Protein AF-0000000085157692 (afdb_homodimer)

Solvent-accessible surface area (backbone atoms only — not comparable to full-atom values): 21322 Å² total; per-residue (Å²): 131,82,48,82,72,56,58,72,88,79,38,49,72,65,48,39,36,39,51,32,38,39,48,47,32,26,72,65,35,61,90,76,54,52,69,59,56,28,14,58,70,38,72,50,50,52,65,57,49,37,70,76,34,65,45,7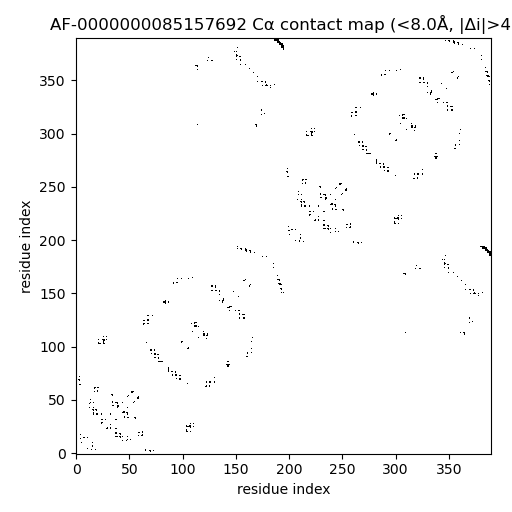1,64,41,45,48,52,49,34,41,48,48,53,48,44,44,52,50,52,30,45,67,70,46,67,94,60,79,51,39,67,53,34,51,51,48,32,45,49,33,43,50,51,51,41,71,74,30,58,47,57,44,41,36,48,45,50,36,63,66,40,79,59,77,76,42,50,58,50,56,51,53,49,49,51,52,43,46,54,51,50,52,52,30,36,74,72,67,44,38,74,79,82,54,57,65,42,57,52,43,51,40,52,50,42,41,57,46,46,49,62,65,44,42,64,50,51,52,55,48,42,72,72,46,57,50,92,84,56,85,70,83,59,42,79,43,57,45,64,42,119,130,82,52,81,70,56,62,74,90,79,39,51,72,66,50,36,37,39,52,32,37,38,48,46,31,27,74,65,35,60,90,76,55,50,68,60,56,29,15,58,69,37,71,50,51,51,65,56,48,37,69,75,35,66,43,71,65,41,44,48,51,50,32,42,48,49,50,49,46,46,52,51,52,30,45,69,69,44,67,96,59,80,50,38,67,54,34,51,52,47,33,44,48,33,43,49,49,51,40,72,74,30,58,46,56,45,40,36,50,46,50,36,64,66,42,77,60,77,74,42,51,57,53,56,49,53,48,48,52,51,45,46,54,52,50,50,52,30,37,75,72,64,44,38,73,79,82,52,57,65,42,58,51,44,49,38,51,49,42,42,56,46,46,48,61,66,44,42,62,49,51,52,55,50,42,72,72,46,59,49,93,84,55,86,68,83,59,42,81,44,56,46,65,43,121

InterPro domains:
  IPR001647 DNA-binding HTH domain, TetR-type [PF00440] (17-63)
  IPR001647 DNA-binding HTH domain, TetR-type [PS50977] (11-71)
  IPR009057 Homedomain-like superfamily [SSF46689] (8-81)
  IPR050109 HTH-type, TetR-like transcriptional regulator [PTHR30055] (6-153)

Structure (mmCIF, N/CA/C/O backbone):
data_AF-0000000085157692-model_v1
#
loop_
_entity.id
_entity.type
_entity.pdbx_description
1 polymer 'HTH tetR-type domain-containing protein'
#
loop_
_atom_site.group_PDB
_atom_site.id
_atom_site.type_symbol
_atom_site.label_atom_id
_atom_site.label_alt_id
_atom_site.label_comp_id
_atom_site.label_asym_id
_atom_site.label_entity_id
_atom_site.label_seq_id
_atom_site.pdbx_PDB_ins_code
_atom_site.Cartn_x
_atom_site.Cartn_y
_atom_site.Cartn_z
_atom_site.occupancy
_atom_site.B_iso_or_equiv
_atom_site.auth_seq_id
_atom_site.auth_comp_id
_atom_site.auth_asym_id
_atom_site.auth_atom_id
_atom_site.pdbx_PDB_model_num
ATOM 1 N N . MET A 1 1 ? -6.102 29.547 -0.129 1 35.88 1 MET A N 1
ATOM 2 C CA . MET A 1 1 ? -5.902 28.625 0.982 1 35.88 1 MET A CA 1
ATOM 3 C C . MET A 1 1 ? -4.438 28.219 1.093 1 35.88 1 MET A C 1
ATOM 5 O O . MET A 1 1 ? -3.822 27.828 0.1 1 35.88 1 MET A O 1
ATOM 9 N N . THR A 1 2 ? -3.729 28.547 2.09 1 41.72 2 THR A N 1
ATOM 10 C CA . THR A 1 2 ? -2.275 28.656 2.139 1 41.72 2 THR A CA 1
ATOM 11 C C . THR A 1 2 ? -1.626 27.266 2.07 1 41.72 2 THR A C 1
ATOM 13 O O . THR A 1 2 ? -1.983 26.375 2.836 1 41.72 2 THR A O 1
ATOM 16 N N . ASN A 1 3 ? -1.211 26.922 0.898 1 50.75 3 ASN A N 1
ATOM 17 C CA . ASN A 1 3 ? -0.37 25.766 0.657 1 50.75 3 ASN A CA 1
ATOM 18 C C . ASN A 1 3 ? 0.61 25.531 1.804 1 50.75 3 ASN A C 1
ATOM 20 O O . ASN A 1 3 ? 1.398 26.406 2.141 1 50.75 3 ASN A O 1
ATOM 24 N N . PRO A 1 4 ? 0.14 24.562 2.73 1 49.97 4 PRO A N 1
ATOM 25 C CA . PRO A 1 4 ? 1.096 24.375 3.824 1 49.97 4 PRO A CA 1
ATOM 26 C C . PRO A 1 4 ? 2.543 24.578 3.385 1 49.97 4 PRO A C 1
ATOM 28 O O . PRO A 1 4 ? 3.432 24.734 4.227 1 49.97 4 PRO A O 1
ATOM 31 N N . ARG A 1 5 ? 2.656 24.281 1.93 1 55 5 ARG A N 1
ATOM 32 C CA . ARG A 1 5 ? 4.008 24.562 1.447 1 55 5 ARG A CA 1
ATOM 33 C C . ARG A 1 5 ? 4.27 26.047 1.353 1 55 5 ARG A C 1
ATOM 35 O O . ARG A 1 5 ? 5.344 26.469 0.914 1 55 5 ARG A O 1
ATOM 42 N N . ALA A 1 6 ? 3.549 26.891 1.77 1 51.34 6 ALA A N 1
ATOM 43 C CA . ALA A 1 6 ? 3.689 28.344 1.612 1 51.34 6 ALA A CA 1
ATOM 44 C C . ALA A 1 6 ? 5.031 28.688 0.982 1 51.34 6 ALA A C 1
ATOM 46 O O . ALA A 1 6 ? 6.004 27.953 1.114 1 51.34 6 ALA A O 1
ATOM 47 N N . THR A 1 7 ? 5.059 29.812 0.025 1 43.22 7 THR A N 1
ATOM 48 C CA . THR A 1 7 ? 5.703 30.547 -1.059 1 43.22 7 THR A CA 1
ATOM 49 C C . THR A 1 7 ? 7.156 30.859 -0.707 1 43.22 7 THR A C 1
ATOM 51 O O . THR A 1 7 ? 7.461 31.203 0.437 1 43.22 7 THR A O 1
ATOM 54 N N . ASN A 1 8 ? 7.934 30.469 -1.636 1 43.72 8 ASN A N 1
ATOM 55 C CA . ASN A 1 8 ? 9.367 30.734 -1.762 1 43.72 8 ASN A CA 1
ATOM 56 C C . ASN A 1 8 ? 9.742 32.062 -1.128 1 43.72 8 ASN A C 1
ATOM 58 O O . ASN A 1 8 ? 10.797 32.188 -0.503 1 43.72 8 ASN A O 1
ATOM 62 N N . GLU A 1 9 ? 9.125 33.094 -1.732 1 46.19 9 GLU A N 1
ATOM 63 C CA . GLU A 1 9 ? 9.664 34.406 -1.399 1 46.19 9 GLU A CA 1
ATOM 64 C C . GLU A 1 9 ? 9.742 34.594 0.112 1 46.19 9 GLU A C 1
ATOM 66 O O . GLU A 1 9 ? 10.688 35.188 0.617 1 46.19 9 GLU A O 1
ATOM 71 N N . ASP A 1 10 ? 8.664 34.281 0.874 1 48.53 10 ASP A N 1
ATOM 72 C CA . ASP A 1 10 ? 8.648 34.531 2.311 1 48.53 10 ASP A CA 1
ATOM 73 C C . ASP A 1 10 ? 8.945 33.281 3.104 1 48.53 10 ASP A C 1
ATOM 75 O O . ASP A 1 10 ? 8.789 33.25 4.324 1 48.53 10 ASP A O 1
ATOM 79 N N . LEU A 1 11 ? 9.422 32.156 2.398 1 62.5 11 LEU A N 1
ATOM 80 C CA . LEU A 1 11 ? 9.727 31 3.221 1 62.5 11 LEU A CA 1
ATOM 81 C C . LEU A 1 11 ? 11.062 31.188 3.941 1 62.5 11 LEU A C 1
ATOM 83 O O . LEU A 1 11 ? 12.055 31.578 3.326 1 62.5 11 LEU A O 1
ATOM 87 N N . THR A 1 12 ? 11.023 31.281 5.191 1 80.94 12 THR A N 1
ATOM 88 C CA . THR A 1 12 ? 12.203 31.203 6.043 1 80.94 12 THR A CA 1
ATOM 89 C C . THR A 1 12 ? 13.086 30.031 5.641 1 80.94 12 THR A C 1
ATOM 91 O O . THR A 1 12 ? 12.664 29.172 4.871 1 80.94 12 THR A O 1
ATOM 94 N N . ALA A 1 13 ? 14.359 30.172 5.738 1 87.56 13 ALA A N 1
ATOM 95 C CA . ALA A 1 13 ? 15.32 29.094 5.516 1 87.56 13 ALA A CA 1
ATOM 96 C C . ALA A 1 13 ? 14.789 27.766 6.066 1 87.56 13 ALA A C 1
ATOM 98 O O . ALA A 1 13 ? 14.938 26.719 5.434 1 87.56 13 ALA A O 1
ATOM 99 N N . LYS A 1 14 ? 14.07 27.875 7.086 1 92.19 14 LYS A N 1
ATOM 100 C CA . LYS A 1 14 ? 13.531 26.688 7.734 1 92.19 14 LYS A CA 1
ATOM 101 C C . LYS A 1 14 ? 12.484 26 6.855 1 92.19 14 LYS A C 1
ATOM 103 O O . LYS A 1 14 ? 12.5 24.781 6.703 1 92.19 14 LYS A O 1
ATOM 108 N N . ALA A 1 15 ? 11.695 26.75 6.25 1 93.25 15 ALA A N 1
ATOM 109 C CA . ALA A 1 15 ? 10.641 26.234 5.387 1 93.25 15 ALA A CA 1
ATOM 110 C C . ALA A 1 15 ? 11.219 25.656 4.102 1 93.25 15 ALA A C 1
ATOM 112 O O . ALA A 1 15 ? 10.773 24.594 3.635 1 93.25 15 ALA A O 1
ATOM 113 N N . ARG A 1 16 ? 12.188 26.281 3.57 1 93.62 16 ARG A N 1
ATOM 114 C CA . ARG A 1 16 ? 12.82 25.797 2.354 1 93.62 16 ARG A CA 1
ATOM 115 C C . ARG A 1 16 ? 13.477 24.438 2.586 1 93.62 16 ARG A C 1
ATOM 117 O O . ARG A 1 16 ? 13.383 23.547 1.739 1 93.62 16 ARG A O 1
ATOM 124 N N . ILE A 1 17 ? 14.086 24.328 3.717 1 95.38 17 ILE A N 1
ATOM 125 C CA . ILE A 1 17 ? 14.766 23.078 4.066 1 95.38 17 ILE A CA 1
ATOM 126 C C . ILE A 1 17 ? 13.742 21.953 4.211 1 95.38 17 ILE A C 1
ATOM 128 O O . ILE A 1 17 ? 13.914 20.875 3.639 1 95.38 17 ILE A O 1
ATOM 132 N N . ARG A 1 18 ? 12.719 22.234 4.922 1 95.75 18 ARG A N 1
ATOM 133 C CA . ARG A 1 18 ? 11.664 21.25 5.164 1 95.75 18 ARG A CA 1
ATOM 134 C C . ARG A 1 18 ? 11.008 20.812 3.855 1 95.75 18 ARG A C 1
ATOM 136 O O . ARG A 1 18 ? 10.781 19.625 3.633 1 95.75 18 ARG A O 1
ATOM 143 N N . ASN A 1 19 ? 10.766 21.781 3.008 1 95.38 19 ASN A N 1
ATOM 144 C CA . ASN A 1 19 ? 10.125 21.484 1.728 1 95.38 19 ASN A CA 1
ATOM 145 C C . ASN A 1 19 ? 11.039 20.656 0.829 1 95.38 19 ASN A C 1
ATOM 147 O O . ASN A 1 19 ? 10.586 19.703 0.198 1 95.38 19 ASN A O 1
ATOM 151 N N . ALA A 1 20 ? 12.258 21.031 0.818 1 96.25 20 ALA A N 1
ATOM 152 C CA . ALA A 1 20 ? 13.234 20.266 0.043 1 96.25 20 ALA A CA 1
ATOM 153 C C . ALA A 1 20 ? 13.352 18.844 0.562 1 96.25 20 ALA A C 1
ATOM 155 O O . ALA A 1 20 ? 13.445 17.891 -0.224 1 96.25 20 ALA A O 1
ATOM 156 N N . ALA A 1 21 ? 13.352 18.75 1.855 1 96.75 21 ALA A N 1
ATOM 157 C CA . ALA A 1 21 ? 13.438 17.422 2.473 1 96.75 21 ALA A CA 1
ATOM 158 C C . ALA A 1 21 ? 12.242 16.562 2.084 1 96.75 21 ALA A C 1
ATOM 160 O O . ALA A 1 21 ? 12.406 15.391 1.729 1 96.75 21 ALA A O 1
ATOM 161 N N . LEU A 1 22 ? 11.062 17.141 2.123 1 95.69 22 LEU A N 1
ATOM 162 C CA . LEU A 1 22 ? 9.867 16.391 1.74 1 95.69 22 LEU A CA 1
ATOM 163 C C . LEU A 1 22 ? 9.984 15.883 0.31 1 95.69 22 LEU A C 1
ATOM 165 O O . LEU A 1 22 ? 9.711 14.711 0.044 1 95.69 22 LEU A O 1
ATOM 169 N N . ASP A 1 23 ? 10.406 16.703 -0.56 1 95.44 23 ASP A N 1
ATOM 170 C CA . ASP A 1 23 ? 10.523 16.328 -1.967 1 95.44 23 ASP A CA 1
ATOM 171 C C . ASP A 1 23 ? 11.547 15.219 -2.156 1 95.44 23 ASP A C 1
ATOM 173 O O . ASP A 1 23 ? 11.289 14.25 -2.879 1 95.44 23 ASP A O 1
ATOM 177 N N . LEU A 1 24 ? 12.641 15.32 -1.504 1 95.44 24 LEU A N 1
ATOM 178 C CA . LEU A 1 24 ? 13.711 14.328 -1.634 1 95.44 24 LEU A CA 1
ATOM 179 C C . LEU A 1 24 ? 13.297 13 -1.009 1 95.44 24 LEU A C 1
ATOM 181 O O . LEU A 1 24 ? 13.492 11.938 -1.61 1 95.44 24 LEU A O 1
ATOM 185 N N . TYR A 1 25 ? 12.734 13.133 0.208 1 91.88 25 TYR A N 1
ATOM 186 C CA . TYR A 1 25 ? 12.297 11.922 0.892 1 91.88 25 TYR A CA 1
ATOM 187 C C . TYR A 1 25 ? 11.203 11.211 0.1 1 91.88 25 TYR A C 1
ATOM 189 O O . TYR A 1 25 ? 11.188 9.977 0.021 1 91.88 25 TYR A O 1
ATOM 197 N N . ALA A 1 26 ? 10.312 11.961 -0.46 1 89.75 26 ALA A N 1
ATOM 198 C CA . ALA A 1 26 ? 9.219 11.414 -1.262 1 89.75 26 ALA A CA 1
ATOM 199 C C . ALA A 1 26 ? 9.75 10.711 -2.506 1 89.75 26 ALA A C 1
ATOM 201 O O . ALA A 1 26 ? 9.234 9.672 -2.91 1 89.75 26 ALA A O 1
ATOM 202 N N . GLN A 1 27 ? 10.766 11.227 -3.051 1 87.31 27 GLN A N 1
ATOM 203 C CA . GLN A 1 27 ? 11.281 10.719 -4.32 1 87.31 27 GLN A CA 1
ATOM 204 C C . GLN A 1 27 ? 12.258 9.562 -4.098 1 87.31 27 GLN A C 1
ATOM 206 O O . GLN A 1 27 ? 12.203 8.555 -4.805 1 87.31 27 GLN A O 1
ATOM 211 N N . TYR A 1 28 ? 13.078 9.609 -3.018 1 85.44 28 TYR A N 1
ATOM 212 C CA . TYR A 1 28 ? 14.203 8.688 -2.957 1 85.44 28 TYR A CA 1
ATOM 213 C C . TYR A 1 28 ? 14.164 7.855 -1.679 1 85.44 28 TYR A C 1
ATOM 215 O O . TYR A 1 28 ? 14.852 6.84 -1.564 1 85.44 28 TYR A O 1
ATOM 223 N N . GLY A 1 29 ? 13.266 8.234 -0.799 1 85.62 29 GLY A N 1
ATOM 224 C CA . GLY A 1 29 ? 13.328 7.609 0.514 1 85.62 29 GLY A CA 1
ATOM 225 C C . GLY A 1 29 ? 14.289 8.305 1.459 1 85.62 29 GLY A C 1
ATOM 226 O O . GLY A 1 29 ? 15.344 8.781 1.038 1 85.62 29 GLY A O 1
ATOM 227 N N . GLU A 1 30 ? 13.977 8.305 2.723 1 87.56 30 GLU A N 1
ATOM 228 C CA . GLU A 1 30 ? 14.734 9.031 3.74 1 87.56 30 GLU A CA 1
ATOM 229 C C . GLU A 1 30 ? 16.156 8.492 3.855 1 87.56 30 GLU A C 1
ATOM 231 O O . GLU A 1 30 ? 17.109 9.266 3.99 1 87.56 30 GLU A O 1
ATOM 236 N N . ASP A 1 31 ? 16.297 7.227 3.816 1 83.06 31 ASP A N 1
ATOM 237 C CA . ASP A 1 31 ? 17.578 6.562 4.098 1 83.06 31 ASP A CA 1
ATOM 238 C C . ASP A 1 31 ? 18.641 6.969 3.084 1 83.06 31 ASP A C 1
ATOM 240 O O . ASP A 1 31 ? 19.828 6.969 3.398 1 83.06 31 ASP A O 1
ATOM 244 N N . ARG A 1 32 ? 18.234 7.371 1.945 1 87.75 32 ARG A N 1
ATOM 245 C CA . ARG A 1 32 ? 19.172 7.648 0.864 1 87.75 32 ARG A CA 1
ATOM 246 C C . ARG A 1 32 ? 19.531 9.133 0.809 1 87.75 32 ARG A C 1
ATOM 248 O O . ARG A 1 32 ? 20.281 9.57 -0.064 1 87.75 32 ARG A O 1
ATOM 255 N N . ILE A 1 33 ? 18.984 9.891 1.661 1 94.25 33 ILE A N 1
ATOM 256 C CA . ILE A 1 33 ? 19.141 11.336 1.589 1 94.25 33 ILE A CA 1
ATOM 257 C C . ILE A 1 33 ? 19.938 11.828 2.797 1 94.25 33 ILE A C 1
ATOM 259 O O . ILE A 1 33 ? 19.609 11.508 3.939 1 94.25 33 ILE A O 1
ATOM 263 N N . SER A 1 34 ? 20.969 12.523 2.562 1 96.69 34 SER A N 1
ATOM 264 C CA . SER A 1 34 ? 21.797 13.094 3.627 1 96.69 34 SER A CA 1
ATOM 265 C C . SER A 1 34 ? 21.391 14.539 3.922 1 96.69 34 SER A C 1
ATOM 267 O O . SER A 1 34 ? 20.656 15.148 3.148 1 96.69 34 SER A O 1
ATOM 269 N N . LEU A 1 35 ? 21.938 15.07 5.094 1 97.56 35 LEU A N 1
ATOM 270 C CA . LEU A 1 35 ? 21.719 16.484 5.402 1 97.56 35 LEU A CA 1
ATOM 271 C C . LEU A 1 35 ? 22.359 17.375 4.352 1 97.56 35 LEU A C 1
ATOM 273 O O . LEU A 1 35 ? 21.828 18.453 4.039 1 97.56 35 LEU A O 1
ATOM 277 N N . ARG A 1 36 ? 23.438 16.906 3.746 1 97.62 36 ARG A N 1
ATOM 278 C CA . ARG A 1 36 ? 24.094 17.656 2.684 1 97.62 36 ARG A CA 1
ATOM 279 C C . ARG A 1 36 ? 23.219 17.719 1.432 1 97.62 36 ARG A C 1
ATOM 281 O O . ARG A 1 36 ? 23.141 18.75 0.769 1 97.62 36 ARG A O 1
ATOM 288 N N . ASP A 1 37 ? 22.578 16.641 1.094 1 97.81 37 ASP A N 1
ATOM 289 C CA . ASP A 1 37 ? 21.656 16.609 -0.035 1 97.81 37 ASP A CA 1
ATOM 290 C C . ASP A 1 37 ? 20.516 17.609 0.152 1 97.81 37 ASP A C 1
ATOM 292 O O . ASP A 1 37 ? 20.156 18.328 -0.784 1 97.81 37 ASP A O 1
ATOM 296 N N . ILE A 1 38 ? 20 17.641 1.333 1 97.88 38 ILE A N 1
ATOM 297 C CA . ILE A 1 38 ? 18.891 18.531 1.65 1 97.88 38 ILE A CA 1
ATOM 298 C C . ILE A 1 38 ? 19.344 19.984 1.555 1 97.88 38 ILE A C 1
ATOM 300 O O . ILE A 1 38 ? 18.656 20.828 0.984 1 97.88 38 ILE A O 1
ATOM 304 N N . ALA A 1 39 ? 20.516 20.234 2.129 1 97.38 39 ALA A N 1
ATOM 305 C CA . ALA A 1 39 ? 21.062 21.578 2.08 1 97.38 39 ALA A CA 1
ATOM 306 C C . ALA A 1 39 ? 21.234 22.062 0.638 1 97.38 39 ALA A C 1
ATOM 308 O O . ALA A 1 39 ? 20.812 23.172 0.294 1 97.38 39 ALA A O 1
ATOM 309 N N . SER A 1 40 ? 21.797 21.203 -0.169 1 97.81 40 SER A N 1
ATOM 310 C CA . SER A 1 40 ? 22.016 21.516 -1.579 1 97.81 40 SER A CA 1
ATOM 311 C C . SER A 1 40 ? 20.688 21.797 -2.291 1 97.81 40 SER A C 1
ATOM 313 O O . SER A 1 40 ? 20.562 22.797 -2.996 1 97.81 40 SER A O 1
ATOM 315 N N . ALA A 1 41 ? 19.719 21.047 -2.09 1 96.75 41 ALA A N 1
ATOM 316 C CA . ALA A 1 41 ? 18.406 21.188 -2.742 1 96.75 41 ALA A CA 1
ATOM 317 C C . ALA A 1 41 ? 17.688 22.453 -2.275 1 96.75 41 ALA A C 1
ATOM 319 O O . ALA A 1 41 ? 16.969 23.078 -3.049 1 96.75 41 ALA A O 1
ATOM 320 N N . ALA A 1 42 ? 17.891 22.766 -1.031 1 96.06 42 ALA A N 1
ATOM 321 C CA . ALA A 1 42 ? 17.219 23.922 -0.437 1 96.06 42 ALA A CA 1
ATOM 322 C C . ALA A 1 42 ? 17.969 25.203 -0.755 1 96.06 42 ALA A C 1
ATOM 324 O O . ALA A 1 42 ? 17.469 26.297 -0.49 1 96.06 42 ALA A O 1
ATOM 325 N N . GLY A 1 43 ? 19.141 25.047 -1.285 1 96.19 43 GLY A N 1
ATOM 326 C CA . GLY A 1 43 ? 19.953 26.219 -1.602 1 96.19 43 GLY A CA 1
ATOM 327 C C . GLY A 1 43 ? 20.5 26.906 -0.371 1 96.19 43 GLY A C 1
ATOM 328 O O . GLY A 1 43 ? 20.516 28.141 -0.302 1 96.19 43 GLY A O 1
ATOM 329 N N . VAL A 1 44 ? 20.828 26.188 0.658 1 96.5 44 VAL A N 1
ATOM 330 C CA . VAL A 1 44 ? 21.391 26.719 1.896 1 96.5 44 VAL A CA 1
ATOM 331 C C . VAL A 1 44 ? 22.641 25.953 2.273 1 96.5 44 VAL A C 1
ATOM 333 O O . VAL A 1 44 ? 23 24.969 1.625 1 96.5 44 VAL A O 1
ATOM 336 N N . THR A 1 45 ? 23.281 26.422 3.291 1 96.25 45 THR A N 1
ATOM 337 C CA . THR A 1 45 ? 24.469 25.734 3.766 1 96.25 45 THR A CA 1
ATOM 338 C C . THR A 1 45 ? 24.109 24.578 4.691 1 96.25 45 THR A C 1
ATOM 340 O O . THR A 1 45 ? 23.047 24.594 5.332 1 96.25 45 THR A O 1
ATOM 343 N N . LEU A 1 46 ? 25 23.578 4.746 1 96.69 46 LEU A N 1
ATOM 344 C CA . LEU A 1 46 ? 24.828 22.469 5.68 1 96.69 46 LEU A CA 1
ATOM 345 C C . LEU A 1 46 ? 24.688 22.984 7.113 1 96.69 46 LEU A C 1
ATOM 347 O O . LEU A 1 46 ? 23.891 22.469 7.891 1 96.69 46 LEU A O 1
ATOM 351 N N . GLY A 1 47 ? 25.453 23.922 7.387 1 95.94 47 GLY A N 1
ATOM 352 C CA . GLY A 1 47 ? 25.422 24.516 8.711 1 95.94 47 GLY A CA 1
ATOM 353 C C . GLY A 1 47 ? 24.062 25.094 9.078 1 95.94 47 GLY A C 1
ATOM 354 O O . GLY A 1 47 ? 23.609 24.953 10.227 1 95.94 47 GLY A O 1
ATOM 355 N N . LEU A 1 48 ? 23.453 25.688 8.203 1 95.94 48 LEU A N 1
ATOM 356 C CA . LEU A 1 48 ? 22.125 26.266 8.445 1 95.94 48 LEU A CA 1
ATOM 357 C C . LEU A 1 48 ? 21.094 25.172 8.688 1 95.94 48 LEU A C 1
ATOM 359 O O . LEU A 1 48 ? 20.203 25.328 9.523 1 95.94 48 LEU A O 1
ATOM 363 N N . VAL A 1 49 ? 21.203 24.078 7.93 1 96.88 49 VAL A N 1
ATOM 364 C CA . VAL A 1 49 ? 20.312 22.938 8.156 1 96.88 49 VAL A CA 1
ATOM 365 C C . VAL A 1 49 ? 20.5 22.422 9.578 1 96.88 49 VAL A C 1
ATOM 367 O O . VAL A 1 49 ? 19.516 22.188 10.297 1 96.88 49 VAL A O 1
ATOM 370 N N . GLN A 1 50 ? 21.734 22.281 9.945 1 97 50 GLN A N 1
ATOM 371 C CA . GLN A 1 50 ? 22.047 21.766 11.273 1 97 50 GLN A CA 1
ATOM 372 C C . GLN A 1 50 ? 21.609 22.734 12.367 1 97 50 GLN A C 1
ATOM 374 O O . GLN A 1 50 ? 21.203 22.297 13.445 1 97 50 GLN A O 1
ATOM 379 N N . HIS A 1 51 ? 21.734 23.984 12.062 1 96.06 51 HIS A N 1
ATOM 380 C CA . HIS A 1 51 ? 21.281 25 13.008 1 96.06 51 HIS A CA 1
ATOM 381 C C . HIS A 1 51 ? 19.781 24.859 13.273 1 96.06 51 HIS A C 1
ATOM 383 O O . HIS A 1 51 ? 19.359 24.891 14.43 1 96.06 51 HIS A O 1
ATOM 389 N N . HIS A 1 52 ? 19.031 24.641 12.258 1 95.19 52 HIS A N 1
ATOM 390 C CA . HIS A 1 52 ? 17.578 24.625 12.391 1 95.19 52 HIS A CA 1
ATOM 391 C C . HIS A 1 52 ? 17.078 23.266 12.891 1 95.19 52 HIS A C 1
ATOM 393 O O . HIS A 1 52 ? 16.125 23.203 13.664 1 95.19 52 HIS A O 1
ATOM 399 N N . PHE A 1 53 ? 17.734 22.094 12.43 1 96.5 53 PHE A N 1
ATOM 400 C CA . PHE A 1 53 ? 17.109 20.797 12.648 1 96.5 53 PHE A CA 1
ATOM 401 C C . PHE A 1 53 ? 18.062 19.859 13.398 1 96.5 53 PHE A C 1
ATOM 403 O O . PHE A 1 53 ? 17.641 18.828 13.93 1 96.5 53 PHE A O 1
ATOM 410 N N . LYS A 1 54 ? 19.266 20.172 13.461 1 95.25 54 LYS A N 1
ATOM 411 C CA . LYS A 1 54 ? 20.328 19.531 14.227 1 95.25 54 LYS A CA 1
ATOM 412 C C . LYS A 1 54 ? 20.672 18.172 13.633 1 95.25 54 LYS A C 1
ATOM 414 O O . LYS A 1 54 ? 21.844 17.906 13.336 1 95.25 54 LYS A O 1
ATOM 419 N N . THR A 1 55 ? 19.594 17.375 13.414 1 94.94 55 THR A N 1
ATOM 420 C CA . THR A 1 55 ? 19.828 16 12.984 1 94.94 55 THR A CA 1
ATOM 421 C C . THR A 1 55 ? 18.844 15.609 11.883 1 94.94 55 THR A C 1
ATOM 423 O O . THR A 1 55 ? 17.906 16.344 11.594 1 94.94 55 THR A O 1
ATOM 426 N N . LYS A 1 56 ? 19.094 14.438 11.328 1 94.31 56 LYS A N 1
ATOM 427 C CA . LYS A 1 56 ? 18.172 13.859 10.352 1 94.31 56 LYS A CA 1
ATOM 428 C C . LYS A 1 56 ? 16.797 13.609 10.969 1 94.31 56 LYS A C 1
ATOM 430 O O . LYS A 1 56 ? 15.773 13.797 10.312 1 94.31 56 LYS A O 1
ATOM 435 N N . ALA A 1 57 ? 16.875 13.242 12.219 1 92.75 57 ALA A N 1
ATOM 436 C CA . ALA A 1 57 ? 15.617 13.008 12.922 1 92.75 57 ALA A CA 1
ATOM 437 C C . ALA A 1 57 ? 14.82 14.297 13.07 1 92.75 57 ALA A C 1
ATOM 439 O O . ALA A 1 57 ? 13.594 14.289 12.945 1 92.75 57 ALA A O 1
ATOM 440 N N . GLY A 1 58 ? 15.539 15.312 13.328 1 94.5 58 GLY A N 1
ATOM 441 C CA . GLY A 1 58 ? 14.883 16.609 13.414 1 94.5 58 GLY A CA 1
ATOM 442 C C . GLY A 1 58 ? 14.227 17.031 12.109 1 94.5 58 GLY A C 1
ATOM 443 O O . GLY A 1 58 ? 13.125 17.594 12.109 1 94.5 58 GLY A O 1
ATOM 444 N N . VAL A 1 59 ? 14.891 16.797 11.008 1 95.44 59 VAL A N 1
ATOM 445 C CA . VAL A 1 59 ? 14.328 17.094 9.695 1 95.44 59 VAL A CA 1
ATOM 446 C C . VAL A 1 59 ? 13.094 16.219 9.445 1 95.44 59 VAL A C 1
ATOM 448 O O . VAL A 1 59 ? 12.055 16.719 9 1 95.44 59 VAL A O 1
ATOM 451 N N . ARG A 1 60 ? 13.188 15.016 9.766 1 93.31 60 ARG A N 1
ATOM 452 C CA . ARG A 1 60 ? 12.078 14.086 9.594 1 93.31 60 ARG A CA 1
ATOM 453 C C . ARG A 1 60 ? 10.852 14.539 10.375 1 93.31 60 ARG A C 1
ATOM 455 O O . ARG A 1 60 ? 9.734 14.508 9.859 1 93.31 60 ARG A O 1
ATOM 462 N N . ASP A 1 61 ? 11.086 14.953 11.57 1 92.5 61 ASP A N 1
ATOM 463 C CA . ASP A 1 61 ? 9.984 15.43 12.406 1 92.5 61 ASP A CA 1
ATOM 464 C C . ASP A 1 61 ? 9.281 16.609 11.758 1 92.5 61 ASP A C 1
ATOM 466 O O . ASP A 1 61 ? 8.055 16.703 11.789 1 92.5 61 ASP A O 1
ATOM 470 N N . ALA A 1 62 ? 10.055 17.438 11.219 1 94.19 62 ALA A N 1
ATOM 471 C CA . ALA A 1 62 ? 9.5 18.609 10.555 1 94.19 62 ALA A CA 1
ATOM 472 C C . ALA A 1 62 ? 8.703 18.219 9.312 1 94.19 62 ALA A C 1
ATOM 474 O O . ALA A 1 62 ? 7.648 18.797 9.039 1 94.19 62 ALA A O 1
ATOM 475 N N . VAL A 1 63 ? 9.18 17.312 8.578 1 94.69 63 VAL A N 1
ATOM 476 C CA . VAL A 1 63 ? 8.5 16.844 7.383 1 94.69 63 VAL A CA 1
ATOM 477 C C . VAL A 1 63 ? 7.199 16.141 7.77 1 94.69 63 VAL A C 1
ATOM 479 O O . VAL A 1 63 ? 6.152 16.375 7.156 1 94.69 63 VAL A O 1
ATOM 482 N N . ASP A 1 64 ? 7.277 15.32 8.805 1 92.5 64 ASP A N 1
ATOM 483 C CA . ASP A 1 64 ? 6.074 14.664 9.305 1 92.5 64 ASP A CA 1
ATOM 484 C C . ASP A 1 64 ? 5.008 15.68 9.688 1 92.5 64 ASP A C 1
ATOM 486 O O . ASP A 1 64 ? 3.84 15.531 9.32 1 92.5 64 ASP A O 1
ATOM 490 N N . GLN A 1 65 ? 5.461 16.672 10.375 1 93.75 65 GLN A N 1
ATOM 491 C CA . GLN A 1 65 ? 4.52 17.703 10.812 1 93.75 65 GLN A C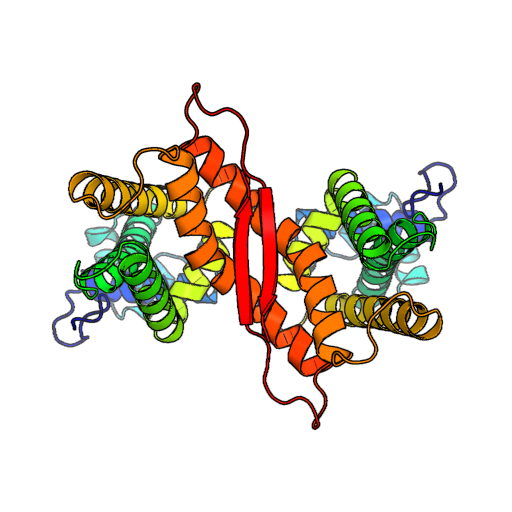A 1
ATOM 492 C C . GLN A 1 65 ? 3.928 18.438 9.617 1 93.75 65 GLN A C 1
ATOM 494 O O . GLN A 1 65 ? 2.742 18.781 9.617 1 93.75 65 GLN A O 1
ATOM 499 N N . LEU A 1 66 ? 4.734 18.703 8.688 1 94.94 66 LEU A N 1
ATOM 500 C CA . LEU A 1 66 ? 4.242 19.359 7.477 1 94.94 66 LEU A CA 1
ATOM 501 C C . LEU A 1 66 ? 3.137 18.531 6.828 1 94.94 66 LEU A C 1
ATOM 503 O O . LEU A 1 66 ? 2.107 19.062 6.418 1 94.94 66 LEU A O 1
ATOM 507 N N . VAL A 1 67 ? 3.33 17.25 6.75 1 94.44 67 VAL A N 1
ATOM 508 C CA . VAL A 1 67 ? 2.344 16.359 6.16 1 94.44 67 VAL A CA 1
ATOM 509 C C . VAL A 1 67 ? 1.058 16.391 6.984 1 94.44 67 VAL A C 1
ATOM 511 O O . VAL A 1 67 ? -0.04 16.484 6.43 1 94.44 67 VAL A O 1
ATOM 514 N N . VAL A 1 68 ? 1.219 16.344 8.266 1 93.94 68 VAL A N 1
ATOM 515 C CA . VAL A 1 68 ? 0.06 16.422 9.148 1 93.94 68 VAL A CA 1
ATOM 516 C C . VAL A 1 68 ? -0.682 17.734 8.914 1 93.94 68 VAL A C 1
ATOM 518 O O . VAL A 1 68 ? -1.914 17.766 8.875 1 93.94 68 VAL A O 1
ATOM 521 N N . ASP A 1 69 ? 0.094 18.766 8.734 1 94.56 69 ASP A N 1
ATOM 522 C CA . ASP A 1 69 ? -0.498 20.078 8.516 1 94.56 69 ASP A CA 1
ATOM 523 C C . ASP A 1 69 ? -1.298 20.109 7.211 1 94.56 69 ASP A C 1
ATOM 525 O O . ASP A 1 69 ? -2.334 20.766 7.129 1 94.56 69 ASP A O 1
ATOM 529 N N . TYR A 1 70 ? -0.824 19.453 6.227 1 94.88 70 TYR A N 1
ATOM 530 C CA . TYR A 1 70 ? -1.581 19.328 4.984 1 94.88 70 TYR A CA 1
ATOM 531 C C . TYR A 1 70 ? -2.943 18.703 5.234 1 94.88 70 TYR A C 1
ATOM 533 O O . TYR A 1 70 ? -3.965 19.203 4.75 1 94.88 70 TYR A O 1
ATOM 541 N N . PHE A 1 71 ? -2.955 17.641 5.988 1 94.19 71 PHE A N 1
ATOM 542 C CA . PHE A 1 71 ? -4.211 16.969 6.305 1 94.19 71 PHE A CA 1
ATOM 543 C C . PHE A 1 71 ? -5.121 17.875 7.121 1 94.19 71 PHE A C 1
ATOM 545 O O . PHE A 1 71 ? -6.305 18.031 6.801 1 94.19 71 PHE A O 1
ATOM 552 N N . ALA A 1 72 ? -4.527 18.484 8.109 1 93.81 72 ALA A N 1
ATOM 553 C CA . ALA A 1 72 ? -5.301 19.375 8.977 1 93.81 72 ALA A CA 1
ATOM 554 C C . ALA A 1 72 ? -5.922 20.516 8.188 1 93.81 72 ALA A C 1
ATOM 556 O O . ALA A 1 72 ? -7.086 20.875 8.406 1 93.81 72 ALA A O 1
ATOM 557 N N . HIS A 1 73 ? -5.148 21.047 7.34 1 94.56 73 HIS A N 1
ATOM 558 C CA . HIS A 1 73 ? -5.625 22.156 6.523 1 94.56 73 HIS A CA 1
ATOM 559 C C . HIS A 1 73 ? -6.777 21.719 5.621 1 94.56 73 HIS A C 1
ATOM 561 O O . HIS A 1 73 ? -7.766 22.453 5.484 1 94.56 73 HIS A O 1
ATOM 567 N N . ALA A 1 74 ? -6.625 20.641 5.031 1 94.19 74 ALA A N 1
ATOM 568 C CA . ALA A 1 74 ? -7.68 20.109 4.168 1 94.19 74 ALA A CA 1
ATOM 569 C C . ALA A 1 74 ? -8.977 19.922 4.949 1 94.19 74 ALA A C 1
ATOM 571 O O . ALA A 1 74 ? -10.055 20.281 4.473 1 94.19 74 ALA A O 1
ATOM 572 N N . LEU A 1 75 ? -8.859 19.359 6.121 1 92.94 75 LEU A N 1
ATOM 573 C CA . LEU A 1 75 ? -10.023 19.094 6.957 1 92.94 75 LEU A CA 1
ATOM 574 C C . LEU A 1 75 ? -10.688 20.391 7.406 1 92.94 75 LEU A C 1
ATOM 576 O O . LEU A 1 75 ? -11.914 20.469 7.492 1 92.94 75 LEU A O 1
ATOM 580 N N . ALA A 1 76 ? -9.867 21.359 7.629 1 92.19 76 ALA A N 1
ATOM 581 C CA . ALA A 1 76 ? -10.352 22.641 8.148 1 92.19 76 ALA A CA 1
ATOM 582 C C . ALA A 1 76 ? -11.18 23.375 7.105 1 92.19 76 ALA A C 1
ATOM 584 O O . ALA A 1 76 ? -11.938 24.281 7.438 1 92.19 76 ALA A O 1
ATOM 585 N N . GLN A 1 77 ? -11.023 22.984 5.863 1 93.06 77 GLN A N 1
ATOM 586 C CA . GLN A 1 77 ? -11.734 23.656 4.777 1 93.06 77 GLN A CA 1
ATOM 587 C C . GLN A 1 77 ? -13.188 23.172 4.695 1 93.06 77 GLN A C 1
ATOM 589 O O . GLN A 1 77 ? -14 23.766 3.979 1 93.06 77 GLN A O 1
ATOM 594 N N . VAL A 1 78 ? -13.477 22.125 5.363 1 92.94 78 VAL A N 1
ATOM 595 C CA . VAL A 1 78 ? -14.812 21.547 5.289 1 92.94 78 VAL A CA 1
ATOM 596 C C . VAL A 1 78 ? -15.672 22.078 6.438 1 92.94 78 VAL A C 1
ATOM 598 O O . VAL A 1 78 ? -15.375 21.844 7.605 1 92.94 78 VAL A O 1
ATOM 601 N N . PRO A 1 79 ? -16.719 22.859 6.051 1 87.62 79 PRO A N 1
ATOM 602 C CA . PRO A 1 79 ? -17.609 23.328 7.102 1 87.62 79 PRO A CA 1
ATOM 603 C C . PRO A 1 79 ? -18.297 22.188 7.848 1 87.62 79 PRO A C 1
ATOM 605 O O . PRO A 1 79 ? -18.609 21.156 7.25 1 87.62 79 PRO A O 1
ATOM 608 N N . ALA A 1 80 ? -18.438 22.391 9.109 1 80.56 80 ALA A N 1
ATOM 609 C CA . ALA A 1 80 ? -19.172 21.422 9.922 1 80.56 80 ALA A CA 1
ATOM 610 C C . ALA A 1 80 ? -20.672 21.641 9.812 1 80.56 80 ALA A C 1
ATOM 612 O O . ALA A 1 80 ? -21.344 21.938 10.805 1 80.56 80 ALA A O 1
ATOM 613 N N . GLU A 1 81 ? -21.188 21.594 8.633 1 83.56 81 GLU A N 1
ATOM 614 C CA . GLU A 1 81 ? -22.609 21.812 8.359 1 83.56 81 GLU A CA 1
ATOM 615 C C . GLU A 1 81 ? -23.203 20.625 7.613 1 83.56 81 GLU A C 1
ATOM 617 O O . GLU A 1 81 ? -22.562 20.047 6.738 1 83.56 81 GLU A O 1
ATOM 622 N N . GLY A 1 82 ? -24.406 20.234 8.086 1 84.06 82 GLY A N 1
ATOM 623 C CA . GLY A 1 82 ? -25.078 19.125 7.445 1 84.06 82 GLY A CA 1
ATOM 624 C C . GLY A 1 82 ? -25.078 17.859 8.289 1 84.06 82 GLY A C 1
ATOM 625 O O . GLY A 1 82 ? -24.875 17.922 9.5 1 84.06 82 GLY A O 1
ATOM 626 N N . SER A 1 83 ? -25.438 16.781 7.602 1 86.5 83 SER A N 1
ATOM 627 C CA . SER A 1 83 ? -25.469 15.492 8.297 1 86.5 83 SER A CA 1
ATOM 628 C C . SER A 1 83 ? -24.047 14.961 8.523 1 86.5 83 SER A C 1
ATOM 630 O O . SER A 1 83 ? -23.109 15.367 7.84 1 86.5 83 SER A O 1
ATOM 632 N N . ALA A 1 84 ? -23.922 14.141 9.469 1 84 84 ALA A N 1
ATOM 633 C CA . ALA A 1 84 ? -22.656 13.492 9.773 1 84 84 ALA A CA 1
ATOM 634 C C . ALA A 1 84 ? -22.078 12.812 8.531 1 84 84 ALA A C 1
ATOM 636 O O . ALA A 1 84 ? -20.875 12.898 8.273 1 84 84 ALA A O 1
ATOM 637 N N . ARG A 1 85 ? -22.922 12.219 7.832 1 84.38 85 ARG A N 1
ATOM 638 C CA . ARG A 1 85 ? -22.5 11.516 6.625 1 84.38 85 ARG A CA 1
ATOM 639 C C . ARG A 1 85 ? -21.969 12.492 5.578 1 84.38 85 ARG A C 1
ATOM 641 O O . ARG A 1 85 ? -20.969 12.219 4.922 1 84.38 85 ARG A O 1
ATOM 648 N N . HIS A 1 86 ? -22.672 13.594 5.469 1 87.94 86 HIS A N 1
ATOM 649 C CA . HIS A 1 86 ? -22.266 14.609 4.512 1 87.94 86 HIS A CA 1
ATOM 650 C C . HIS A 1 86 ? -20.906 15.195 4.883 1 87.94 86 HIS A C 1
ATOM 652 O O . HIS A 1 86 ? -20.031 15.344 4.027 1 87.94 86 HIS A O 1
ATOM 658 N N . VAL A 1 87 ? -20.766 15.508 6.129 1 87.94 87 VAL A N 1
ATOM 659 C CA . VAL A 1 87 ? -19.516 16.094 6.598 1 87.94 87 VAL A CA 1
ATOM 660 C C . VAL A 1 87 ? -18.375 15.102 6.406 1 87.94 87 VAL A C 1
ATOM 662 O O . VAL A 1 87 ? -17.297 15.477 5.938 1 87.94 87 VAL A O 1
ATOM 665 N N . ALA A 1 88 ? -18.578 13.852 6.695 1 85.19 88 ALA A N 1
ATOM 666 C CA . ALA A 1 88 ? -17.562 12.812 6.527 1 85.19 88 ALA A CA 1
ATOM 667 C C . ALA A 1 88 ? -17.141 12.688 5.066 1 85.19 88 ALA A C 1
ATOM 669 O O . ALA A 1 88 ? -15.953 12.648 4.758 1 85.19 88 ALA A O 1
ATOM 670 N N . ALA A 1 89 ? -18.109 12.656 4.227 1 86.38 89 ALA A N 1
ATOM 671 C CA . ALA A 1 89 ? -17.844 12.539 2.797 1 86.38 89 ALA A CA 1
ATOM 672 C C . ALA A 1 89 ? -17.078 13.758 2.279 1 86.38 89 ALA A C 1
ATOM 674 O O . ALA A 1 89 ? -16.172 13.617 1.46 1 86.38 89 ALA A O 1
ATOM 675 N N . ALA A 1 90 ? -17.5 14.906 2.762 1 90.75 90 ALA A N 1
ATOM 676 C CA . ALA A 1 90 ? -16.844 16.141 2.346 1 90.75 90 ALA A CA 1
ATOM 677 C C . ALA A 1 90 ? -15.391 16.188 2.818 1 90.75 90 ALA A C 1
ATOM 679 O O . ALA A 1 90 ? -14.508 16.625 2.088 1 90.75 90 ALA A O 1
ATOM 680 N N . ARG A 1 91 ? -15.195 15.734 3.979 1 90.81 91 ARG A N 1
ATOM 681 C CA . ARG A 1 91 ? -13.844 15.703 4.523 1 90.81 91 ARG A CA 1
ATOM 682 C C . ARG A 1 91 ? -12.977 14.688 3.775 1 90.81 91 ARG A C 1
ATOM 684 O O . ARG A 1 91 ? -11.82 14.969 3.473 1 90.81 91 ARG A O 1
ATOM 691 N N . ASP A 1 92 ? -13.531 13.531 3.486 1 88.5 92 ASP A N 1
ATOM 692 C CA . ASP A 1 92 ? -12.812 12.555 2.676 1 88.5 92 ASP A CA 1
ATOM 693 C C . ASP A 1 92 ? -12.43 13.141 1.318 1 88.5 92 ASP A C 1
ATOM 695 O O . ASP A 1 92 ? -11.305 12.961 0.854 1 88.5 92 ASP A O 1
ATOM 699 N N . GLU A 1 93 ? -13.336 13.812 0.735 1 88.88 93 GLU A N 1
ATOM 700 C CA . GLU A 1 93 ? -13.086 14.422 -0.569 1 88.88 93 GLU A CA 1
ATOM 701 C C . GLU A 1 93 ? -12.031 15.516 -0.478 1 88.88 93 GLU A C 1
ATOM 703 O O . GLU A 1 93 ? -11.203 15.664 -1.376 1 88.88 93 GLU A O 1
ATOM 708 N N . ALA A 1 94 ? -12.133 16.312 0.579 1 93.31 94 ALA A N 1
ATOM 709 C CA . ALA A 1 94 ? -11.133 17.359 0.779 1 93.31 94 ALA A CA 1
ATOM 710 C C . ALA A 1 94 ? -9.727 16.766 0.887 1 93.31 94 ALA A C 1
ATOM 712 O O . ALA A 1 94 ? -8.781 17.297 0.293 1 93.31 94 ALA A O 1
ATOM 713 N N . VAL A 1 95 ? -9.625 15.711 1.604 1 92.81 95 VAL A N 1
ATOM 714 C CA . VAL A 1 95 ? -8.336 15.039 1.759 1 92.81 95 VAL A CA 1
ATOM 715 C C . VAL A 1 95 ? -7.898 14.453 0.419 1 92.81 95 VAL A C 1
ATOM 717 O O . VAL A 1 95 ? -6.734 14.586 0.03 1 92.81 95 VAL A O 1
ATOM 720 N N . ALA A 1 96 ? -8.781 13.867 -0.297 1 88.12 96 ALA A N 1
ATOM 721 C CA . ALA A 1 96 ? -8.469 13.289 -1.604 1 88.12 96 ALA A CA 1
ATOM 722 C C . ALA A 1 96 ? -7.945 14.359 -2.561 1 88.12 96 ALA A C 1
ATOM 724 O O . ALA A 1 96 ? -6.961 14.141 -3.271 1 88.12 96 ALA A O 1
ATOM 725 N N . ARG A 1 97 ? -8.586 15.453 -2.592 1 90.75 97 ARG A N 1
ATOM 726 C CA . ARG A 1 97 ? -8.172 16.562 -3.445 1 90.75 97 ARG A CA 1
ATOM 727 C C . ARG A 1 97 ? -6.785 17.062 -3.059 1 90.75 97 ARG A C 1
ATOM 729 O O . ARG A 1 97 ? -5.938 17.281 -3.926 1 90.75 97 ARG A O 1
ATOM 736 N N . MET A 1 98 ? -6.668 17.25 -1.746 1 92.62 98 MET A N 1
ATOM 737 C CA . MET A 1 98 ? -5.367 17.672 -1.243 1 92.62 98 MET A CA 1
ATOM 738 C C . MET A 1 98 ? -4.27 16.719 -1.684 1 92.62 98 MET A C 1
ATOM 740 O O . MET A 1 98 ? -3.203 17.156 -2.127 1 92.62 98 MET A O 1
ATOM 744 N N . LEU A 1 99 ? -4.484 15.445 -1.604 1 90.31 99 LEU A N 1
ATOM 745 C CA . LEU A 1 99 ? -3.5 14.438 -1.979 1 90.31 99 LEU A CA 1
ATOM 746 C C . LEU A 1 99 ? -3.25 14.453 -3.482 1 90.31 99 LEU A C 1
ATOM 748 O O . LEU A 1 99 ? -2.102 14.383 -3.926 1 90.31 99 LEU A O 1
ATOM 752 N N . ARG A 1 100 ? -4.285 14.609 -4.293 1 86.31 100 ARG A N 1
ATOM 753 C CA . ARG A 1 100 ? -4.148 14.695 -5.742 1 86.31 100 ARG A CA 1
ATOM 754 C C . ARG A 1 100 ? -3.283 15.883 -6.141 1 86.31 100 ARG A C 1
ATOM 756 O O . ARG A 1 100 ? -2.494 15.797 -7.086 1 86.31 100 ARG A O 1
ATOM 763 N N . ASP A 1 101 ? -3.395 16.875 -5.383 1 92 101 ASP A N 1
ATOM 764 C CA . ASP A 1 101 ? -2.719 18.125 -5.715 1 92 101 ASP A CA 1
ATOM 765 C C . ASP A 1 101 ? -1.291 18.141 -5.172 1 92 101 ASP A C 1
ATOM 767 O O . ASP A 1 101 ? -0.509 19.031 -5.492 1 92 101 ASP A O 1
ATOM 771 N N . ASN A 1 102 ? -0.96 17.172 -4.363 1 93 102 ASN A N 1
ATOM 772 C CA . ASN A 1 102 ? 0.344 17.188 -3.709 1 93 102 ASN A CA 1
ATOM 773 C C . ASN A 1 102 ? 1.02 15.82 -3.789 1 93 102 ASN A C 1
ATOM 775 O O . ASN A 1 102 ? 1.17 15.133 -2.775 1 93 102 ASN A O 1
ATOM 779 N N . PRO A 1 103 ? 1.614 15.516 -4.906 1 89.69 103 PRO A N 1
ATOM 780 C CA . PRO A 1 103 ? 2.209 14.195 -5.129 1 89.69 103 PRO 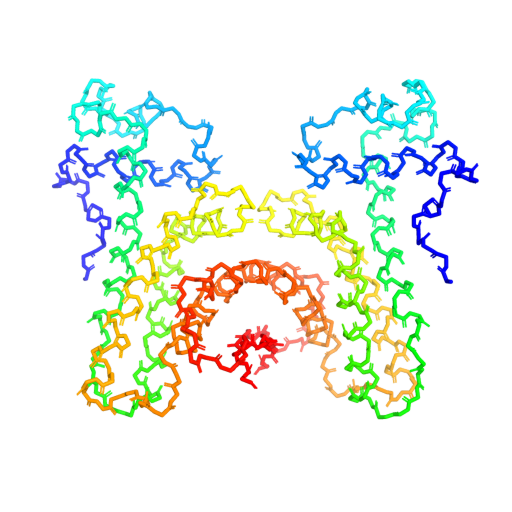A CA 1
ATOM 781 C C . PRO A 1 103 ? 3.332 13.883 -4.145 1 89.69 103 PRO A C 1
ATOM 783 O O . PRO A 1 103 ? 3.439 12.75 -3.668 1 89.69 103 PRO A O 1
ATOM 786 N N . PRO A 1 104 ? 4.113 14.875 -3.729 1 91.56 104 PRO A N 1
ATOM 787 C CA . PRO A 1 104 ? 5.145 14.539 -2.744 1 91.56 104 PRO A CA 1
ATOM 788 C C . PRO A 1 104 ? 4.562 14.047 -1.425 1 91.56 104 PRO A C 1
ATOM 790 O O . PRO A 1 104 ? 5.148 13.172 -0.775 1 91.56 104 PRO A O 1
ATOM 793 N N . VAL A 1 105 ? 3.4 14.617 -1.043 1 92.06 105 VAL A N 1
ATOM 794 C CA . VAL A 1 105 ? 2.748 14.172 0.184 1 92.06 105 VAL A CA 1
ATOM 795 C C . VAL A 1 105 ? 2.289 12.719 0.03 1 92.06 105 VAL A C 1
ATOM 797 O O . VAL A 1 105 ? 2.508 11.898 0.92 1 92.06 105 VAL A O 1
ATOM 800 N N . VAL A 1 106 ? 1.727 12.398 -1.104 1 87.31 106 VAL A N 1
ATOM 801 C CA . VAL A 1 106 ? 1.249 11.055 -1.392 1 87.31 106 VAL A CA 1
ATOM 802 C C . VAL A 1 106 ? 2.41 10.062 -1.303 1 87.31 106 VAL A C 1
ATOM 804 O O . VAL A 1 106 ? 2.324 9.062 -0.594 1 87.31 106 VAL A O 1
ATOM 807 N N . ASN A 1 107 ? 3.461 10.375 -2.027 1 83.94 107 ASN A N 1
ATOM 808 C CA . ASN A 1 107 ? 4.613 9.477 -2.096 1 83.94 107 ASN A CA 1
ATOM 809 C C . ASN A 1 107 ? 5.258 9.289 -0.728 1 83.94 107 ASN A C 1
ATOM 811 O O . ASN A 1 107 ? 5.684 8.188 -0.383 1 83.94 107 ASN A O 1
ATOM 815 N N . TYR A 1 108 ? 5.324 10.383 0.035 1 88.25 108 TYR A N 1
ATOM 816 C CA . TYR A 1 108 ? 5.91 10.312 1.369 1 88.25 108 TYR A CA 1
ATOM 817 C C . TYR A 1 108 ? 5.074 9.422 2.285 1 88.25 108 TYR A C 1
ATOM 819 O O . TYR A 1 108 ? 5.613 8.578 2.998 1 88.25 108 TYR A O 1
ATOM 827 N N . VAL A 1 109 ? 3.742 9.57 2.242 1 87.12 109 VAL A N 1
ATOM 828 C CA . VAL A 1 109 ? 2.828 8.797 3.074 1 87.12 109 VAL A CA 1
ATOM 829 C C . VAL A 1 109 ? 2.904 7.32 2.688 1 87.12 109 VAL A C 1
ATOM 831 O O . VAL A 1 109 ? 2.967 6.449 3.557 1 87.12 109 VAL A O 1
ATOM 834 N N . ARG A 1 110 ? 2.895 7.051 1.387 1 80.75 110 ARG A N 1
ATOM 835 C CA . ARG A 1 110 ? 2.969 5.676 0.905 1 80.75 110 ARG A CA 1
ATOM 836 C C . ARG A 1 110 ? 4.23 4.984 1.411 1 80.75 110 ARG A C 1
ATOM 838 O O . ARG A 1 110 ? 4.172 3.846 1.881 1 80.75 110 ARG A O 1
ATOM 845 N N . ARG A 1 111 ? 5.336 5.625 1.367 1 78 111 ARG A N 1
ATOM 846 C CA . ARG A 1 111 ? 6.598 5.051 1.827 1 78 111 ARG A CA 1
ATOM 847 C C . ARG A 1 111 ? 6.57 4.809 3.334 1 78 111 ARG A C 1
ATOM 849 O O . ARG A 1 111 ? 7.059 3.783 3.811 1 78 111 ARG A O 1
ATOM 856 N N . ALA A 1 112 ? 6.008 5.777 3.99 1 77.31 112 ALA A N 1
ATOM 857 C CA . ALA A 1 112 ? 5.988 5.703 5.449 1 77.31 112 ALA A CA 1
ATOM 858 C C . ALA A 1 112 ? 5.074 4.578 5.93 1 77.31 112 ALA A C 1
ATOM 860 O O . ALA A 1 112 ? 5.363 3.924 6.938 1 77.31 112 ALA A O 1
ATOM 861 N N . VAL A 1 113 ? 3.967 4.395 5.281 1 72.88 113 VAL A N 1
ATOM 862 C CA . VAL A 1 113 ? 2.9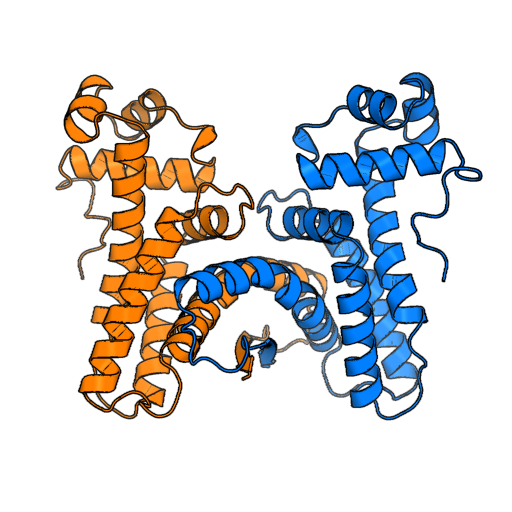53 3.447 5.73 1 72.88 113 VAL A CA 1
ATOM 863 C C . VAL A 1 113 ? 3.275 2.053 5.195 1 72.88 113 VAL A C 1
ATOM 865 O O . VAL A 1 113 ? 3.074 1.054 5.891 1 72.88 113 VAL A O 1
ATOM 868 N N . LEU A 1 114 ? 3.73 1.909 3.963 1 67.31 114 LEU A N 1
ATOM 869 C CA . LEU A 1 114 ? 3.889 0.609 3.322 1 67.31 114 LEU A CA 1
ATOM 870 C C . LEU A 1 114 ? 5.266 0.021 3.621 1 67.31 114 LEU A C 1
ATOM 872 O O . LEU A 1 114 ? 5.469 -1.188 3.486 1 67.31 114 LEU A O 1
ATOM 876 N N . ASP A 1 115 ? 6.215 0.913 3.959 1 63.53 115 ASP A N 1
ATOM 877 C CA . ASP A 1 115 ? 7.539 0.392 4.285 1 63.53 115 ASP A CA 1
ATOM 878 C C . ASP A 1 115 ? 7.516 -0.391 5.594 1 63.53 115 ASP A C 1
ATOM 880 O O . ASP A 1 115 ? 7.168 0.155 6.645 1 63.53 115 ASP A O 1
ATOM 884 N N . PRO A 1 116 ? 7.598 -1.749 5.492 1 53.06 116 PRO A N 1
ATOM 885 C CA . PRO A 1 116 ? 7.59 -2.617 6.672 1 53.06 116 PRO A CA 1
ATOM 886 C C . PRO A 1 116 ? 8.602 -2.188 7.727 1 53.06 116 PRO A C 1
ATOM 888 O O . PRO A 1 116 ? 8.578 -2.689 8.852 1 53.06 116 PRO A O 1
ATOM 891 N N . SER A 1 117 ? 9.523 -1.368 7.254 1 51.94 117 SER A N 1
ATOM 892 C CA . SER A 1 117 ? 10.562 -1.093 8.234 1 51.94 117 SER A CA 1
ATOM 893 C C . SER A 1 117 ? 10 -0.351 9.445 1 51.94 117 SER A C 1
ATOM 895 O O . SER A 1 117 ? 9.039 0.413 9.32 1 51.94 117 SER A O 1
ATOM 897 N N . GLU A 1 118 ? 9.906 -1.012 10.57 1 52.19 118 GLU A N 1
ATOM 898 C CA . GLU A 1 118 ? 9.461 -0.631 11.906 1 52.19 118 GLU A CA 1
ATOM 899 C C . GLU A 1 118 ? 9.531 0.88 12.102 1 52.19 118 GLU A C 1
ATOM 901 O O . GLU A 1 118 ? 8.719 1.458 12.828 1 52.19 118 GLU A O 1
ATOM 906 N N . ASP A 1 119 ? 10.461 1.563 11.398 1 51.16 119 ASP A N 1
ATOM 907 C CA . ASP A 1 119 ? 10.82 2.877 11.93 1 51.16 119 ASP A CA 1
ATOM 908 C C . ASP A 1 119 ? 9.812 3.939 11.492 1 51.16 119 ASP A C 1
ATOM 910 O O . ASP A 1 119 ? 9.797 5.047 12.031 1 51.16 119 ASP A O 1
ATOM 914 N N . ARG A 1 120 ? 9.047 3.645 10.531 1 55.88 120 ARG A N 1
ATOM 915 C CA . ARG A 1 120 ? 8.391 4.859 10.055 1 55.88 120 ARG A CA 1
ATOM 916 C C . ARG A 1 120 ? 6.992 4.992 10.656 1 55.88 120 ARG A C 1
ATOM 918 O O . ARG A 1 120 ? 6.07 5.48 10 1 55.88 120 ARG A O 1
ATOM 925 N N . LEU A 1 121 ? 6.949 4.699 11.93 1 69.56 121 LEU A N 1
ATOM 926 C CA . LEU A 1 121 ? 5.754 4.664 12.766 1 69.56 121 LEU A CA 1
ATOM 927 C C . LEU A 1 121 ? 5.434 6.051 13.312 1 69.56 121 LEU A C 1
ATOM 929 O O . LEU A 1 121 ? 4.305 6.309 13.742 1 69.56 121 LEU A O 1
ATOM 933 N N . HIS A 1 122 ? 6.289 6.992 12.992 1 81.31 122 HIS A N 1
ATOM 934 C CA . HIS A 1 122 ? 6.055 8.305 13.586 1 81.31 122 HIS A CA 1
ATOM 935 C C . HIS A 1 122 ? 4.957 9.055 12.844 1 81.31 122 HIS A C 1
ATOM 937 O O . HIS A 1 122 ? 4.055 9.625 13.461 1 81.31 122 HIS A O 1
ATOM 943 N N . LEU A 1 123 ? 5.031 9.031 11.539 1 88.75 123 LEU A N 1
ATOM 944 C CA . LEU A 1 123 ? 4.008 9.727 10.773 1 88.75 123 LEU A CA 1
ATOM 945 C C . LEU A 1 123 ? 2.633 9.117 11.023 1 88.75 123 LEU A C 1
ATOM 947 O O . LEU A 1 123 ? 1.65 9.836 11.195 1 88.75 123 LEU A O 1
ATOM 951 N N . LEU A 1 124 ? 2.578 7.836 11.117 1 87.5 124 LEU A N 1
ATOM 952 C CA . LEU A 1 124 ? 1.312 7.16 11.375 1 87.5 124 LEU A CA 1
ATOM 953 C C . LEU A 1 124 ? 0.737 7.578 12.727 1 87.5 124 LEU A C 1
ATOM 955 O O . LEU A 1 124 ? -0.461 7.84 12.836 1 87.5 124 LEU A O 1
ATOM 959 N N . ASP A 1 125 ? 1.621 7.715 13.648 1 90 125 ASP A N 1
ATOM 960 C CA . ASP A 1 125 ? 1.199 8.141 14.984 1 90 125 ASP A CA 1
ATOM 961 C C . ASP A 1 125 ? 0.606 9.547 14.945 1 90 125 ASP A C 1
ATOM 963 O O . ASP A 1 125 ? -0.425 9.812 15.562 1 90 125 ASP A O 1
ATOM 967 N N . ALA A 1 126 ? 1.254 10.375 14.227 1 91.44 126 ALA A N 1
ATOM 968 C CA . ALA A 1 126 ? 0.799 11.758 14.141 1 91.44 126 ALA A CA 1
ATOM 969 C C . ALA A 1 126 ? -0.539 11.859 13.414 1 91.44 126 ALA A C 1
ATOM 971 O O . ALA A 1 126 ? -1.405 12.648 13.797 1 91.44 126 ALA A O 1
ATOM 972 N N . LEU A 1 127 ? -0.709 11.07 12.453 1 92.75 127 LEU A N 1
ATOM 973 C CA . LEU A 1 127 ? -1.962 11.07 11.703 1 92.75 127 LEU A CA 1
ATOM 974 C C . LEU A 1 127 ? -3.09 10.469 12.531 1 92.75 127 LEU A C 1
ATOM 976 O O . LEU A 1 127 ? -4.23 10.938 12.469 1 92.75 127 LEU A O 1
ATOM 980 N N . ILE A 1 128 ? -2.75 9.5 13.289 1 93.81 128 ILE A N 1
ATOM 981 C CA . ILE A 1 128 ? -3.723 8.898 14.188 1 93.81 128 ILE A CA 1
ATOM 982 C C . ILE A 1 128 ? -4.195 9.93 15.211 1 93.81 128 ILE A C 1
ATOM 984 O O . ILE A 1 128 ? -5.395 10.062 15.461 1 93.81 128 ILE A O 1
ATOM 988 N N . GLU A 1 129 ? -3.293 10.695 15.719 1 94.69 129 GLU A N 1
ATOM 989 C CA . GLU A 1 129 ? -3.643 11.703 16.703 1 94.69 129 GLU A CA 1
ATOM 990 C C . GLU A 1 129 ? -4.516 12.797 16.094 1 94.69 129 GLU A C 1
ATOM 992 O O . GLU A 1 129 ? -5.461 13.273 16.734 1 94.69 129 GLU A O 1
ATOM 997 N N . LEU A 1 130 ? -4.18 13.188 14.945 1 94.75 130 LEU A N 1
ATOM 998 C CA . LEU A 1 130 ? -5.016 14.164 14.258 1 94.75 130 LEU A CA 1
ATOM 999 C C . LEU A 1 130 ? -6.43 13.625 14.062 1 94.75 130 LEU A C 1
ATOM 1001 O O . LEU A 1 130 ? -7.41 14.32 14.344 1 94.75 130 LEU A O 1
ATOM 1005 N N . THR A 1 131 ? -6.543 12.414 13.594 1 95.31 131 THR A N 1
ATOM 1006 C CA . THR A 1 131 ? -7.836 11.781 13.359 1 95.31 131 THR A CA 1
ATOM 1007 C C . THR A 1 131 ? -8.625 11.672 14.656 1 95.31 131 THR A C 1
ATOM 1009 O O . THR A 1 131 ? -9.828 11.945 14.688 1 95.31 131 THR A O 1
ATOM 1012 N N . ARG A 1 132 ? -7.934 11.328 15.672 1 95.38 132 ARG A N 1
ATOM 1013 C CA . ARG A 1 132 ? -8.562 11.219 16.984 1 95.38 132 ARG A CA 1
ATOM 1014 C C . ARG A 1 132 ? -9.156 12.555 17.422 1 95.38 132 ARG A C 1
ATOM 1016 O O . ARG A 1 132 ? -10.297 12.609 17.875 1 95.38 132 ARG A O 1
ATOM 1023 N N . ARG A 1 133 ? -8.383 13.578 17.281 1 94.38 133 ARG A N 1
ATOM 1024 C CA . ARG A 1 133 ? -8.852 14.914 17.641 1 94.38 133 ARG A CA 1
ATOM 1025 C C . ARG A 1 133 ? -10.086 15.305 16.828 1 94.38 133 ARG A C 1
ATOM 1027 O O . ARG A 1 133 ? -11.047 15.844 17.375 1 94.38 133 ARG A O 1
ATOM 1034 N N . GLU A 1 134 ? -10.047 14.984 15.57 1 92.38 134 GLU A N 1
ATOM 1035 C CA . GLU A 1 134 ? -11.156 15.32 14.695 1 92.38 134 GLU A CA 1
ATOM 1036 C C . GLU A 1 134 ? -12.406 14.523 15.055 1 92.38 134 GLU A C 1
ATOM 1038 O O . GLU A 1 134 ? -13.516 15.07 15.086 1 92.38 134 GLU A O 1
ATOM 1043 N N . ILE A 1 135 ? -12.234 13.266 15.344 1 92.38 135 ILE A N 1
ATOM 1044 C CA . ILE A 1 135 ? -13.359 12.398 15.68 1 92.38 135 ILE A CA 1
ATOM 1045 C C . ILE A 1 135 ? -13.969 12.836 17.016 1 92.38 135 ILE A C 1
ATOM 1047 O O . ILE A 1 135 ? -15.188 12.891 17.156 1 92.38 135 ILE A O 1
ATOM 1051 N N . THR A 1 136 ? -13.125 13.164 17.969 1 92.25 136 THR A N 1
ATOM 1052 C CA . THR A 1 136 ? -13.594 13.633 19.266 1 92.25 136 THR A CA 1
ATOM 1053 C C . THR A 1 136 ? -14.414 14.906 19.125 1 92.25 136 THR A C 1
ATOM 1055 O O . THR A 1 136 ? -15.477 15.039 19.734 1 92.25 136 THR A O 1
ATOM 1058 N N . ALA A 1 137 ? -13.898 15.797 18.312 1 89.31 137 ALA A N 1
ATOM 1059 C CA . ALA A 1 137 ? -14.617 17.047 18.062 1 89.31 137 ALA A CA 1
ATOM 1060 C C . ALA A 1 137 ? -15.969 16.766 17.406 1 89.31 137 ALA A C 1
ATOM 1062 O O . ALA A 1 137 ? -16.984 17.359 17.797 1 89.31 137 ALA A O 1
ATOM 1063 N N . LEU A 1 138 ? -16.047 15.836 16.469 1 89 138 LEU A N 1
ATOM 1064 C CA . LEU A 1 138 ? -17.281 15.508 15.766 1 89 138 LEU A CA 1
ATOM 1065 C C . LEU A 1 138 ? -18.266 14.828 16.703 1 89 138 LEU A C 1
ATOM 1067 O O . LEU A 1 138 ? -19.484 15.078 16.625 1 89 138 LEU A O 1
ATOM 1071 N N . ARG A 1 139 ? -17.766 13.984 17.5 1 91 139 ARG A N 1
ATOM 1072 C CA . ARG A 1 139 ? -18.625 13.336 18.484 1 91 139 ARG A CA 1
ATOM 1073 C C . ARG A 1 139 ? -19.203 14.352 19.469 1 91 139 ARG A C 1
ATOM 1075 O O . ARG A 1 139 ? -20.391 14.289 19.797 1 91 139 ARG A O 1
ATOM 1082 N N . GLY A 1 140 ? -18.344 15.242 19.906 1 90.06 140 GLY A N 1
ATOM 1083 C CA . GLY A 1 140 ? -18.781 16.281 20.828 1 90.06 140 GLY A CA 1
ATOM 1084 C C . GLY A 1 140 ? -19.844 17.188 20.219 1 90.06 140 GLY A C 1
ATOM 1085 O O . GLY A 1 140 ? -20.719 17.688 20.938 1 90.06 140 GLY A O 1
ATOM 1086 N N . SER A 1 141 ? -19.859 17.375 18.938 1 88.12 141 SER A N 1
ATOM 1087 C CA . SER A 1 141 ? -20.812 18.234 18.25 1 88.12 141 SER A CA 1
ATOM 1088 C C . SER A 1 141 ? -22.016 17.438 17.734 1 88.12 141 SER A C 1
ATOM 1090 O O . SER A 1 141 ? -22.891 17.984 17.078 1 88.12 141 SER A O 1
ATOM 1092 N N . GLY A 1 142 ? -22 16.094 17.906 1 86.44 142 GLY A N 1
ATOM 1093 C CA . GLY A 1 142 ? -23.094 15.25 17.484 1 86.44 142 GLY A CA 1
ATOM 1094 C C . GLY A 1 142 ? -23.031 14.859 16.016 1 86.44 142 GLY A C 1
ATOM 1095 O O . GLY A 1 142 ? -23.969 14.289 15.477 1 86.44 142 GLY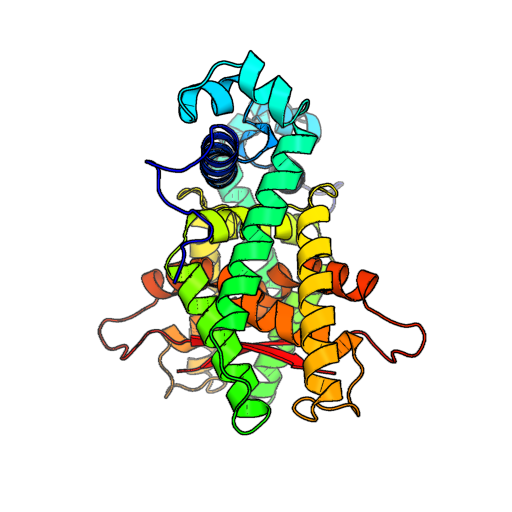 A O 1
ATOM 1096 N N . MET A 1 143 ? -21.953 15.141 1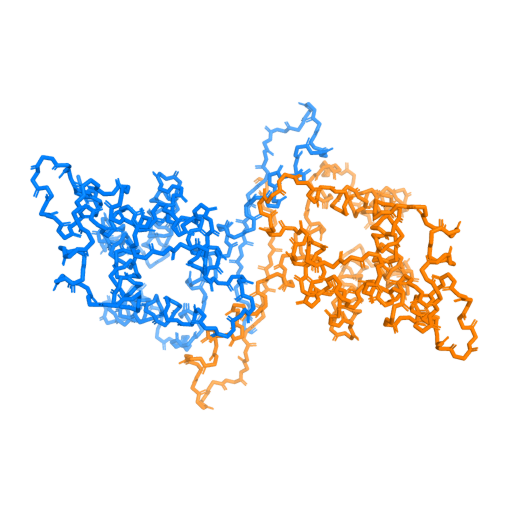5.398 1 85.19 143 MET A N 1
ATOM 1097 C CA . MET A 1 143 ? -21.797 14.883 13.977 1 85.19 143 MET A CA 1
ATOM 1098 C C . MET A 1 143 ? -21.172 13.508 13.734 1 85.19 143 MET A C 1
ATOM 1100 O O . MET A 1 143 ? -20.938 13.117 12.594 1 85.19 143 MET A O 1
ATOM 1104 N N . ALA A 1 144 ? -20.875 12.773 14.742 1 86.06 144 ALA A N 1
ATOM 1105 C CA . ALA A 1 144 ? -20.422 11.391 14.656 1 86.06 144 ALA A CA 1
ATOM 1106 C C . ALA A 1 144 ? -21.031 10.539 15.766 1 86.06 144 ALA A C 1
ATOM 1108 O O . ALA A 1 144 ? -21.344 11.047 16.844 1 86.06 144 ALA A O 1
ATOM 1109 N N . SER A 1 145 ? -21.156 9.289 15.445 1 86.06 145 SER A N 1
ATOM 1110 C CA . SER A 1 145 ? -21.797 8.367 16.375 1 86.06 145 SER A CA 1
ATOM 1111 C C . SER A 1 145 ? -20.953 8.156 17.625 1 86.06 145 SER A C 1
ATOM 1113 O O . SER A 1 145 ? -19.734 8.055 17.531 1 86.06 145 SER A O 1
ATOM 1115 N N . THR A 1 146 ? -21.609 8.164 18.766 1 89.25 146 THR A N 1
ATOM 1116 C CA . THR A 1 146 ? -20.938 7.801 20 1 89.25 146 THR A CA 1
ATOM 1117 C C . THR A 1 146 ? -21.219 6.344 20.359 1 89.25 146 THR A C 1
ATOM 1119 O O . THR A 1 146 ? -20.672 5.828 21.344 1 89.25 146 THR A O 1
ATOM 1122 N N . LYS A 1 147 ? -22.031 5.727 19.5 1 86.44 147 LYS A N 1
ATOM 1123 C CA . LYS A 1 147 ? -22.359 4.324 19.734 1 86.44 147 LYS A CA 1
ATOM 1124 C C . LYS A 1 147 ? -21.25 3.408 19.219 1 86.44 147 LYS A C 1
ATOM 1126 O O . LYS A 1 147 ? -20.969 2.361 19.812 1 86.44 147 LYS A O 1
ATOM 1131 N N . ARG A 1 148 ? -20.641 3.834 18.188 1 86.81 148 ARG A N 1
ATOM 1132 C CA . ARG A 1 148 ? -19.5 3.086 17.672 1 86.81 148 ARG A CA 1
ATOM 1133 C C . ARG A 1 148 ? -18.234 3.396 18.469 1 86.81 148 ARG A C 1
ATOM 1135 O O . ARG A 1 148 ? -18.016 4.543 18.875 1 86.81 148 ARG A O 1
ATOM 1142 N N . PRO A 1 149 ? -17.469 2.318 18.672 1 91.5 149 PRO A N 1
ATOM 1143 C CA . PRO A 1 149 ? -16.203 2.594 19.375 1 91.5 149 PRO A CA 1
ATOM 1144 C C . PRO A 1 149 ? -15.336 3.611 18.641 1 91.5 149 PRO A C 1
ATOM 1146 O O . PRO A 1 149 ? -15.266 3.6 17.406 1 91.5 149 PRO A O 1
ATOM 1149 N N . GLU A 1 150 ? -14.773 4.473 19.438 1 92.56 150 GLU A N 1
ATOM 1150 C CA . GLU A 1 150 ? -13.891 5.492 18.891 1 92.56 150 GLU A CA 1
ATOM 1151 C C . GLU A 1 150 ? -12.773 4.863 18.062 1 92.56 150 GLU A C 1
ATOM 1153 O O . GLU A 1 150 ? -12.406 5.383 17 1 92.56 150 GLU A O 1
ATOM 1158 N N . SER A 1 151 ? -12.25 3.744 18.547 1 93.69 151 SER A N 1
ATOM 1159 C CA . SER A 1 151 ? -11.164 3.043 17.875 1 93.69 151 SER A CA 1
ATOM 1160 C C . SER A 1 151 ? -11.578 2.627 16.453 1 93.69 151 SER A C 1
ATOM 1162 O O . SER A 1 151 ? -10.812 2.799 15.508 1 93.69 151 SER A O 1
ATOM 1164 N N . THR A 1 152 ? -12.805 2.195 16.344 1 91.25 152 THR A N 1
ATOM 1165 C CA . THR A 1 152 ? -13.312 1.755 15.047 1 91.25 152 THR A CA 1
ATOM 1166 C C . THR A 1 152 ? -13.516 2.943 14.109 1 91.25 152 THR A C 1
ATOM 1168 O O . THR A 1 152 ? -13.266 2.838 12.906 1 91.25 152 THR A O 1
ATOM 1171 N N . GLN A 1 153 ? -13.906 4.047 14.648 1 91.31 153 GLN A N 1
ATOM 1172 C CA . GLN A 1 153 ? -14.102 5.238 13.828 1 91.31 153 GLN A CA 1
ATOM 1173 C C . GLN A 1 153 ? -12.773 5.777 13.32 1 91.31 153 GLN A C 1
ATOM 1175 O O . GLN A 1 153 ? -12.664 6.184 12.164 1 91.31 153 GLN A O 1
ATOM 1180 N N . ILE A 1 154 ? -11.766 5.766 14.188 1 93.56 154 ILE A N 1
ATOM 1181 C CA . ILE A 1 154 ? -10.445 6.23 13.805 1 93.56 154 ILE A CA 1
ATOM 1182 C C . ILE A 1 154 ? -9.891 5.352 12.688 1 93.56 154 ILE A C 1
ATOM 1184 O O . ILE A 1 154 ? -9.438 5.855 11.656 1 93.56 154 ILE A O 1
ATOM 1188 N N . LEU A 1 155 ? -9.992 4.117 12.844 1 92.12 155 LEU A N 1
ATOM 1189 C CA . LEU A 1 155 ? -9.531 3.168 11.844 1 92.12 155 LEU A CA 1
ATOM 1190 C C . LEU A 1 155 ? -10.273 3.369 10.523 1 92.12 155 LEU A C 1
ATOM 1192 O O . LEU A 1 155 ? -9.656 3.41 9.453 1 92.12 155 LEU A O 1
ATOM 1196 N N . GLY A 1 156 ? -11.609 3.498 10.633 1 89.75 156 GLY A N 1
ATOM 1197 C CA . GLY A 1 156 ? -12.422 3.686 9.438 1 89.75 156 GLY A CA 1
ATOM 1198 C C . GLY A 1 156 ? -12.023 4.91 8.633 1 89.75 156 GLY A C 1
ATOM 1199 O O . GLY A 1 156 ? -11.922 4.844 7.406 1 89.75 156 GLY A O 1
ATOM 1200 N N . VAL A 1 157 ? -11.758 6.012 9.32 1 90.5 157 VAL A N 1
ATOM 1201 C CA . VAL A 1 157 ? -11.391 7.258 8.656 1 90.5 157 VAL A CA 1
ATOM 1202 C C . VAL A 1 157 ? -10.039 7.098 7.965 1 90.5 157 VAL A C 1
ATOM 1204 O O . VAL A 1 157 ? -9.891 7.453 6.793 1 90.5 157 VAL A O 1
ATOM 1207 N N . LEU A 1 158 ? -9.062 6.551 8.664 1 90.75 158 LEU A N 1
ATOM 1208 C CA . LEU A 1 158 ? -7.719 6.422 8.117 1 90.75 158 LEU A CA 1
ATOM 1209 C C . LEU A 1 158 ? -7.703 5.473 6.922 1 90.75 158 LEU A C 1
ATOM 1211 O O . LEU A 1 158 ? -7.051 5.746 5.914 1 90.75 158 LEU A O 1
ATOM 1215 N N . ILE A 1 159 ? -8.398 4.43 6.977 1 86.94 159 ILE A N 1
ATOM 1216 C CA . ILE A 1 159 ? -8.445 3.453 5.898 1 86.94 159 ILE A CA 1
ATOM 1217 C C . ILE A 1 159 ? -9.117 4.07 4.672 1 86.94 159 ILE A C 1
ATOM 1219 O O . ILE A 1 159 ? -8.656 3.893 3.545 1 86.94 159 ILE A O 1
ATOM 1223 N N . ARG A 1 160 ? -10.195 4.723 4.883 1 85.38 160 ARG A N 1
ATOM 1224 C CA . ARG A 1 160 ? -10.898 5.344 3.766 1 85.38 160 ARG A CA 1
ATOM 1225 C C . ARG A 1 160 ? -10.016 6.375 3.07 1 85.38 160 ARG A C 1
AT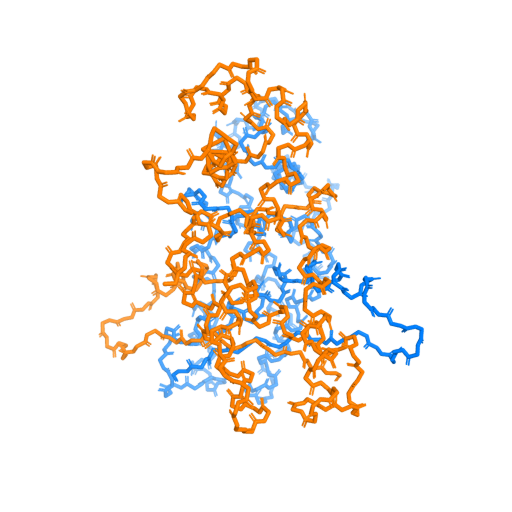OM 1227 O O . ARG A 1 160 ? -9.914 6.387 1.842 1 85.38 160 ARG A O 1
ATOM 1234 N N . GLN A 1 161 ? -9.438 7.191 3.855 1 84.69 161 GLN A N 1
ATOM 1235 C CA . GLN A 1 161 ? -8.672 8.305 3.297 1 84.69 161 GLN A CA 1
ATOM 1236 C C . GLN A 1 161 ? -7.34 7.828 2.732 1 84.69 161 GLN A C 1
ATOM 1238 O O . GLN A 1 161 ? -6.941 8.227 1.639 1 84.69 161 GLN A O 1
ATOM 1243 N N . MET A 1 162 ? -6.676 6.949 3.438 1 83.62 162 MET A N 1
ATOM 1244 C CA . MET A 1 162 ? -5.32 6.566 3.051 1 83.62 162 MET A CA 1
ATOM 1245 C C . MET A 1 162 ? -5.336 5.297 2.203 1 83.62 162 MET A C 1
ATOM 1247 O O . MET A 1 162 ? -4.512 5.141 1.3 1 83.62 162 MET A O 1
ATOM 1251 N N . GLY A 1 163 ? -6.215 4.402 2.553 1 79.5 163 GLY A N 1
ATOM 1252 C CA . GLY A 1 163 ? -6.289 3.152 1.812 1 79.5 163 GLY A CA 1
ATOM 1253 C C . GLY A 1 163 ? -6.527 3.354 0.327 1 79.5 163 GLY A C 1
ATOM 1254 O O . GLY A 1 163 ? -5.891 2.703 -0.503 1 79.5 163 GLY A O 1
ATOM 1255 N N . GLU A 1 164 ? -7.406 4.266 0.027 1 75 164 GLU A N 1
ATOM 1256 C CA . GLU A 1 164 ? -7.676 4.559 -1.378 1 75 164 GLU A CA 1
ATOM 1257 C C . GLU A 1 164 ? -6.438 5.117 -2.072 1 75 164 GLU A C 1
ATOM 1259 O O . GLU A 1 164 ? -6.109 4.711 -3.188 1 75 164 GLU A O 1
ATOM 1264 N N . LEU A 1 165 ? -5.812 5.953 -1.39 1 74.38 165 LEU A N 1
ATOM 1265 C CA . LEU A 1 165 ? -4.609 6.562 -1.945 1 74.38 165 LEU A CA 1
ATOM 1266 C C . LEU A 1 165 ? -3.531 5.516 -2.195 1 74.38 165 LEU A C 1
ATOM 1268 O O . LEU A 1 165 ? -2.881 5.523 -3.242 1 74.38 165 LEU A O 1
ATOM 1272 N N . LEU A 1 166 ? -3.432 4.645 -1.288 1 76.62 166 LEU A N 1
ATOM 1273 C CA . LEU A 1 166 ? -2.355 3.658 -1.324 1 76.62 166 LEU A CA 1
ATOM 1274 C C . LEU A 1 166 ? -2.6 2.629 -2.424 1 76.62 166 LEU A C 1
ATOM 1276 O O . LEU A 1 166 ? -1.651 2.137 -3.039 1 76.62 166 LEU A O 1
ATOM 1280 N N . LEU A 1 167 ? -3.865 2.389 -2.764 1 80.75 167 LEU A N 1
ATOM 1281 C CA . LEU A 1 167 ? -4.199 1.33 -3.711 1 80.75 167 LEU A CA 1
ATOM 1282 C C . LEU A 1 167 ? -4.41 1.898 -5.109 1 80.75 167 LEU A C 1
ATOM 1284 O O . LEU A 1 167 ? -4.438 1.151 -6.09 1 80.75 167 LEU A O 1
ATOM 1288 N N . GLN A 1 168 ? -4.465 3.219 -5.215 1 79.31 168 GLN A N 1
ATOM 1289 C CA . GLN A 1 168 ? -4.816 3.854 -6.484 1 79.31 168 GLN A CA 1
ATOM 1290 C C . GLN A 1 168 ? -3.799 3.51 -7.57 1 79.31 168 GLN A C 1
ATOM 1292 O O . GLN A 1 168 ? -4.172 3.232 -8.711 1 79.31 168 GLN A O 1
ATOM 1297 N N . PRO A 1 169 ? -2.518 3.48 -7.289 1 75.94 169 PRO A N 1
ATOM 1298 C CA . PRO A 1 169 ? -1.573 3.111 -8.344 1 75.94 169 PRO A CA 1
ATOM 1299 C C . PRO A 1 169 ? -1.81 1.7 -8.883 1 75.94 169 PRO A C 1
ATOM 1301 O O . PRO A 1 169 ? -1.669 1.461 -10.078 1 75.94 169 PRO A O 1
ATOM 1304 N N . MET A 1 170 ? -2.121 0.844 -7.961 1 80.5 170 MET A N 1
ATOM 1305 C CA . MET A 1 170 ? -2.438 -0.512 -8.398 1 80.5 170 MET A CA 1
ATOM 1306 C C . MET A 1 170 ? -3.701 -0.528 -9.25 1 80.5 170 MET A C 1
ATOM 1308 O O . MET A 1 170 ? -3.752 -1.208 -10.281 1 80.5 170 MET A O 1
ATOM 1312 N N . VAL A 1 171 ? -4.691 0.22 -8.875 1 85 171 VAL A N 1
ATOM 1313 C CA . VAL A 1 171 ? -5.938 0.317 -9.625 1 85 171 VAL A CA 1
ATOM 1314 C C . VAL A 1 171 ? -5.656 0.84 -11.031 1 85 171 VAL A C 1
ATOM 1316 O O . VAL A 1 171 ? -6.145 0.282 -12.016 1 85 171 VAL A O 1
ATOM 1319 N N . ASP A 1 172 ? -4.852 1.838 -11.07 1 83.69 172 ASP A N 1
ATOM 1320 C CA . ASP A 1 172 ? -4.523 2.438 -12.359 1 83.69 172 ASP A CA 1
ATOM 1321 C C . ASP A 1 172 ? -3.76 1.456 -13.242 1 83.69 172 ASP A C 1
ATOM 1323 O O . ASP A 1 172 ? -4.059 1.32 -14.43 1 83.69 172 ASP A O 1
ATOM 1327 N N . ALA A 1 173 ? -2.846 0.805 -12.656 1 84.19 173 ALA A N 1
ATOM 1328 C CA . ALA A 1 173 ? -2.016 -0.134 -13.406 1 84.19 173 ALA A CA 1
ATOM 1329 C C . ALA A 1 173 ? -2.848 -1.293 -13.945 1 84.19 173 ALA A C 1
ATOM 1331 O O . ALA A 1 173 ? -2.682 -1.701 -15.102 1 84.19 173 ALA A O 1
ATOM 1332 N N . VAL A 1 174 ? -3.686 -1.822 -13.117 1 88.75 174 VAL A N 1
ATOM 1333 C CA . VAL A 1 174 ? -4.531 -2.932 -13.539 1 88.75 174 VAL A CA 1
ATOM 1334 C C . VAL A 1 174 ? -5.496 -2.463 -14.625 1 88.75 174 VAL A C 1
ATOM 1336 O O . VAL A 1 174 ? -5.629 -3.109 -15.664 1 88.75 174 VAL A O 1
ATOM 1339 N N . TRP A 1 175 ? -6.102 -1.353 -14.406 1 90.06 175 TRP A N 1
ATOM 1340 C CA . TRP A 1 175 ? -7.094 -0.846 -15.352 1 90.06 175 TRP A CA 1
ATOM 1341 C C . TRP A 1 175 ? -6.465 -0.594 -16.719 1 90.06 175 TRP A C 1
ATOM 1343 O O . TRP A 1 175 ? -7.055 -0.922 -17.75 1 90.06 175 TRP A O 1
ATOM 1353 N N . ASP A 1 176 ? -5.332 -0.077 -16.797 1 89.12 176 ASP A N 1
ATOM 1354 C CA . ASP A 1 176 ? -4.625 0.206 -18.047 1 89.12 176 ASP A CA 1
ATOM 1355 C C . ASP A 1 176 ? -4.395 -1.072 -18.844 1 89.12 176 ASP A C 1
ATOM 1357 O O . ASP A 1 176 ? -4.324 -1.034 -20.078 1 89.12 176 ASP A O 1
ATOM 1361 N N . ARG A 1 177 ? -4.324 -2.143 -18.109 1 90.5 177 ARG A N 1
ATOM 1362 C CA . ARG A 1 177 ? -3.99 -3.408 -18.75 1 90.5 177 ARG A CA 1
ATOM 1363 C C . ARG A 1 177 ? -5.25 -4.152 -19.188 1 90.5 177 ARG A C 1
ATOM 1365 O O . ARG A 1 177 ? -5.215 -4.941 -20.125 1 90.5 177 ARG A O 1
ATOM 1372 N N . VAL A 1 178 ? -6.309 -3.789 -18.484 1 93.75 178 VAL A N 1
ATOM 1373 C CA . VAL A 1 178 ? -7.445 -4.672 -18.719 1 93.75 178 VAL A CA 1
ATOM 1374 C C . VAL A 1 178 ? -8.578 -3.887 -19.375 1 93.75 178 VAL A C 1
ATOM 1376 O O . VAL A 1 178 ? -9.523 -4.477 -19.906 1 93.75 178 VAL A O 1
ATOM 1379 N N . ALA A 1 179 ? -8.547 -2.582 -19.219 1 92.31 179 ALA A N 1
ATOM 1380 C CA . ALA A 1 179 ? -9.633 -1.758 -19.75 1 92.31 179 ALA A CA 1
ATOM 1381 C C . ALA A 1 179 ? -9.797 -1.945 -21.25 1 92.31 179 ALA A C 1
ATOM 1383 O O . ALA A 1 179 ? -8.805 -2.072 -21.969 1 92.31 179 ALA A O 1
ATOM 1384 N N . LYS A 1 180 ? -11 -1.994 -21.688 1 90.94 180 LYS A N 1
ATOM 1385 C CA . LYS A 1 180 ? -11.352 -2.037 -23.109 1 90.94 180 LYS A CA 1
ATOM 1386 C C . LYS A 1 180 ? -11.922 -0.699 -23.562 1 90.94 180 LYS A C 1
ATOM 1388 O O . LYS A 1 180 ? -12.469 0.06 -22.766 1 90.94 180 LYS A O 1
ATOM 1393 N N . PRO A 1 181 ? -11.719 -0.405 -24.844 1 87.56 181 PRO A N 1
ATOM 1394 C CA . PRO A 1 181 ? -12.266 0.85 -25.359 1 87.56 181 PRO A CA 1
ATOM 1395 C C . PRO A 1 181 ? -13.758 1.007 -25.094 1 87.56 181 PRO A C 1
ATOM 1397 O O . PRO A 1 181 ? -14.25 2.131 -24.969 1 87.56 181 PRO A O 1
ATOM 1400 N N . THR A 1 182 ? -14.453 -0.099 -24.922 1 87 182 THR A N 1
ATOM 1401 C CA . THR A 1 182 ? -15.898 -0.072 -24.719 1 87 182 THR A CA 1
ATOM 1402 C C . THR A 1 182 ? -16.25 0.2 -23.266 1 87 182 THR A C 1
ATOM 1404 O O . THR A 1 182 ? -17.406 0.426 -22.938 1 87 182 THR A O 1
ATOM 1407 N N . ASP A 1 183 ? -15.195 0.19 -22.438 1 88.19 183 ASP A N 1
ATOM 1408 C CA . ASP A 1 183 ? -15.469 0.417 -21.016 1 88.19 183 ASP A CA 1
ATOM 1409 C C . ASP A 1 183 ? -15.82 1.88 -20.766 1 88.19 183 ASP A C 1
ATOM 1411 O O . ASP A 1 183 ? -15.219 2.783 -21.344 1 88.19 183 ASP A O 1
ATOM 1415 N N . ALA A 1 184 ? -16.891 2.18 -20 1 78.56 184 ALA A N 1
ATOM 1416 C CA . ALA A 1 184 ? -17.406 3.525 -19.781 1 78.56 184 ALA A CA 1
ATOM 1417 C C . ALA A 1 184 ? -16.438 4.352 -18.938 1 78.56 184 ALA A C 1
ATOM 1419 O O . ALA A 1 184 ? -16.078 5.469 -19.312 1 78.56 184 ALA A O 1
ATOM 1420 N N . ARG A 1 185 ? -16.203 3.955 -17.766 1 84.75 185 ARG A N 1
ATOM 1421 C CA . ARG A 1 185 ? -15.336 4.695 -16.859 1 84.75 185 ARG A CA 1
ATOM 1422 C C . ARG A 1 185 ? -14.57 3.746 -15.938 1 84.75 185 ARG A C 1
ATOM 1424 O O . ARG A 1 185 ? -15.016 2.621 -15.695 1 84.75 185 ARG A O 1
ATOM 1431 N N . LYS A 1 186 ? -13.445 4.188 -15.547 1 86.56 186 LYS A N 1
ATOM 1432 C CA . LYS A 1 186 ? -12.695 3.436 -14.539 1 86.56 186 LYS A CA 1
ATOM 1433 C C . LYS A 1 186 ? -13.453 3.389 -13.219 1 86.56 186 LYS A C 1
ATOM 1435 O O . LYS A 1 186 ? -13.875 4.426 -12.703 1 86.56 186 LYS A O 1
ATOM 1440 N N . PRO A 1 187 ? -13.578 2.238 -12.656 1 84.38 187 PRO A N 1
ATOM 1441 C CA . PRO A 1 187 ? -14.273 2.131 -11.375 1 84.38 187 PRO A CA 1
ATOM 1442 C C . PRO A 1 187 ? -13.516 2.805 -10.234 1 84.38 187 PRO A C 1
ATOM 1444 O O . PRO A 1 187 ? -12.305 3.02 -10.336 1 84.38 187 PRO A O 1
ATOM 1447 N N . ARG A 1 188 ? -14.297 3.199 -9.227 1 80.88 188 ARG A N 1
ATOM 1448 C CA . ARG A 1 188 ? -13.727 3.816 -8.031 1 80.88 188 ARG A CA 1
ATOM 1449 C C . ARG A 1 188 ? -13.625 2.812 -6.891 1 80.88 188 ARG A C 1
ATOM 1451 O O . ARG A 1 188 ? -14.422 1.875 -6.805 1 80.88 188 ARG A O 1
ATOM 1458 N N . LEU A 1 189 ? -12.617 3.045 -6.148 1 83.56 189 LEU A N 1
ATOM 1459 C CA . LEU A 1 189 ? -12.391 2.176 -5 1 83.56 189 LEU A CA 1
ATOM 1460 C C . LEU A 1 189 ? -13.195 2.645 -3.793 1 83.56 189 LEU A C 1
ATOM 1462 O O . LEU A 1 189 ? -13.289 3.848 -3.535 1 83.56 189 LEU A O 1
ATOM 1466 N N . ARG A 1 190 ? -13.883 1.751 -3.186 1 80.12 190 ARG A N 1
ATOM 1467 C CA . ARG A 1 190 ? -14.508 1.978 -1.887 1 80.12 190 ARG A CA 1
ATOM 1468 C C . ARG A 1 190 ? -13.961 1.014 -0.84 1 80.12 190 ARG A C 1
ATOM 1470 O O . ARG A 1 190 ? -13.992 -0.203 -1.033 1 80.12 190 ARG A O 1
ATOM 1477 N N . ILE A 1 191 ? -13.453 1.576 0.198 1 84.25 191 ILE A N 1
ATOM 1478 C CA . ILE A 1 191 ? -12.906 0.766 1.281 1 84.25 191 ILE A CA 1
ATOM 1479 C C . ILE A 1 191 ? -13.711 1.008 2.561 1 84.25 191 ILE A C 1
ATOM 1481 O O . ILE A 1 191 ? -13.898 2.154 2.973 1 84.25 191 ILE A O 1
ATOM 1485 N N . THR A 1 192 ? -14.195 -0.043 3.1 1 80.19 192 THR A N 1
ATOM 1486 C CA . THR A 1 192 ? -14.961 0.055 4.336 1 80.19 192 THR A CA 1
ATOM 1487 C C . THR A 1 192 ? -14.406 -0.897 5.391 1 80.19 192 THR A C 1
ATOM 1489 O O . THR A 1 192 ? -13.688 -1.847 5.066 1 80.19 192 THR A O 1
ATOM 1492 N N . VAL A 1 193 ? -14.578 -0.533 6.637 1 81 193 VAL A N 1
ATOM 1493 C CA . VAL A 1 193 ? -14.234 -1.394 7.762 1 81 193 VAL A CA 1
ATOM 1494 C C . VAL A 1 193 ? -15.5 -2.041 8.328 1 81 193 VAL A C 1
ATOM 1496 O O . VAL A 1 193 ? -16.5 -1.364 8.547 1 81 193 VAL A O 1
ATOM 1499 N N . GLU A 1 194 ? -15.469 -3.344 8.211 1 77.12 194 GLU A N 1
ATOM 1500 C CA . GLU A 1 194 ? -16.625 -4.074 8.727 1 77.12 194 GLU A CA 1
ATOM 1501 C C . GLU A 1 194 ? -16.359 -4.602 10.141 1 77.12 194 GLU A C 1
ATOM 1503 O O . GLU A 1 194 ? -15.281 -5.133 10.414 1 77.12 194 GLU A O 1
ATOM 1508 N N . ASN A 1 195 ? -17.141 -4.215 11.094 1 67.62 195 ASN A N 1
ATOM 1509 C CA . ASN A 1 195 ? -17.078 -4.668 12.477 1 67.62 195 ASN A CA 1
ATOM 1510 C C . ASN A 1 195 ? -17.406 -6.148 12.594 1 67.62 195 ASN A C 1
ATOM 1512 O O . ASN A 1 195 ? -18.266 -6.66 11.859 1 67.62 195 ASN A O 1
ATOM 1516 N N . MET B 1 1 ? -1.559 -31.312 -0.235 1 37.41 1 MET B N 1
ATOM 1517 C CA . MET B 1 1 ? -1.634 -30.375 -1.345 1 37.41 1 MET B CA 1
ATOM 1518 C C . MET B 1 1 ? -0.297 -29.672 -1.551 1 37.41 1 MET B C 1
ATOM 1520 O O . MET B 1 1 ? 0.316 -29.203 -0.591 1 37.41 1 MET B O 1
ATOM 1524 N N . THR B 1 2 ? 0.347 -29.812 -2.615 1 45.31 2 THR B N 1
ATOM 1525 C CA . THR B 1 2 ? 1.788 -29.656 -2.775 1 45.31 2 THR B CA 1
ATOM 1526 C C . THR B 1 2 ? 2.186 -28.188 -2.68 1 45.31 2 THR B C 1
ATOM 1528 O O . THR B 1 2 ? 1.611 -27.344 -3.365 1 45.31 2 THR B O 1
ATOM 1531 N N . ASN B 1 3 ? 2.65 -27.797 -1.541 1 53.94 3 ASN B N 1
ATOM 1532 C CA . ASN B 1 3 ? 3.301 -26.516 -1.311 1 53.94 3 ASN B CA 1
ATOM 1533 C C . ASN B 1 3 ? 4.145 -26.094 -2.51 1 53.94 3 ASN B C 1
ATOM 1535 O O . ASN B 1 3 ? 5.043 -26.828 -2.932 1 53.94 3 ASN B O 1
ATOM 1539 N N . PRO B 1 4 ? 3.471 -25.156 -3.33 1 53.91 4 PRO B N 1
ATOM 1540 C CA . PRO B 1 4 ? 4.289 -24.766 -4.484 1 53.91 4 PRO B CA 1
ATOM 1541 C C . PRO B 1 4 ? 5.781 -24.734 -4.156 1 53.91 4 PRO B C 1
ATOM 1543 O O . PRO B 1 4 ? 6.617 -24.719 -5.066 1 53.91 4 PRO B O 1
ATOM 1546 N N . ARG B 1 5 ? 6.012 -24.484 -2.738 1 57.88 5 ARG B N 1
ATOM 1547 C CA . ARG B 1 5 ? 7.422 -24.516 -2.367 1 57.88 5 ARG B CA 1
ATOM 1548 C C . ARG B 1 5 ? 7.93 -25.953 -2.24 1 57.88 5 ARG B C 1
ATOM 1550 O O . ARG B 1 5 ? 9.109 -26.172 -1.955 1 57.88 5 ARG B O 1
ATOM 1557 N N . ALA B 1 6 ? 7.605 -26.906 -2.783 1 55.41 6 ALA B N 1
ATOM 1558 C CA . ALA B 1 6 ? 8.07 -28.281 -2.627 1 55.41 6 ALA B CA 1
ATOM 1559 C C . ALA B 1 6 ? 9.289 -28.344 -1.706 1 55.41 6 ALA B C 1
ATOM 1561 O O . ALA B 1 6 ? 10.117 -27.438 -1.698 1 55.41 6 ALA B O 1
ATOM 1562 N N . THR B 1 7 ? 9.266 -29.078 -0.578 1 47.5 7 THR B N 1
ATOM 1563 C CA . THR B 1 7 ? 10.133 -29.469 0.529 1 47.5 7 THR B CA 1
ATOM 1564 C C . THR B 1 7 ? 11.562 -29.719 0.041 1 47.5 7 THR B C 1
ATOM 1566 O O . THR B 1 7 ? 11.766 -30.141 -1.098 1 47.5 7 THR B O 1
ATOM 1569 N N . ASN B 1 8 ? 12.547 -29.156 0.854 1 46.31 8 ASN B N 1
ATOM 1570 C CA . ASN B 1 8 ? 14 -29.281 0.757 1 46.31 8 ASN B CA 1
ATOM 1571 C C . ASN B 1 8 ? 14.406 -30.625 0.166 1 46.31 8 ASN B C 1
ATOM 1573 O O . ASN B 1 8 ? 15.32 -30.703 -0.658 1 46.31 8 ASN B O 1
ATOM 1577 N N . GLU B 1 9 ? 14.094 -31.625 0.932 1 47.94 9 GLU B N 1
ATOM 1578 C CA . GLU B 1 9 ? 14.773 -32.875 0.652 1 47.94 9 GLU B CA 1
ATOM 1579 C C . GLU B 1 9 ? 14.609 -33.281 -0.809 1 47.94 9 GLU B C 1
ATOM 1581 O O . GLU B 1 9 ? 15.508 -33.875 -1.404 1 47.94 9 GLU B O 1
ATOM 1586 N N . ASP B 1 10 ? 13.438 -33.031 -1.464 1 50.91 10 ASP B N 1
ATOM 1587 C CA . ASP B 1 10 ? 13.203 -33.531 -2.809 1 50.91 10 ASP B CA 1
ATOM 1588 C C . ASP B 1 10 ? 13.172 -32.406 -3.832 1 50.91 10 ASP B C 1
ATOM 1590 O O . ASP B 1 10 ? 12.859 -32.625 -5.004 1 50.91 10 ASP B O 1
ATOM 1594 N N . LEU B 1 11 ? 13.719 -31.156 -3.355 1 64.19 11 LEU B N 1
ATOM 1595 C CA . LEU B 1 11 ? 13.688 -30.078 -4.34 1 64.19 11 LEU B CA 1
ATOM 1596 C C . LEU B 1 11 ? 14.906 -30.125 -5.246 1 64.19 11 LEU B C 1
ATOM 1598 O O . LEU B 1 11 ? 16.031 -30.344 -4.773 1 64.19 11 LEU B O 1
ATOM 1602 N N . THR B 1 12 ? 14.719 -30.25 -6.512 1 82.62 12 THR B N 1
ATOM 1603 C CA . THR B 1 12 ? 15.766 -30.047 -7.508 1 82.62 12 THR B CA 1
ATOM 1604 C C . THR B 1 12 ? 16.531 -28.75 -7.238 1 82.62 12 THR B C 1
ATOM 1606 O O . THR B 1 12 ? 16.094 -27.922 -6.449 1 82.62 12 THR B O 1
ATOM 1609 N N . ALA B 1 13 ? 17.797 -28.75 -7.594 1 88.5 13 ALA B N 1
ATOM 1610 C CA . ALA B 1 13 ? 18.625 -27.547 -7.492 1 88.5 13 ALA B CA 1
ATOM 1611 C C . ALA B 1 13 ? 17.859 -26.312 -7.988 1 88.5 13 ALA B C 1
ATOM 1613 O O . ALA B 1 13 ? 17.938 -25.25 -7.383 1 88.5 13 ALA B O 1
ATOM 1614 N N . LYS B 1 14 ? 17.109 -26.531 -8.984 1 92.44 14 LYS B N 1
ATOM 1615 C CA . LYS B 1 14 ? 16.344 -25.438 -9.57 1 92.44 14 LYS B CA 1
ATOM 1616 C C . LYS B 1 14 ? 15.305 -24.891 -8.594 1 92.44 14 LYS B C 1
ATOM 1618 O O . LYS B 1 14 ? 15.164 -23.672 -8.445 1 92.44 14 LYS B O 1
ATOM 1623 N N . ALA B 1 15 ? 14.688 -25.734 -7.914 1 93.38 15 ALA B N 1
ATOM 1624 C CA . ALA B 1 15 ? 13.664 -25.344 -6.941 1 93.38 15 ALA B CA 1
ATOM 1625 C C . ALA B 1 15 ? 14.289 -24.672 -5.727 1 93.38 15 ALA B C 1
ATOM 1627 O O . ALA B 1 15 ? 13.758 -23.688 -5.215 1 93.38 15 ALA B O 1
ATOM 1628 N N . ARG B 1 16 ? 15.391 -25.156 -5.305 1 93.69 16 ARG B N 1
ATOM 1629 C CA . ARG B 1 16 ? 16.078 -24.562 -4.164 1 93.69 16 ARG B CA 1
ATOM 1630 C C . ARG B 1 16 ? 16.516 -23.141 -4.469 1 93.69 16 ARG B C 1
ATOM 1632 O O . ARG B 1 16 ? 16.391 -22.25 -3.617 1 93.69 16 ARG B O 1
ATOM 1639 N N . ILE B 1 17 ? 16.969 -22.953 -5.656 1 95.38 17 ILE B N 1
ATOM 1640 C CA . ILE B 1 17 ? 17.438 -21.641 -6.074 1 95.38 17 ILE B CA 1
ATOM 1641 C C . ILE B 1 17 ? 16.266 -20.672 -6.109 1 95.38 17 ILE B C 1
ATOM 1643 O O . ILE B 1 17 ? 16.344 -19.562 -5.555 1 95.38 17 ILE B O 1
ATOM 1647 N N . ARG B 1 18 ? 15.219 -21.078 -6.723 1 95.62 18 ARG B N 1
ATOM 1648 C CA . ARG B 1 18 ? 14.023 -20.25 -6.848 1 95.62 18 ARG B CA 1
ATOM 1649 C C . ARG B 1 18 ? 13.461 -19.891 -5.477 1 95.62 18 ARG B C 1
ATOM 1651 O O . ARG B 1 18 ? 13.094 -18.75 -5.227 1 95.62 18 ARG B O 1
ATOM 1658 N N . ASN B 1 19 ? 13.438 -20.891 -4.602 1 95.25 19 ASN B N 1
ATOM 1659 C CA . ASN B 1 19 ? 12.906 -20.672 -3.26 1 95.25 19 ASN B CA 1
ATOM 1660 C C . ASN B 1 19 ? 13.781 -19.703 -2.459 1 95.25 19 ASN B C 1
ATOM 1662 O O . ASN B 1 19 ? 13.266 -18.812 -1.782 1 95.25 19 ASN B O 1
ATOM 1666 N N . ALA B 1 20 ? 15.031 -19.906 -2.576 1 96.19 20 ALA B N 1
ATOM 1667 C CA . ALA B 1 20 ? 15.969 -19.016 -1.905 1 96.19 20 ALA B CA 1
ATOM 1668 C C . ALA B 1 20 ? 15.836 -17.594 -2.432 1 96.19 20 ALA B C 1
ATOM 1670 O O . ALA B 1 20 ? 15.883 -16.625 -1.658 1 96.19 20 ALA B O 1
ATOM 1671 N N . ALA B 1 21 ? 15.688 -17.5 -3.723 1 96.62 21 ALA B N 1
ATOM 1672 C CA . ALA B 1 21 ? 15.531 -16.188 -4.34 1 96.62 21 ALA B CA 1
ATOM 1673 C C . ALA B 1 21 ? 14.273 -15.492 -3.828 1 96.62 21 ALA B C 1
ATOM 1675 O O . ALA B 1 21 ? 14.312 -14.305 -3.494 1 96.62 21 ALA B O 1
ATOM 1676 N N . LEU B 1 22 ? 13.188 -16.234 -3.742 1 95.5 22 LEU B N 1
ATOM 1677 C CA . LEU B 1 22 ? 11.953 -15.656 -3.234 1 95.5 22 LEU B CA 1
ATOM 1678 C C . LEU B 1 22 ? 12.141 -15.109 -1.822 1 95.5 22 LEU B C 1
ATOM 1680 O O . LEU B 1 22 ? 11.742 -13.984 -1.525 1 95.5 22 LEU B O 1
ATOM 1684 N N . ASP B 1 23 ? 12.766 -15.859 -1.001 1 95.25 23 ASP B N 1
ATOM 1685 C CA . ASP B 1 23 ? 12.977 -15.461 0.386 1 95.25 23 ASP B CA 1
ATOM 1686 C C . ASP B 1 23 ? 13.852 -14.211 0.469 1 95.25 23 ASP B C 1
ATOM 1688 O O . ASP B 1 23 ? 13.539 -13.281 1.219 1 95.25 23 ASP B O 1
ATOM 1692 N N . LEU B 1 24 ? 14.867 -14.164 -0.299 1 95.31 24 LEU B N 1
ATOM 1693 C CA . LEU B 1 24 ? 15.797 -13.039 -0.28 1 95.31 24 LEU B CA 1
ATOM 1694 C C . LEU B 1 24 ? 15.141 -11.781 -0.854 1 95.31 24 LEU B C 1
ATOM 1696 O O . LEU B 1 24 ? 15.25 -10.703 -0.275 1 95.31 24 LEU B O 1
ATOM 1700 N N . TYR B 1 25 ? 14.477 -12.016 -2.016 1 91.75 25 TYR B N 1
ATOM 1701 C CA . TYR B 1 25 ? 13.812 -10.883 -2.648 1 91.75 25 TYR B CA 1
ATOM 1702 C C . TYR B 1 25 ? 12.719 -10.312 -1.745 1 91.75 25 TYR B C 1
ATOM 1704 O O . TYR B 1 25 ? 12.547 -9.102 -1.661 1 91.75 25 TYR B O 1
ATOM 1712 N N . ALA B 1 26 ? 12.008 -11.18 -1.093 1 89.56 26 ALA B N 1
ATOM 1713 C CA . ALA B 1 26 ? 10.938 -10.781 -0.18 1 89.56 26 ALA B CA 1
ATOM 1714 C C . ALA B 1 26 ? 11.5 -9.992 1.002 1 89.56 26 ALA B C 1
ATOM 1716 O O . ALA B 1 26 ? 10.883 -9.023 1.46 1 89.56 26 ALA B O 1
ATOM 1717 N N . GLN B 1 27 ? 12.617 -10.344 1.441 1 87.25 27 GLN B N 1
ATOM 1718 C CA . GLN B 1 27 ? 13.195 -9.766 2.646 1 87.25 27 GLN B CA 1
ATOM 1719 C C . GLN B 1 27 ? 13.977 -8.492 2.324 1 87.25 27 GLN B C 1
ATOM 1721 O O . GLN B 1 27 ? 13.859 -7.488 3.033 1 87.25 27 GLN B O 1
ATOM 1726 N N . TYR B 1 28 ? 14.68 -8.438 1.165 1 85.44 28 TYR B N 1
ATOM 1727 C CA . TYR B 1 28 ? 15.656 -7.367 0.983 1 85.44 28 TYR B CA 1
ATOM 1728 C C . TYR B 1 28 ? 15.367 -6.566 -0.282 1 85.44 28 TYR B C 1
ATOM 1730 O O . TYR B 1 28 ? 15.898 -5.473 -0.471 1 85.44 28 TYR B O 1
ATOM 1738 N N . GLY B 1 29 ? 14.438 -7.066 -1.055 1 85.5 29 GLY B N 1
ATOM 1739 C CA . GLY B 1 29 ? 14.273 -6.461 -2.367 1 85.5 29 GLY B CA 1
ATOM 1740 C C . GLY B 1 29 ? 15.211 -7.035 -3.41 1 85.5 29 GLY B C 1
ATOM 1741 O O . GLY B 1 29 ? 16.359 -7.363 -3.104 1 85.5 29 GLY B O 1
ATOM 1742 N N . GLU B 1 30 ? 14.773 -7.09 -4.637 1 87.44 30 GLU B N 1
ATOM 1743 C CA . GLU B 1 30 ? 15.508 -7.719 -5.73 1 87.44 30 GLU B CA 1
ATOM 1744 C C . GLU B 1 30 ? 16.828 -6.992 -5.996 1 87.44 30 GLU B C 1
ATOM 1746 O O . GLU B 1 30 ? 17.859 -7.633 -6.234 1 87.44 30 GLU B O 1
ATOM 1751 N N . ASP B 1 31 ? 16.797 -5.715 -5.973 1 83.25 31 ASP B N 1
ATOM 1752 C CA . ASP B 1 31 ? 17.922 -4.887 -6.391 1 83.25 31 ASP B CA 1
ATOM 1753 C C . ASP B 1 31 ? 19.141 -5.125 -5.504 1 83.25 31 ASP B C 1
ATOM 1755 O O . ASP B 1 31 ? 20.281 -4.969 -5.945 1 83.25 31 ASP B O 1
ATOM 1759 N N . ARG B 1 32 ? 18.922 -5.562 -4.328 1 87.75 32 ARG B N 1
ATOM 1760 C CA . ARG B 1 32 ? 20 -5.691 -3.354 1 87.75 32 ARG B CA 1
ATOM 1761 C C . ARG B 1 32 ? 20.562 -7.113 -3.338 1 87.75 32 ARG B C 1
ATOM 1763 O O . ARG B 1 32 ? 21.453 -7.422 -2.559 1 87.75 32 ARG B O 1
ATOM 1770 N N . ILE B 1 33 ? 20.031 -7.953 -4.125 1 94.25 33 ILE B N 1
ATOM 1771 C CA . ILE B 1 33 ? 20.406 -9.367 -4.07 1 94.25 33 ILE B CA 1
ATOM 1772 C C . ILE B 1 33 ? 21.125 -9.766 -5.355 1 94.25 33 ILE B C 1
ATOM 1774 O O . ILE B 1 33 ? 20.625 -9.508 -6.457 1 94.25 33 ILE B O 1
ATOM 1778 N N . SER B 1 34 ? 22.266 -10.305 -5.238 1 96.62 34 SER B N 1
ATOM 1779 C CA . SER B 1 34 ? 23.047 -10.773 -6.383 1 96.62 34 SER B CA 1
ATOM 1780 C C . SER B 1 34 ? 22.812 -12.258 -6.633 1 96.62 34 SER B C 1
ATOM 1782 O O . SER B 1 34 ? 22.234 -12.961 -5.785 1 96.62 34 SER B O 1
ATOM 1784 N N . LEU B 1 35 ? 23.297 -12.727 -7.852 1 97.62 35 LEU B N 1
ATOM 1785 C CA . LEU B 1 35 ? 23.234 -14.156 -8.141 1 97.62 35 LEU B CA 1
ATOM 1786 C C . LEU B 1 35 ? 24.094 -14.945 -7.16 1 97.62 35 LEU B C 1
ATOM 1788 O O . LEU B 1 35 ? 23.766 -16.078 -6.797 1 97.62 35 LEU B O 1
ATOM 1792 N N . ARG B 1 36 ? 25.156 -14.328 -6.695 1 97.62 36 ARG B N 1
ATOM 1793 C CA . ARG B 1 36 ? 26.031 -14.977 -5.711 1 97.62 36 ARG B CA 1
ATOM 1794 C C . ARG B 1 36 ? 25.312 -15.125 -4.375 1 97.62 36 ARG B C 1
ATOM 1796 O O . ARG B 1 36 ? 25.453 -16.156 -3.707 1 97.62 36 ARG B O 1
ATOM 1803 N N . ASP B 1 37 ? 24.578 -14.141 -3.955 1 97.81 37 ASP B N 1
ATOM 1804 C CA . ASP B 1 37 ? 23.781 -14.211 -2.732 1 97.81 37 ASP B CA 1
ATOM 1805 C C . ASP B 1 37 ? 22.781 -15.359 -2.795 1 97.81 37 ASP B C 1
ATOM 1807 O O . ASP B 1 37 ? 22.609 -16.109 -1.824 1 97.81 37 ASP B O 1
ATOM 1811 N N . ILE B 1 38 ? 22.141 -15.484 -3.906 1 97.88 38 ILE B N 1
ATOM 1812 C CA . ILE B 1 38 ? 21.141 -16.516 -4.102 1 97.88 38 ILE B CA 1
ATOM 1813 C C . ILE B 1 38 ? 21.797 -17.891 -4.055 1 97.88 38 ILE B C 1
ATOM 1815 O O . ILE B 1 38 ? 21.281 -18.812 -3.414 1 97.88 38 ILE B O 1
ATOM 1819 N N . ALA B 1 39 ? 22.906 -18 -4.762 1 97.38 39 ALA B N 1
ATOM 1820 C CA . ALA B 1 39 ? 23.656 -19.266 -4.777 1 97.38 39 ALA B CA 1
ATOM 1821 C C . ALA B 1 39 ? 24.031 -19.688 -3.361 1 97.38 39 ALA B C 1
ATOM 1823 O O . ALA B 1 39 ? 23.797 -20.844 -2.977 1 97.38 39 ALA B O 1
ATOM 1824 N N . SER B 1 40 ? 24.562 -18.766 -2.625 1 97.81 40 SER B N 1
ATOM 1825 C CA . SER B 1 40 ? 24.969 -19.031 -1.246 1 97.81 40 SER B CA 1
ATOM 1826 C C . SER B 1 40 ? 23.781 -19.469 -0.396 1 97.81 40 SER B C 1
ATOM 1828 O O . SER B 1 40 ? 23.859 -20.469 0.315 1 97.81 40 SER B O 1
ATOM 1830 N N . ALA B 1 41 ? 22.688 -18.875 -0.489 1 96.69 41 ALA B N 1
ATOM 1831 C CA . ALA B 1 41 ? 21.5 -19.172 0.299 1 96.69 41 ALA B CA 1
ATOM 1832 C C . ALA B 1 41 ? 20.906 -20.516 -0.087 1 96.69 41 ALA B C 1
ATOM 1834 O O . ALA B 1 41 ? 20.375 -21.234 0.76 1 96.69 41 ALA B O 1
ATOM 1835 N N . ALA B 1 42 ? 21.016 -20.828 -1.342 1 96 42 ALA B N 1
ATOM 1836 C CA . ALA B 1 42 ? 20.453 -22.062 -1.861 1 96 42 ALA B CA 1
ATOM 1837 C C . ALA B 1 42 ? 21.406 -23.234 -1.63 1 96 42 ALA B C 1
ATOM 1839 O O . ALA B 1 42 ? 21.047 -24.391 -1.841 1 96 42 ALA B O 1
ATOM 1840 N N . GLY B 1 43 ? 22.609 -22.906 -1.222 1 96.19 43 GLY B N 1
ATOM 1841 C CA . GLY B 1 43 ? 23.594 -23.953 -0.997 1 96.19 43 GLY B CA 1
ATOM 1842 C C . GLY B 1 43 ? 24.094 -24.578 -2.281 1 96.19 43 GLY B C 1
ATOM 1843 O O . GLY B 1 43 ? 24.281 -25.797 -2.352 1 96.19 43 GLY B O 1
ATOM 1844 N N . VAL B 1 44 ? 24.203 -23.844 -3.336 1 96.56 44 VAL B N 1
ATOM 1845 C CA . VAL B 1 44 ? 24.688 -24.312 -4.629 1 96.56 44 VAL B CA 1
ATOM 1846 C C . VAL B 1 44 ? 25.781 -23.391 -5.145 1 96.56 44 VAL B C 1
ATOM 1848 O O . VAL B 1 44 ? 26.062 -22.344 -4.539 1 96.56 44 VAL B O 1
ATOM 1851 N N . THR B 1 45 ? 26.359 -23.766 -6.227 1 96.38 45 THR B N 1
ATOM 1852 C CA . THR B 1 45 ? 27.391 -22.938 -6.832 1 96.38 45 THR B CA 1
ATOM 1853 C C . THR B 1 45 ? 26.766 -21.844 -7.707 1 96.38 45 THR B C 1
ATOM 1855 O O . THR B 1 45 ? 25.656 -22.016 -8.227 1 96.38 45 THR B O 1
ATOM 1858 N N . LEU B 1 46 ? 27.5 -20.75 -7.844 1 96.75 46 LEU B N 1
ATOM 1859 C CA . LEU B 1 46 ? 27.078 -19.688 -8.75 1 96.75 46 LEU B CA 1
ATOM 1860 C C . LEU B 1 46 ? 26.859 -20.219 -10.164 1 96.75 46 LEU B C 1
ATOM 1862 O O . LEU B 1 46 ? 25.922 -19.828 -10.852 1 96.75 46 LEU B O 1
ATOM 1866 N N . GLY B 1 47 ? 27.719 -21.047 -10.523 1 96.12 47 GLY B N 1
ATOM 1867 C CA . GLY B 1 47 ? 27.641 -21.656 -11.844 1 96.12 47 GLY B CA 1
ATOM 1868 C C . GLY B 1 47 ? 26.328 -22.406 -12.062 1 96.12 47 GLY B C 1
ATOM 1869 O O . GLY B 1 47 ? 25.75 -22.359 -13.148 1 96.12 47 GLY B O 1
ATOM 1870 N N . LEU B 1 48 ? 25.906 -23.094 -11.133 1 96.06 48 LEU B N 1
ATOM 1871 C CA . LEU B 1 48 ? 24.656 -23.844 -11.234 1 96.06 48 LEU B CA 1
ATOM 1872 C C . LEU B 1 48 ? 23.469 -22.906 -11.359 1 96.06 48 LEU B C 1
ATOM 1874 O O . LEU B 1 48 ? 22.516 -23.203 -12.094 1 96.06 48 LEU B O 1
ATOM 1878 N N . VAL B 1 49 ? 23.5 -21.781 -10.609 1 96.94 49 VAL B N 1
ATOM 1879 C CA . VAL B 1 49 ? 22.438 -20.781 -10.734 1 96.94 49 VAL B CA 1
ATOM 1880 C C . VAL B 1 49 ? 22.391 -20.266 -12.172 1 96.94 49 VAL B C 1
ATOM 1882 O O . VAL B 1 49 ? 21.328 -20.188 -12.781 1 96.94 49 VAL B O 1
ATOM 1885 N N . GLN B 1 50 ? 23.562 -19.969 -12.672 1 97.12 50 GLN B N 1
ATOM 1886 C CA . GLN B 1 50 ? 23.656 -19.422 -14.023 1 97.12 50 GLN B CA 1
ATOM 1887 C C . GLN B 1 50 ? 23.234 -20.453 -15.062 1 97.12 50 GLN B C 1
ATOM 1889 O O . GLN B 1 50 ? 22.672 -20.094 -16.094 1 97.12 50 GLN B O 1
ATOM 1894 N N . HIS B 1 51 ? 23.578 -21.688 -14.781 1 96.25 51 HIS B N 1
ATOM 1895 C CA . HIS B 1 51 ? 23.172 -22.766 -15.672 1 96.25 51 HIS B CA 1
ATOM 1896 C C . HIS B 1 51 ? 21.656 -22.844 -15.781 1 96.25 51 HIS B C 1
ATOM 1898 O O . HIS B 1 51 ? 21.109 -22.938 -16.875 1 96.25 51 HIS B O 1
ATOM 1904 N N . HIS B 1 52 ? 20.984 -22.719 -14.695 1 95.25 52 HIS B N 1
ATOM 1905 C CA . HIS B 1 52 ? 19.531 -22.891 -14.664 1 95.25 52 HIS B CA 1
ATOM 1906 C C . HIS B 1 52 ? 18.812 -21.625 -15.109 1 95.25 52 HIS B C 1
ATOM 1908 O O . HIS B 1 52 ? 17.781 -21.703 -15.781 1 95.25 52 HIS B O 1
ATOM 1914 N N . PHE B 1 53 ? 19.344 -20.359 -14.734 1 96.56 53 PHE B N 1
ATOM 1915 C CA . PHE B 1 53 ? 18.531 -19.156 -14.883 1 96.56 53 PHE B CA 1
ATOM 1916 C C . PHE B 1 53 ? 19.25 -18.109 -15.727 1 96.56 53 PHE B C 1
ATOM 1918 O O . PHE B 1 53 ? 18.641 -17.156 -16.203 1 96.56 53 PHE B O 1
ATOM 1925 N N . LYS B 1 54 ? 20.453 -18.266 -15.922 1 95.31 54 LYS B N 1
ATOM 1926 C CA . LYS B 1 54 ? 21.328 -17.5 -16.797 1 95.31 54 LYS B CA 1
ATOM 1927 C C . LYS B 1 54 ? 21.547 -16.094 -16.234 1 95.31 54 LYS B C 1
ATOM 1929 O O . LYS B 1 54 ? 22.703 -15.664 -16.062 1 95.31 54 LYS B O 1
ATOM 1934 N N . THR B 1 55 ? 20.406 -15.453 -15.898 1 94.94 55 THR B N 1
ATOM 1935 C CA . THR B 1 55 ? 20.5 -14.055 -15.5 1 94.94 55 THR B CA 1
ATOM 1936 C C . THR B 1 55 ? 19.609 -13.781 -14.289 1 94.94 55 THR B C 1
ATOM 1938 O O . THR B 1 55 ? 18.797 -14.625 -13.906 1 94.94 55 THR B O 1
ATOM 1941 N N . LYS B 1 56 ? 19.75 -12.578 -13.758 1 94.31 56 LYS B N 1
ATOM 1942 C CA . LYS B 1 56 ? 18.875 -12.117 -12.688 1 94.31 56 LYS B CA 1
ATOM 1943 C C . LYS B 1 56 ? 17.422 -12.062 -13.156 1 94.31 56 LYS B C 1
ATOM 1945 O O . LYS B 1 56 ? 16.5 -12.375 -12.391 1 94.31 56 LYS B O 1
ATOM 1950 N N . ALA B 1 57 ? 17.312 -11.695 -14.391 1 92.62 57 ALA B N 1
ATOM 1951 C CA . ALA B 1 57 ? 15.969 -11.633 -14.953 1 92.62 57 ALA B CA 1
ATOM 1952 C C . ALA B 1 57 ? 15.336 -13.023 -15.016 1 92.62 57 ALA B C 1
ATOM 1954 O O . ALA B 1 57 ? 14.141 -13.18 -14.766 1 92.62 57 ALA B O 1
ATOM 1955 N N . GLY B 1 58 ? 16.156 -13.938 -15.359 1 94.69 58 GLY B N 1
ATOM 1956 C CA . GLY B 1 58 ? 15.672 -15.312 -15.375 1 94.69 58 GLY B CA 1
ATOM 1957 C C . GLY B 1 58 ? 15.227 -15.805 -14.016 1 94.69 58 GLY B C 1
ATOM 1958 O O . GLY B 1 58 ? 14.219 -16.516 -13.898 1 94.69 58 GLY B O 1
ATOM 1959 N N . VAL B 1 59 ? 15.969 -15.477 -12.992 1 95.5 59 VAL B N 1
ATOM 1960 C CA . VAL B 1 59 ? 15.594 -15.836 -11.625 1 95.5 59 VAL B CA 1
ATOM 1961 C C . VAL B 1 59 ? 14.289 -15.141 -11.242 1 95.5 59 VAL B C 1
ATOM 1963 O O . VAL B 1 59 ? 13.383 -15.773 -10.695 1 95.5 59 VAL B O 1
ATOM 1966 N N . ARG B 1 60 ? 14.188 -13.93 -11.562 1 93.25 60 ARG B N 1
ATOM 1967 C CA . ARG B 1 60 ? 12.984 -13.156 -11.266 1 93.25 60 ARG B CA 1
ATOM 1968 C C . ARG B 1 60 ? 11.758 -13.781 -11.914 1 93.25 60 ARG B C 1
ATOM 1970 O O . ARG B 1 60 ? 10.703 -13.883 -11.281 1 93.25 60 ARG B O 1
ATOM 1977 N N . ASP B 1 61 ? 11.922 -14.164 -13.133 1 92.62 61 ASP B N 1
ATOM 1978 C CA . ASP B 1 61 ? 10.812 -14.797 -13.844 1 92.62 61 ASP B CA 1
ATOM 1979 C C . ASP B 1 61 ? 10.344 -16.062 -13.125 1 92.62 61 ASP B C 1
ATOM 1981 O O . ASP B 1 61 ? 9.141 -16.312 -13.031 1 92.62 61 ASP B O 1
ATOM 1985 N N . ALA B 1 62 ? 11.273 -16.766 -12.68 1 94.12 62 ALA B N 1
ATOM 1986 C CA . ALA B 1 62 ? 10.953 -18 -11.969 1 94.12 62 ALA B CA 1
ATOM 1987 C C . ALA B 1 62 ? 10.25 -17.703 -10.648 1 94.12 62 ALA B C 1
ATOM 1989 O O . ALA B 1 62 ? 9.312 -18.406 -10.266 1 94.12 62 ALA B O 1
ATOM 1990 N N . VAL B 1 63 ? 10.672 -16.734 -9.961 1 94.62 63 VAL B N 1
ATOM 1991 C CA . VAL B 1 63 ? 10.062 -16.344 -8.703 1 94.62 63 VAL B CA 1
ATOM 1992 C C . VAL B 1 63 ? 8.648 -15.828 -8.953 1 94.62 63 VAL B C 1
ATOM 1994 O O . VAL B 1 63 ? 7.715 -16.203 -8.227 1 94.62 63 VAL B O 1
ATOM 1997 N N . ASP B 1 64 ? 8.508 -15.023 -9.984 1 92.38 64 ASP B N 1
ATOM 1998 C CA . ASP B 1 64 ? 7.18 -14.539 -10.352 1 92.38 64 ASP B CA 1
ATOM 1999 C C . ASP B 1 64 ? 6.227 -15.703 -10.617 1 92.38 64 ASP B C 1
ATOM 2001 O O . ASP B 1 64 ? 5.098 -15.711 -10.125 1 92.38 64 ASP B O 1
ATOM 2005 N N . GLN B 1 65 ? 6.73 -16.625 -11.352 1 93.69 65 GLN B N 1
ATOM 2006 C CA . GLN B 1 65 ? 5.898 -17.781 -11.688 1 93.69 65 GLN B CA 1
ATOM 2007 C C . GLN B 1 65 ? 5.543 -18.578 -10.438 1 93.69 65 GLN B C 1
A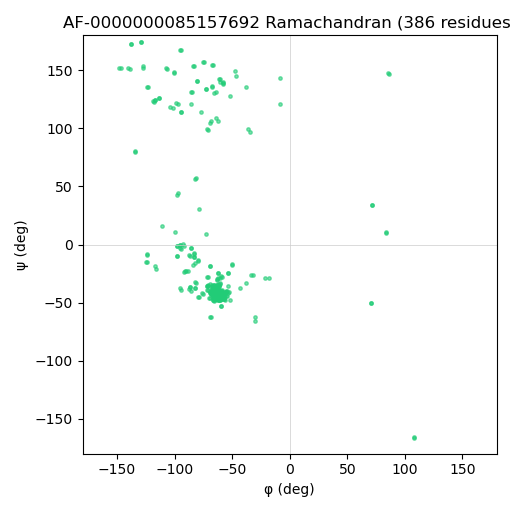TOM 2009 O O . GLN B 1 65 ? 4.418 -19.078 -10.312 1 93.69 65 GLN B O 1
ATOM 2014 N N . LEU B 1 66 ? 6.477 -18.719 -9.609 1 94.81 66 LEU B N 1
ATOM 2015 C CA . LEU B 1 66 ? 6.207 -19.406 -8.352 1 94.81 66 LEU B CA 1
ATOM 2016 C C . LEU B 1 66 ? 5.074 -18.734 -7.59 1 94.81 66 LEU B C 1
ATOM 2018 O O . LEU B 1 66 ? 4.18 -19.406 -7.07 1 94.81 66 LEU B O 1
ATOM 2022 N N . VAL B 1 67 ? 5.094 -17.453 -7.523 1 94.31 67 VAL B N 1
ATOM 2023 C CA . VAL B 1 67 ? 4.059 -16.688 -6.832 1 94.31 67 VAL B CA 1
ATOM 2024 C C . VAL B 1 67 ? 2.711 -16.906 -7.516 1 94.31 67 VAL B C 1
ATOM 2026 O O . VAL B 1 67 ? 1.7 -17.141 -6.852 1 94.31 67 VAL B O 1
ATOM 2029 N N . VAL B 1 68 ? 2.73 -16.859 -8.805 1 93.88 68 VAL B N 1
ATOM 2030 C CA . VAL B 1 68 ? 1.509 -17.109 -9.562 1 93.88 68 VAL B CA 1
ATOM 2031 C C . VAL B 1 68 ? 0.983 -18.5 -9.258 1 93.88 68 VAL B C 1
ATOM 2033 O O . VAL B 1 68 ? -0.222 -18.703 -9.078 1 93.88 68 VAL B O 1
ATOM 2036 N N . ASP B 1 69 ? 1.901 -19.422 -9.156 1 94.44 69 ASP B N 1
ATOM 2037 C CA . ASP B 1 69 ? 1.522 -20.797 -8.867 1 94.44 69 ASP B CA 1
ATOM 2038 C C . ASP B 1 69 ? 0.875 -20.922 -7.492 1 94.44 69 ASP B C 1
ATOM 2040 O O . ASP B 1 69 ? -0.049 -21.719 -7.301 1 94.44 69 ASP B O 1
ATOM 2044 N N . TYR B 1 70 ? 1.36 -20.203 -6.566 1 94.69 70 TYR B N 1
ATOM 2045 C CA . TYR B 1 70 ? 0.728 -20.172 -5.25 1 94.69 70 TYR B CA 1
ATOM 2046 C C . TYR B 1 70 ? -0.727 -19.734 -5.359 1 94.69 70 TYR B C 1
ATOM 2048 O O . TYR B 1 70 ? -1.614 -20.344 -4.77 1 94.69 70 TYR B O 1
ATOM 2056 N N . PHE B 1 71 ? -0.969 -18.672 -6.098 1 94.06 71 PHE B N 1
ATOM 2057 C CA . PHE B 1 71 ? -2.332 -18.188 -6.277 1 94.06 71 PHE B CA 1
ATOM 2058 C C . PHE B 1 71 ? -3.188 -19.234 -6.988 1 94.06 71 PHE B C 1
ATOM 2060 O O . PHE B 1 71 ? -4.297 -19.531 -6.551 1 94.06 71 PHE B O 1
ATOM 2067 N N . ALA B 1 72 ? -2.621 -19.766 -8.039 1 93.69 72 ALA B N 1
ATOM 2068 C CA . ALA B 1 72 ? -3.354 -20.766 -8.828 1 93.69 72 ALA B CA 1
ATOM 2069 C C . ALA B 1 72 ? -3.723 -21.969 -7.977 1 93.69 72 ALA B C 1
ATOM 2071 O O . ALA B 1 72 ? -4.844 -22.484 -8.062 1 93.69 72 ALA B O 1
ATOM 2072 N N . HIS B 1 73 ? -2.811 -22.375 -7.219 1 94.38 73 HIS B N 1
ATOM 2073 C CA . HIS B 1 73 ? -3.039 -23.531 -6.359 1 94.38 73 HIS B CA 1
ATOM 2074 C C . HIS B 1 73 ? -4.133 -23.234 -5.336 1 94.38 73 HIS B C 1
ATOM 2076 O O . HIS B 1 73 ? -4.996 -24.094 -5.094 1 94.38 73 HIS B O 1
ATOM 2082 N N . ALA B 1 74 ? -4.062 -22.141 -4.758 1 94 74 ALA B N 1
ATOM 2083 C CA . ALA B 1 74 ? -5.086 -21.75 -3.791 1 94 74 ALA B CA 1
ATOM 2084 C C . ALA B 1 74 ? -6.473 -21.734 -4.43 1 94 74 ALA B C 1
ATOM 2086 O O . ALA B 1 74 ? -7.434 -22.234 -3.846 1 94 74 ALA B O 1
ATOM 2087 N N . LEU B 1 75 ? -6.555 -21.188 -5.609 1 92.81 75 LEU B N 1
ATOM 2088 C CA . LEU B 1 75 ? -7.828 -21.094 -6.316 1 92.81 75 LEU B CA 1
ATOM 2089 C C . LEU B 1 75 ? -8.352 -22.469 -6.695 1 92.81 75 LEU B C 1
ATOM 2091 O O . LEU B 1 75 ? -9.555 -22.719 -6.648 1 92.81 75 LEU B O 1
ATOM 2095 N N . ALA B 1 76 ? -7.434 -23.328 -7 1 92.12 76 ALA B N 1
ATOM 2096 C CA . ALA B 1 76 ? -7.785 -24.672 -7.465 1 92.12 76 ALA B CA 1
ATOM 2097 C C . ALA B 1 76 ? -8.398 -25.5 -6.34 1 92.12 76 ALA B C 1
ATOM 2099 O O . ALA B 1 76 ? -9.055 -26.516 -6.59 1 92.12 76 ALA B O 1
ATOM 2100 N N . GLN B 1 77 ? -8.188 -25.078 -5.125 1 92.88 77 GLN B N 1
ATOM 2101 C CA . GLN B 1 77 ? -8.688 -25.812 -3.969 1 92.88 77 GLN B CA 1
ATOM 2102 C C . GLN B 1 77 ? -10.172 -25.531 -3.746 1 92.88 77 GLN B C 1
ATOM 2104 O O . GLN B 1 77 ? -10.82 -26.219 -2.949 1 92.88 77 GLN B O 1
ATOM 2109 N N . VAL B 1 78 ? -10.664 -24.547 -4.375 1 92.75 78 VAL B N 1
ATOM 2110 C CA . VAL B 1 78 ? -12.055 -24.156 -4.168 1 92.75 78 VAL B CA 1
ATOM 2111 C C . VAL B 1 78 ? -12.938 -24.812 -5.219 1 92.75 78 VAL B C 1
ATOM 2113 O O . VAL B 1 78 ? -12.797 -24.547 -6.414 1 92.75 78 VAL B O 1
ATOM 2116 N N . PRO B 1 79 ? -13.82 -25.719 -4.73 1 87.44 79 PRO B N 1
ATOM 2117 C CA . PRO B 1 79 ? -14.75 -26.328 -5.684 1 87.44 79 PRO B CA 1
ATOM 2118 C C . PRO B 1 79 ? -15.656 -25.297 -6.359 1 87.44 79 PRO B C 1
ATOM 2120 O O . PRO B 1 79 ? -16.031 -24.297 -5.734 1 87.44 79 PRO B O 1
ATOM 2123 N N . ALA B 1 80 ? -15.891 -25.547 -7.602 1 80.38 80 ALA B N 1
ATOM 2124 C CA . ALA B 1 80 ? -16.812 -24.688 -8.336 1 80.38 80 ALA B CA 1
ATOM 2125 C C . ALA B 1 80 ? -18.266 -25.094 -8.078 1 80.38 80 ALA B C 1
ATOM 2127 O O . ALA B 1 80 ? -18.969 -25.484 -9.008 1 80.38 80 ALA B O 1
ATOM 2128 N N . GLU B 1 81 ? -18.656 -25.109 -6.852 1 83.44 81 GLU B N 1
ATOM 2129 C CA . GLU B 1 81 ? -20 -25.516 -6.441 1 83.44 81 GLU B CA 1
ATOM 2130 C C . GLU B 1 81 ? -20.688 -24.406 -5.637 1 83.44 81 GLU B C 1
ATOM 2132 O O . GLU B 1 81 ? -20.047 -23.734 -4.824 1 83.44 81 GLU B O 1
ATOM 2137 N N . GLY B 1 82 ? -21.953 -24.188 -5.98 1 83.62 82 GLY B N 1
ATOM 2138 C CA . GLY B 1 82 ? -22.719 -23.172 -5.27 1 83.62 82 GLY B CA 1
ATOM 2139 C C . GLY B 1 82 ? -22.984 -21.922 -6.098 1 83.62 82 GLY B C 1
ATOM 2140 O O . GLY B 1 82 ? -22.891 -21.969 -7.328 1 83.62 82 GLY B O 1
ATOM 2141 N N . SER B 1 83 ? -23.406 -20.891 -5.371 1 85.88 83 SER B N 1
ATOM 2142 C CA . SER B 1 83 ? -23.688 -19.625 -6.051 1 85.88 83 SER B CA 1
ATOM 2143 C C . SER B 1 83 ? -22.391 -18.922 -6.426 1 85.88 83 SER B C 1
ATOM 2145 O O . SER B 1 83 ? -21.328 -19.172 -5.844 1 85.88 83 SER B O 1
ATOM 2147 N N . ALA B 1 84 ? -22.469 -18.094 -7.375 1 83.75 84 ALA B N 1
ATOM 2148 C CA . ALA B 1 84 ? -21.344 -17.297 -7.805 1 83.75 84 ALA B CA 1
ATOM 2149 C C . ALA B 1 84 ? -20.734 -16.531 -6.629 1 83.75 84 ALA B C 1
ATOM 2151 O O . ALA B 1 84 ? -19.516 -16.438 -6.5 1 83.75 84 ALA B O 1
ATOM 2152 N N . ARG B 1 85 ? -21.578 -16.031 -5.844 1 83.88 85 ARG B N 1
ATOM 2153 C CA . ARG B 1 85 ? -21.125 -15.273 -4.684 1 83.88 85 ARG B CA 1
ATOM 2154 C C . ARG B 1 85 ? -20.375 -16.156 -3.701 1 83.88 85 ARG B C 1
ATOM 2156 O O . ARG B 1 85 ? -19.344 -15.734 -3.154 1 83.88 85 ARG B O 1
ATOM 2163 N N . HIS B 1 86 ? -20.906 -17.328 -3.535 1 87.5 86 HIS B N 1
ATOM 2164 C CA . HIS B 1 86 ? -20.25 -18.266 -2.623 1 87.5 86 HIS B CA 1
ATOM 2165 C C . HIS B 1 86 ? -18.875 -18.672 -3.137 1 87.5 86 HIS B C 1
ATOM 2167 O O . HIS B 1 86 ? -17.906 -18.703 -2.377 1 87.5 86 HIS B O 1
ATOM 2173 N N . VAL B 1 87 ? -18.828 -18.984 -4.379 1 87.69 87 VAL B N 1
ATOM 2174 C CA . VAL B 1 87 ? -17.578 -19.406 -4.98 1 87.69 87 VAL B CA 1
ATOM 2175 C C . VAL B 1 87 ? -16.562 -18.266 -4.91 1 87.69 87 VAL B C 1
ATOM 2177 O O . VAL B 1 87 ? -15.391 -18.484 -4.562 1 87.69 87 VAL B O 1
ATOM 2180 N N . ALA B 1 88 ? -16.953 -17.062 -5.168 1 84.94 88 ALA B N 1
ATOM 2181 C CA . ALA B 1 88 ? -16.078 -15.898 -5.109 1 84.94 88 ALA B CA 1
ATOM 2182 C C . ALA B 1 88 ? -15.531 -15.695 -3.699 1 84.94 88 ALA B C 1
ATOM 2184 O O . ALA B 1 88 ? -14.328 -15.492 -3.518 1 84.94 88 ALA B O 1
ATOM 2185 N N . ALA B 1 89 ? -16.406 -15.781 -2.77 1 85.81 89 ALA B N 1
ATOM 2186 C CA . ALA B 1 89 ? -16.016 -15.602 -1.375 1 85.81 89 ALA B CA 1
ATOM 2187 C C . ALA B 1 89 ? -15.039 -16.703 -0.941 1 85.81 89 ALA B C 1
ATOM 2189 O O . ALA B 1 89 ? -14.07 -16.422 -0.224 1 85.81 89 ALA B O 1
ATOM 2190 N N . ALA B 1 90 ? -15.336 -17.891 -1.378 1 90.44 90 ALA B N 1
ATOM 2191 C CA . ALA B 1 90 ? -14.477 -19.031 -1.033 1 90.44 90 ALA B CA 1
ATOM 2192 C C . ALA B 1 90 ? -13.094 -18.875 -1.657 1 90.44 90 ALA B C 1
ATOM 2194 O O . ALA B 1 90 ? -12.086 -19.188 -1.026 1 90.44 90 ALA B O 1
ATOM 2195 N N . ARG B 1 91 ? -13.086 -18.422 -2.822 1 90.62 91 ARG B N 1
ATOM 2196 C CA . ARG B 1 91 ? -11.812 -18.219 -3.506 1 90.62 91 ARG B CA 1
ATOM 2197 C C . ARG B 1 91 ? -11.023 -17.094 -2.855 1 90.62 91 ARG B C 1
ATOM 2199 O O . ARG B 1 91 ? -9.805 -17.203 -2.676 1 90.62 91 ARG B O 1
ATOM 2206 N N . ASP B 1 92 ? -11.695 -16 -2.512 1 88.19 92 ASP B N 1
ATOM 2207 C CA . ASP B 1 92 ? -11.039 -14.93 -1.78 1 88.19 92 ASP B CA 1
ATOM 2208 C C . ASP B 1 92 ? -10.445 -15.438 -0.47 1 88.19 92 ASP B C 1
ATOM 2210 O O . ASP B 1 92 ? -9.312 -15.102 -0.127 1 88.19 92 ASP B O 1
ATOM 2214 N N . GLU B 1 93 ? -11.172 -16.219 0.199 1 88.38 93 GLU B N 1
ATOM 2215 C CA . GLU B 1 93 ? -10.711 -16.766 1.471 1 88.38 93 GLU B CA 1
ATOM 2216 C C . GLU B 1 93 ? -9.531 -17.719 1.269 1 88.38 93 GLU B C 1
ATOM 2218 O O . GLU B 1 93 ? -8.602 -17.734 2.074 1 88.38 93 GLU B O 1
ATOM 2223 N N . ALA B 1 94 ? -9.625 -18.531 0.233 1 93 94 ALA B N 1
ATOM 2224 C CA . ALA B 1 94 ? -8.523 -19.438 -0.071 1 93 94 ALA B CA 1
ATOM 2225 C C . ALA B 1 94 ? -7.23 -18.656 -0.328 1 93 94 ALA B C 1
ATOM 2227 O O . ALA B 1 94 ? -6.164 -19.047 0.159 1 93 94 ALA B O 1
ATOM 2228 N N . VAL B 1 95 ? -7.348 -17.609 -1.047 1 92.56 95 VAL B N 1
ATOM 2229 C CA . VAL B 1 95 ? -6.191 -16.781 -1.335 1 92.56 95 VAL B CA 1
ATOM 2230 C C . VAL B 1 95 ? -5.695 -16.125 -0.048 1 92.56 95 VAL B C 1
ATOM 2232 O O . VAL B 1 95 ? -4.492 -16.094 0.218 1 92.56 95 VAL B O 1
ATOM 2235 N N . ALA B 1 96 ? -6.57 -15.641 0.757 1 87.75 96 ALA B N 1
ATOM 2236 C CA . ALA B 1 96 ? -6.203 -15.016 2.023 1 87.75 96 ALA B CA 1
ATOM 2237 C C . ALA B 1 96 ? -5.445 -15.992 2.92 1 87.75 96 ALA B C 1
ATOM 2239 O O . ALA B 1 96 ? -4.43 -15.633 3.521 1 87.75 96 ALA B O 1
ATOM 2240 N N . ARG B 1 97 ? -5.922 -17.156 3.014 1 90.19 97 ARG B N 1
ATOM 2241 C CA . ARG B 1 97 ? -5.273 -18.188 3.82 1 90.19 97 ARG B CA 1
ATOM 2242 C C . ARG B 1 97 ? -3.881 -18.5 3.289 1 90.19 97 ARG B C 1
ATOM 2244 O O . ARG B 1 97 ? -2.924 -18.594 4.059 1 90.19 97 ARG B O 1
ATOM 2251 N N . MET B 1 98 ? -3.873 -18.688 1.976 1 92.31 98 MET B N 1
ATOM 2252 C CA . MET B 1 98 ? -2.586 -18.953 1.339 1 92.31 98 MET B CA 1
ATOM 2253 C C . MET B 1 98 ? -1.584 -17.844 1.662 1 92.31 98 MET B C 1
ATOM 2255 O O . MET B 1 98 ? -0.43 -18.125 1.991 1 92.31 98 MET B O 1
ATOM 2259 N N . LEU B 1 99 ? -1.982 -16.609 1.602 1 90.19 99 LEU B N 1
ATOM 2260 C CA . LEU B 1 99 ? -1.107 -15.477 1.872 1 90.19 99 LEU B CA 1
ATOM 2261 C C . LEU B 1 99 ? -0.701 -15.438 3.342 1 90.19 99 LEU B C 1
ATOM 2263 O O . LEU B 1 99 ? 0.467 -15.203 3.662 1 90.19 99 LEU B O 1
ATOM 2267 N N . ARG B 1 100 ? -1.616 -15.719 4.258 1 85.94 100 ARG B N 1
ATOM 2268 C CA . ARG B 1 100 ? -1.319 -15.766 5.688 1 85.94 100 ARG B CA 1
ATOM 2269 C C . ARG B 1 100 ? -0.263 -16.828 5.992 1 85.94 100 ARG B C 1
ATOM 2271 O O . ARG B 1 100 ? 0.601 -16.609 6.848 1 85.94 100 ARG B O 1
ATOM 2278 N N . ASP B 1 101 ? -0.318 -17.828 5.254 1 91.56 101 ASP B N 1
ATOM 2279 C CA . ASP B 1 101 ? 0.552 -18.969 5.512 1 91.56 101 ASP B CA 1
ATOM 2280 C C . ASP B 1 101 ? 1.904 -18.797 4.824 1 91.56 101 ASP B C 1
ATOM 2282 O O . ASP B 1 101 ? 2.828 -19.578 5.059 1 91.56 101 ASP B O 1
ATOM 2286 N N . ASN B 1 102 ? 2.014 -17.812 3.988 1 92.69 102 ASN B N 1
ATOM 2287 C CA . ASN B 1 102 ? 3.234 -17.656 3.203 1 92.69 102 ASN B CA 1
ATOM 2288 C C . ASN B 1 102 ? 3.723 -16.203 3.213 1 92.69 102 ASN B C 1
ATOM 2290 O O . ASN B 1 102 ? 3.668 -15.523 2.189 1 92.69 102 ASN B O 1
ATOM 2294 N N . PRO B 1 103 ? 4.387 -15.812 4.254 1 89.38 103 PRO B N 1
ATOM 2295 C CA . PRO B 1 103 ? 4.812 -14.422 4.418 1 89.38 103 PRO B CA 1
ATOM 2296 C C . PRO B 1 103 ? 5.773 -13.969 3.318 1 89.38 103 PRO B C 1
ATOM 2298 O O . PRO B 1 103 ? 5.676 -12.836 2.834 1 89.38 103 PRO B O 1
ATOM 2301 N N . PRO B 1 104 ? 6.637 -14.859 2.818 1 91.19 104 PRO B N 1
ATOM 2302 C CA . PRO B 1 104 ? 7.504 -14.398 1.732 1 91.19 104 PRO B CA 1
ATOM 2303 C C . PRO B 1 104 ? 6.723 -14 0.482 1 91.19 104 PRO B C 1
ATOM 2305 O O . PRO B 1 104 ? 7.113 -13.07 -0.224 1 91.19 104 PRO B O 1
ATOM 2308 N N . VAL B 1 105 ? 5.617 -14.727 0.226 1 91.88 105 VAL B N 1
ATOM 2309 C CA . VAL B 1 105 ? 4.785 -14.391 -0.924 1 91.88 105 VAL B CA 1
ATOM 2310 C C . VAL B 1 105 ? 4.148 -13.016 -0.719 1 91.88 105 VAL B C 1
ATOM 2312 O O . VAL B 1 105 ? 4.156 -12.18 -1.626 1 91.88 105 VAL B O 1
ATOM 2315 N N . VAL B 1 106 ? 3.674 -12.773 0.467 1 87.19 106 VAL B N 1
ATOM 2316 C CA . VAL B 1 106 ? 3.047 -11.5 0.808 1 87.19 106 VAL B CA 1
ATOM 2317 C C . VAL B 1 106 ? 4.043 -10.367 0.602 1 87.19 106 VAL B C 1
ATOM 2319 O O . VAL B 1 106 ? 3.746 -9.391 -0.091 1 87.19 106 VAL B O 1
ATOM 2322 N N . ASN B 1 107 ? 5.199 -10.5 1.207 1 83.88 107 ASN B N 1
ATOM 2323 C CA . ASN B 1 107 ? 6.219 -9.453 1.158 1 83.88 107 ASN B CA 1
ATOM 2324 C C . ASN B 1 107 ? 6.691 -9.195 -0.27 1 83.88 107 ASN B C 1
ATOM 2326 O O . ASN B 1 107 ? 6.926 -8.047 -0.653 1 83.88 107 ASN B O 1
ATOM 2330 N N . TYR B 1 108 ? 6.824 -10.281 -1.038 1 88.06 108 TYR B N 1
ATOM 2331 C CA . TYR B 1 108 ? 7.25 -10.148 -2.426 1 88.06 108 TYR B CA 1
ATOM 2332 C C . TYR B 1 108 ? 6.211 -9.391 -3.246 1 88.06 108 TYR B C 1
ATOM 2334 O O . TYR B 1 108 ? 6.551 -8.484 -4.008 1 88.06 108 TYR B O 1
ATOM 2342 N N . VAL B 1 109 ? 4.922 -9.719 -3.068 1 87.06 109 VAL B N 1
ATOM 2343 C CA . VAL B 1 109 ? 3.828 -9.094 -3.801 1 87.06 109 VAL B CA 1
ATOM 2344 C C . VAL B 1 109 ? 3.734 -7.617 -3.42 1 87.06 109 VAL B C 1
ATOM 2346 O O . VAL B 1 109 ? 3.582 -6.754 -4.289 1 87.06 109 VAL B O 1
ATOM 2349 N N . ARG B 1 110 ? 3.818 -7.34 -2.125 1 80.75 110 ARG B N 1
ATOM 2350 C CA . ARG B 1 110 ? 3.746 -5.961 -1.65 1 80.75 110 ARG B CA 1
ATOM 2351 C C . ARG B 1 110 ? 4.84 -5.105 -2.281 1 80.75 110 ARG B C 1
ATOM 2353 O O . ARG B 1 110 ? 4.578 -3.992 -2.74 1 80.75 110 ARG B O 1
ATOM 2360 N N . ARG B 1 111 ? 6.023 -5.582 -2.352 1 77.88 111 ARG B N 1
ATOM 2361 C CA . ARG B 1 111 ? 7.137 -4.844 -2.941 1 77.88 111 ARG B CA 1
ATOM 2362 C C . ARG B 1 111 ? 6.922 -4.629 -4.434 1 77.88 111 ARG B C 1
ATOM 2364 O O . ARG B 1 111 ? 7.199 -3.549 -4.957 1 77.88 111 ARG B O 1
ATOM 2371 N N . ALA B 1 112 ? 6.445 -5.684 -5.031 1 77.06 112 ALA B N 1
ATOM 2372 C CA . ALA B 1 112 ? 6.262 -5.633 -6.48 1 77.06 112 ALA B CA 1
ATOM 2373 C C . ALA B 1 112 ? 5.16 -4.652 -6.859 1 77.06 112 ALA B C 1
ATOM 2375 O O . ALA B 1 112 ? 5.246 -3.975 -7.887 1 77.06 112 ALA B O 1
ATOM 2376 N N . VAL B 1 113 ? 4.117 -4.59 -6.098 1 73 113 VAL B N 1
ATOM 2377 C CA . VAL B 1 113 ? 2.939 -3.799 -6.441 1 73 113 VAL B CA 1
ATOM 2378 C C . VAL B 1 113 ? 3.113 -2.369 -5.934 1 73 113 VAL B C 1
ATOM 2380 O O . VAL B 1 113 ? 2.697 -1.414 -6.598 1 73 113 VAL B O 1
ATOM 2383 N N . LEU B 1 114 ? 3.684 -2.152 -4.77 1 67.25 114 LEU B N 1
ATOM 2384 C CA . LEU B 1 114 ? 3.721 -0.835 -4.145 1 67.25 114 LEU B CA 1
ATOM 2385 C C . LEU B 1 114 ? 4.965 -0.065 -4.57 1 67.25 114 LEU B C 1
ATOM 2387 O O . LEU B 1 114 ? 5.016 1.161 -4.453 1 67.25 114 LEU B O 1
ATOM 2391 N N . ASP B 1 115 ? 5.988 -0.826 -4.996 1 63.03 115 ASP B N 1
ATOM 2392 C CA . ASP B 1 115 ? 7.191 -0.133 -5.441 1 63.03 115 ASP B CA 1
ATOM 2393 C C . ASP B 1 115 ? 6.938 0.621 -6.746 1 63.03 115 ASP B C 1
ATOM 2395 O O . ASP B 1 115 ? 6.59 0.016 -7.762 1 63.03 115 ASP B O 1
ATOM 2399 N N . PRO B 1 116 ? 6.812 1.968 -6.66 1 53 116 PRO B N 1
ATOM 2400 C CA . PRO B 1 116 ? 6.57 2.812 -7.832 1 53 116 PRO B CA 1
ATOM 2401 C C . PRO B 1 116 ? 7.539 2.529 -8.977 1 53 116 PRO B C 1
ATOM 2403 O O . PRO B 1 116 ? 7.336 3.006 -10.094 1 53 116 PRO B O 1
ATOM 2406 N N . SER B 1 117 ? 8.617 1.873 -8.602 1 52.06 117 SER B N 1
ATOM 2407 C CA . SER B 1 117 ? 9.594 1.746 -9.688 1 52.06 117 SER B CA 1
ATOM 2408 C C . SER B 1 117 ? 9.023 0.941 -10.852 1 52.06 117 SER B C 1
ATOM 2410 O O . SER B 1 117 ? 8.195 0.056 -10.648 1 52.06 117 SER B O 1
ATOM 2412 N N . GLU B 1 118 ? 8.688 1.578 -11.945 1 51.91 118 GLU B N 1
ATOM 2413 C CA . GLU B 1 118 ? 8.156 1.149 -13.234 1 51.91 118 GLU B CA 1
ATOM 2414 C C . GLU B 1 118 ? 8.383 -0.343 -13.453 1 51.91 118 GLU B C 1
ATOM 2416 O O . GLU B 1 118 ? 7.566 -1.011 -14.094 1 51.91 118 GLU B O 1
ATOM 2421 N N . ASP B 1 119 ? 9.445 -0.935 -12.859 1 50.75 119 ASP B N 1
ATOM 2422 C CA . ASP B 1 119 ? 9.898 -2.191 -13.445 1 50.75 119 ASP B CA 1
ATOM 2423 C C . ASP B 1 119 ? 9.094 -3.371 -12.914 1 50.75 119 ASP B C 1
ATOM 2425 O O . ASP B 1 119 ? 9.156 -4.473 -13.469 1 50.75 119 ASP B O 1
ATOM 2429 N N . ARG B 1 120 ? 8.438 -3.182 -11.859 1 55.44 120 ARG B N 1
ATOM 2430 C CA . ARG B 1 120 ? 8.016 -4.477 -11.336 1 55.44 120 ARG B CA 1
ATOM 2431 C C . ARG B 1 120 ? 6.594 -4.809 -11.766 1 55.44 120 ARG B C 1
ATOM 2433 O O . ARG B 1 120 ? 5.844 -5.438 -11.016 1 55.44 120 ARG B O 1
ATOM 2440 N N . LEU B 1 121 ? 6.363 -4.559 -13.008 1 69.31 121 LEU B N 1
ATOM 2441 C CA . LEU B 1 121 ? 5.098 -4.703 -13.719 1 69.31 121 LEU B CA 1
ATOM 2442 C C . LEU B 1 121 ? 4.918 -6.129 -14.227 1 69.31 121 LEU B C 1
ATOM 2444 O O . LEU B 1 121 ? 3.797 -6.551 -14.516 1 69.31 121 LEU B O 1
ATOM 2448 N N . HIS B 1 122 ? 5.91 -6.93 -14 1 81.12 122 HIS B N 1
ATOM 2449 C CA . HIS B 1 122 ? 5.801 -8.266 -14.578 1 81.12 122 HIS B CA 1
ATOM 2450 C C . HIS B 1 122 ? 4.906 -9.164 -13.734 1 81.12 122 HIS B C 1
ATOM 2452 O O . HIS B 1 122 ? 4.027 -9.852 -14.266 1 81.12 122 HIS B O 1
ATOM 2458 N N . LEU B 1 123 ? 5.113 -9.117 -12.445 1 88.56 123 LEU B N 1
ATOM 2459 C CA . LEU B 1 123 ? 4.281 -9.945 -11.578 1 88.56 123 LEU B CA 1
ATOM 2460 C C . LEU B 1 123 ? 2.816 -9.531 -11.68 1 88.56 123 LEU B C 1
ATOM 2462 O O . LEU B 1 123 ? 1.932 -10.391 -11.75 1 88.56 123 LEU B O 1
ATOM 2466 N N . LEU B 1 124 ? 2.578 -8.273 -11.766 1 87.31 124 LEU B N 1
ATOM 2467 C CA . LEU B 1 124 ? 1.21 -7.785 -11.883 1 87.31 124 LEU B CA 1
ATOM 2468 C C . LEU B 1 124 ? 0.561 -8.289 -13.164 1 87.31 124 LEU B C 1
ATOM 2470 O O . LEU B 1 124 ? -0.596 -8.719 -13.156 1 87.31 124 LEU B O 1
ATOM 2474 N N . ASP B 1 125 ? 1.359 -8.312 -14.18 1 89.81 125 ASP B N 1
ATOM 2475 C CA . ASP B 1 125 ? 0.864 -8.805 -15.461 1 89.81 125 ASP B CA 1
ATOM 2476 C C . ASP B 1 125 ? 0.479 -10.281 -15.367 1 89.81 125 ASP B C 1
ATOM 2478 O O . ASP B 1 125 ? -0.566 -10.688 -15.875 1 89.81 125 ASP B O 1
ATOM 2482 N N . ALA B 1 126 ? 1.306 -10.992 -14.727 1 91.31 126 ALA B N 1
ATOM 2483 C CA . ALA B 1 126 ? 1.059 -12.43 -14.602 1 91.31 126 ALA B CA 1
ATOM 2484 C C . ALA B 1 126 ? -0.17 -12.703 -13.742 1 91.31 126 ALA B C 1
ATOM 2486 O O . ALA B 1 126 ? -0.952 -13.609 -14.039 1 91.31 126 ALA B O 1
ATOM 2487 N N . LEU B 1 127 ? -0.353 -11.938 -12.766 1 92.5 127 LEU B N 1
ATOM 2488 C CA . LEU B 1 127 ? -1.508 -12.109 -11.891 1 92.5 127 LEU B CA 1
ATOM 2489 C C . LEU B 1 127 ? -2.791 -11.68 -12.594 1 92.5 127 LEU B C 1
ATOM 2491 O O . LEU B 1 127 ? -3.842 -12.297 -12.414 1 92.5 127 LEU B O 1
ATOM 2495 N N . ILE B 1 128 ? -2.666 -10.672 -13.375 1 93.69 128 ILE B N 1
ATOM 2496 C CA . ILE B 1 128 ? -3.801 -10.219 -14.172 1 93.69 128 ILE B CA 1
ATOM 2497 C C . ILE B 1 128 ? -4.227 -11.328 -15.133 1 93.69 128 ILE B C 1
ATOM 2499 O O . ILE B 1 128 ? -5.414 -11.625 -15.258 1 93.69 128 ILE B O 1
ATOM 2503 N N . GLU B 1 129 ? -3.281 -11.969 -15.734 1 94.62 129 GLU B N 1
ATOM 2504 C CA . GLU B 1 129 ? -3.586 -13.031 -16.688 1 94.62 129 GLU B CA 1
ATOM 2505 C C . GLU B 1 129 ? -4.23 -14.227 -15.992 1 94.62 129 GLU B C 1
ATOM 2507 O O . GLU B 1 129 ? -5.16 -14.836 -16.531 1 94.62 129 GLU B O 1
ATOM 2512 N N . LEU B 1 130 ? -3.727 -14.555 -14.883 1 94.62 130 LEU B N 1
ATOM 2513 C CA . LEU B 1 130 ? -4.344 -15.625 -14.117 1 94.62 130 LEU B CA 1
ATOM 2514 C C . LEU B 1 130 ? -5.789 -15.289 -13.773 1 94.62 130 LEU B C 1
ATOM 2516 O O . LEU B 1 130 ? -6.684 -16.125 -13.938 1 94.62 130 LEU B O 1
ATOM 2520 N N . THR B 1 131 ? -6.02 -14.094 -13.289 1 95.12 131 THR B N 1
ATOM 2521 C CA . THR B 1 131 ? -7.355 -13.648 -12.922 1 95.12 131 THR B CA 1
ATOM 2522 C C . THR B 1 131 ? -8.289 -13.664 -14.133 1 95.12 131 THR B C 1
ATOM 2524 O O . THR B 1 131 ? -9.438 -14.109 -14.039 1 95.12 131 THR B O 1
ATOM 2527 N N . ARG B 1 132 ? -7.75 -13.242 -15.211 1 95.25 132 ARG B N 1
ATOM 2528 C CA . ARG B 1 132 ? -8.523 -13.242 -16.453 1 95.25 132 ARG B CA 1
ATOM 2529 C C . ARG B 1 132 ? -8.961 -14.656 -16.828 1 95.25 132 ARG B C 1
ATOM 2531 O O . ARG B 1 132 ? -10.125 -14.875 -17.172 1 95.25 132 ARG B O 1
ATOM 2538 N N . ARG B 1 133 ? -8.055 -15.57 -16.75 1 94.19 133 ARG B N 1
ATOM 2539 C CA . ARG B 1 133 ? -8.359 -16.969 -17.062 1 94.19 133 ARG B CA 1
ATOM 2540 C C . ARG B 1 133 ? -9.438 -17.516 -16.141 1 94.19 133 ARG B C 1
ATOM 2542 O O . ARG B 1 133 ? -10.367 -18.188 -16.578 1 94.19 133 ARG B O 1
ATOM 2549 N N . GLU B 1 134 ? -9.312 -17.156 -14.898 1 92.06 134 GLU B N 1
ATOM 2550 C CA . GLU B 1 134 ? -10.281 -17.625 -13.906 1 92.06 134 GLU B CA 1
ATOM 2551 C C . GLU B 1 134 ? -11.656 -17.016 -14.141 1 92.06 134 GLU B C 1
ATOM 2553 O O . GLU B 1 134 ? -12.672 -17.719 -14.062 1 92.06 134 GLU B O 1
ATOM 2558 N N . ILE B 1 135 ? -11.688 -15.766 -14.438 1 92.12 135 ILE B N 1
ATOM 2559 C CA . ILE B 1 135 ? -12.945 -15.07 -14.664 1 92.12 135 ILE B CA 1
ATOM 2560 C C . ILE B 1 135 ? -13.617 -15.609 -15.922 1 92.12 135 ILE B C 1
ATOM 2562 O O . ILE B 1 135 ? -14.828 -15.828 -15.945 1 92.12 135 ILE B O 1
ATOM 2566 N N . THR B 1 136 ? -12.852 -15.82 -16.953 1 92 136 THR B N 1
ATOM 2567 C CA . THR B 1 136 ? -13.367 -16.375 -18.203 1 92 136 THR B CA 1
ATOM 2568 C C . THR B 1 136 ? -13.992 -17.75 -17.969 1 92 136 THR B C 1
ATOM 2570 O O . THR B 1 136 ? -15.086 -18.031 -18.469 1 92 136 THR B O 1
ATOM 2573 N N . ALA B 1 137 ? -13.273 -18.547 -17.219 1 89 137 ALA B N 1
ATOM 2574 C CA . ALA B 1 137 ? -13.781 -19.875 -16.906 1 89 137 ALA B CA 1
ATOM 2575 C C . ALA B 1 137 ? -15.086 -19.781 -16.125 1 89 137 ALA B C 1
ATOM 2577 O O . ALA B 1 137 ? -16.047 -20.516 -16.406 1 89 137 ALA B O 1
ATOM 2578 N N . LEU B 1 138 ? -15.195 -18.859 -15.18 1 88.75 138 LEU B N 1
ATOM 2579 C CA . LEU B 1 138 ? -16.375 -18.688 -14.344 1 88.75 138 LEU B CA 1
ATOM 2580 C C . LEU B 1 138 ? -17.547 -18.172 -15.172 1 88.75 138 LEU B C 1
ATOM 2582 O O . LEU B 1 138 ? -18.688 -18.594 -14.969 1 88.75 138 LEU B O 1
ATOM 2586 N N . ARG B 1 139 ? -17.266 -17.281 -16.016 1 90.88 139 ARG B N 1
ATOM 2587 C CA . ARG B 1 139 ? -18.297 -16.766 -16.906 1 90.88 139 ARG B CA 1
ATOM 2588 C C . ARG B 1 139 ? -18.828 -17.875 -17.828 1 90.88 139 ARG B C 1
ATOM 2590 O O . ARG B 1 139 ? -20.031 -17.984 -18.031 1 90.88 139 ARG B O 1
ATOM 2597 N N . GLY B 1 140 ? -17.906 -18.641 -18.359 1 89.94 140 GLY B N 1
ATOM 2598 C CA . GLY B 1 140 ? -18.281 -19.75 -19.219 1 89.94 140 GLY B CA 1
ATOM 2599 C C . GLY B 1 140 ? -19.141 -20.781 -18.516 1 89.94 140 GLY B C 1
ATOM 2600 O O . GLY B 1 140 ? -20.016 -21.406 -19.141 1 89.94 140 GLY B O 1
ATOM 2601 N N . SER B 1 141 ? -19 -20.938 -17.234 1 87.81 141 SER B N 1
ATOM 2602 C CA . SER B 1 141 ? -19.75 -21.922 -16.453 1 87.81 141 SER B CA 1
ATOM 2603 C C . SER B 1 141 ? -20.984 -21.297 -15.812 1 87.81 141 SER B C 1
ATOM 2605 O O . SER B 1 141 ? -21.719 -21.953 -15.086 1 87.81 141 SER B O 1
ATOM 2607 N N . GLY B 1 142 ? -21.172 -19.953 -15.984 1 86.19 142 GLY B N 1
ATOM 2608 C CA . GLY B 1 142 ? -22.328 -19.25 -15.461 1 86.19 142 GLY B CA 1
ATOM 2609 C C . GLY B 1 142 ? -22.172 -18.844 -14.008 1 86.19 142 GLY B C 1
ATOM 2610 O O . GLY B 1 142 ? -23.141 -18.391 -13.375 1 86.19 142 GLY B O 1
ATOM 2611 N N . MET B 1 143 ? -21.016 -18.969 -13.492 1 85 143 MET B N 1
ATOM 2612 C CA . MET B 1 143 ? -20.75 -18.672 -12.086 1 85 143 MET B CA 1
ATOM 2613 C C . MET B 1 143 ? -20.312 -17.219 -11.914 1 85 143 MET B C 1
ATOM 2615 O O . MET B 1 143 ? -20.047 -16.781 -10.797 1 85 143 MET B O 1
ATOM 2619 N N . ALA B 1 144 ? -20.203 -16.469 -12.938 1 85.88 144 ALA B N 1
ATOM 2620 C CA . ALA B 1 144 ? -19.938 -15.031 -12.906 1 85.88 144 ALA B CA 1
ATOM 2621 C C . ALA B 1 144 ? -20.781 -14.289 -13.938 1 85.88 144 ALA B C 1
ATOM 2623 O O . ALA B 1 144 ? -21.125 -14.852 -14.984 1 85.88 144 ALA B O 1
ATOM 2624 N N . SER B 1 145 ? -21.047 -13.078 -13.602 1 85.81 145 SER B N 1
ATOM 2625 C CA . SER B 1 145 ? -21.906 -12.25 -14.453 1 85.81 145 SER B CA 1
ATOM 2626 C C . SER B 1 145 ? -21.219 -11.953 -15.781 1 85.81 145 SER B C 1
ATOM 2628 O O . SER B 1 145 ? -20.016 -11.68 -15.828 1 85.81 145 SER B O 1
ATOM 2630 N N . THR B 1 146 ? -22 -12.078 -16.859 1 88.94 146 THR B N 1
ATOM 2631 C CA . THR B 1 146 ? -21.516 -11.641 -18.156 1 88.94 146 THR B CA 1
ATOM 2632 C C . THR B 1 146 ? -22.031 -10.242 -18.484 1 88.94 146 THR B C 1
ATOM 2634 O O . THR B 1 146 ? -21.672 -9.68 -19.531 1 88.94 146 THR B O 1
ATOM 2637 N N . LYS B 1 147 ? -22.812 -9.727 -17.562 1 86.19 147 LYS B N 1
ATOM 2638 C CA . LYS B 1 147 ? -23.344 -8.383 -17.766 1 86.19 147 LYS B CA 1
ATOM 2639 C C . LYS B 1 147 ? -22.328 -7.316 -17.359 1 86.19 147 LYS B C 1
ATOM 2641 O O . LYS B 1 147 ? -22.266 -6.254 -17.984 1 86.19 147 LYS B O 1
ATOM 2646 N N . ARG B 1 148 ? -21.578 -7.641 -16.406 1 86.62 148 ARG B N 1
ATOM 2647 C CA . ARG B 1 148 ? -20.5 -6.738 -16.016 1 86.62 148 ARG B CA 1
ATOM 2648 C C . ARG B 1 148 ? -19.297 -6.883 -16.938 1 86.62 148 ARG B C 1
ATOM 2650 O O . ARG B 1 148 ? -18.953 -7.988 -17.359 1 86.62 148 ARG B O 1
ATOM 2657 N N . PRO B 1 149 ? -18.719 -5.707 -17.219 1 91.44 149 PRO B N 1
ATOM 2658 C CA . PRO B 1 149 ? -17.516 -5.812 -18.047 1 91.44 149 PRO B CA 1
ATOM 2659 C C . PRO B 1 149 ? -16.438 -6.688 -17.406 1 91.44 149 PRO B C 1
ATOM 2661 O O . PRO B 1 149 ? -16.234 -6.648 -16.188 1 91.44 149 PRO B O 1
ATOM 2664 N N . GLU B 1 150 ? -15.836 -7.469 -18.25 1 92.5 150 GLU B N 1
ATOM 2665 C CA . GLU B 1 150 ? -14.766 -8.344 -17.797 1 92.5 150 GLU B CA 1
ATOM 2666 C C . GLU B 1 150 ? -13.672 -7.551 -17.094 1 92.5 150 GLU B C 1
ATOM 2668 O O . GLU B 1 150 ? -13.133 -8 -16.078 1 92.5 150 GLU B O 1
ATOM 2673 N N . SER B 1 151 ? -13.367 -6.375 -17.641 1 93.62 151 SER B N 1
ATOM 2674 C CA . SER B 1 151 ? -12.328 -5.516 -17.062 1 93.62 151 SER B CA 1
ATOM 2675 C C . SER B 1 151 ? -12.648 -5.145 -15.625 1 93.62 151 SER B C 1
ATOM 2677 O O . SER B 1 151 ? -11.773 -5.191 -14.758 1 93.62 151 SER B O 1
ATOM 2679 N N . THR B 1 152 ? -13.906 -4.887 -15.375 1 91.25 152 THR B N 1
ATOM 2680 C CA . THR B 1 152 ? -14.336 -4.504 -14.031 1 91.25 152 THR B CA 1
ATOM 2681 C C . THR B 1 152 ? -14.266 -5.695 -13.086 1 91.25 152 THR B C 1
ATOM 2683 O O . THR B 1 152 ? -13.922 -5.539 -11.906 1 91.25 152 THR B O 1
ATOM 2686 N N . GLN B 1 153 ? -14.555 -6.848 -13.586 1 91.19 153 GLN B N 1
ATOM 2687 C CA . GLN B 1 153 ? -14.492 -8.047 -12.75 1 91.19 153 GLN B CA 1
ATOM 2688 C C . GLN B 1 153 ? -13.055 -8.383 -12.383 1 91.19 153 GLN B C 1
ATOM 2690 O O . GLN B 1 153 ? -12.773 -8.758 -11.242 1 91.19 153 GLN B O 1
ATOM 2695 N N . ILE B 1 154 ? -12.164 -8.25 -13.359 1 93.44 154 ILE B N 1
ATOM 2696 C CA . ILE B 1 154 ? -10.758 -8.523 -13.109 1 93.44 154 ILE B CA 1
ATOM 2697 C C . ILE B 1 154 ? -10.219 -7.559 -12.055 1 93.44 154 ILE B C 1
ATOM 2699 O O . ILE B 1 154 ? -9.594 -7.98 -11.078 1 93.44 154 ILE B O 1
ATOM 2703 N N . LEU B 1 155 ? -10.508 -6.344 -12.195 1 92 155 LEU B N 1
ATOM 2704 C CA . LEU B 1 155 ? -10.086 -5.324 -11.242 1 92 155 LEU B CA 1
ATOM 2705 C C . LEU B 1 155 ? -10.648 -5.609 -9.859 1 92 155 LEU B C 1
ATOM 2707 O O . LEU B 1 155 ? -9.922 -5.547 -8.859 1 92 155 LEU B O 1
ATOM 2711 N N . GLY B 1 156 ? -11.953 -5.93 -9.82 1 89.56 156 GLY B N 1
ATOM 2712 C CA . GLY B 1 156 ? -12.602 -6.211 -8.555 1 89.56 156 GLY B CA 1
ATOM 2713 C C . GLY B 1 156 ? -11.953 -7.355 -7.793 1 89.56 156 GLY B C 1
ATOM 2714 O O . GLY B 1 156 ? -11.734 -7.262 -6.586 1 89.56 156 GLY B O 1
ATOM 2715 N N . VAL B 1 157 ? -11.602 -8.406 -8.508 1 90.44 157 VAL B N 1
ATOM 2716 C CA . VAL B 1 157 ? -11 -9.586 -7.891 1 90.44 157 VAL B CA 1
ATOM 2717 C C . VAL B 1 157 ? -9.617 -9.227 -7.348 1 90.44 157 VAL B C 1
ATOM 2719 O O . VAL B 1 157 ? -9.297 -9.539 -6.199 1 90.44 157 VAL B O 1
ATOM 2722 N N . LEU B 1 158 ? -8.812 -8.562 -8.141 1 90.69 158 LEU B N 1
ATOM 2723 C CA . LEU B 1 158 ? -7.449 -8.242 -7.738 1 90.69 158 LEU B CA 1
ATOM 2724 C C . LEU B 1 158 ? -7.445 -7.281 -6.555 1 90.69 158 LEU B C 1
ATOM 2726 O O . LEU B 1 158 ? -6.656 -7.445 -5.621 1 90.69 158 LEU B O 1
ATOM 2730 N N . ILE B 1 159 ? -8.289 -6.348 -6.535 1 86.81 159 ILE B N 1
ATOM 2731 C CA . ILE B 1 159 ? -8.367 -5.375 -5.453 1 86.81 159 ILE B CA 1
ATOM 2732 C C . ILE B 1 159 ? -8.812 -6.066 -4.164 1 86.81 159 ILE B C 1
ATOM 2734 O O . ILE B 1 159 ? -8.25 -5.812 -3.094 1 86.81 159 ILE B O 1
ATOM 2738 N N . ARG B 1 160 ? -9.789 -6.875 -4.262 1 85.25 160 ARG B N 1
ATOM 2739 C CA . ARG B 1 160 ? -10.273 -7.578 -3.078 1 85.25 160 ARG B CA 1
ATOM 2740 C C . ARG B 1 160 ? -9.18 -8.461 -2.486 1 85.25 160 ARG B C 1
ATOM 2742 O O . ARG B 1 160 ? -8.945 -8.445 -1.274 1 85.25 160 ARG B O 1
ATOM 2749 N N . GLN B 1 161 ? -8.57 -9.188 -3.336 1 84.75 161 GLN B N 1
ATOM 2750 C CA . GLN B 1 161 ? -7.609 -10.172 -2.865 1 84.75 161 GLN B CA 1
ATOM 2751 C C . GLN B 1 161 ? -6.301 -9.508 -2.447 1 84.75 161 GLN B C 1
ATOM 2753 O O . GLN B 1 161 ? -5.727 -9.852 -1.409 1 84.75 161 GLN B O 1
ATOM 2758 N N . MET B 1 162 ? -5.848 -8.562 -3.219 1 83.31 162 MET B N 1
ATOM 2759 C CA . MET B 1 162 ? -4.531 -7.98 -2.971 1 83.31 162 MET B CA 1
ATOM 2760 C C . MET B 1 162 ? -4.645 -6.727 -2.113 1 83.31 162 MET B C 1
ATOM 2762 O O . MET B 1 162 ? -3.771 -6.453 -1.284 1 83.31 162 MET B O 1
ATOM 2766 N N . GLY B 1 163 ? -5.664 -5.957 -2.371 1 79.19 163 GLY B N 1
ATOM 2767 C CA . GLY B 1 163 ? -5.844 -4.727 -1.619 1 79.19 163 GLY B CA 1
ATOM 2768 C C . GLY B 1 163 ? -5.914 -4.945 -0.12 1 79.19 163 GLY B C 1
ATOM 2769 O O . GLY B 1 163 ? -5.305 -4.199 0.651 1 79.19 163 GLY B O 1
ATOM 2770 N N . GLU B 1 164 ? -6.609 -5.98 0.242 1 74.38 164 GLU B N 1
ATOM 2771 C CA . GLU B 1 164 ? -6.703 -6.293 1.665 1 74.38 164 GLU B CA 1
ATOM 2772 C C . GLU B 1 164 ? -5.336 -6.66 2.238 1 74.38 164 GLU B C 1
ATOM 2774 O O . GLU B 1 164 ? -4.965 -6.195 3.316 1 74.38 164 GLU B O 1
ATOM 2779 N N . LEU B 1 165 ? -4.676 -7.406 1.507 1 74 165 LEU B N 1
ATOM 2780 C CA . LEU B 1 165 ? -3.354 -7.832 1.951 1 74 165 LEU B CA 1
ATOM 2781 C C . LEU B 1 165 ? -2.418 -6.637 2.098 1 74 165 LEU B C 1
ATOM 2783 O O . LEU B 1 165 ? -1.671 -6.543 3.074 1 74 165 LEU B O 1
ATOM 2787 N N . LEU B 1 166 ? -2.525 -5.781 1.179 1 76.31 166 LEU B N 1
ATOM 2788 C CA . LEU B 1 166 ? -1.606 -4.648 1.12 1 76.31 166 LEU B CA 1
ATOM 2789 C C . LEU B 1 166 ? -1.894 -3.658 2.242 1 76.31 166 LEU B C 1
ATOM 2791 O O . LEU B 1 166 ? -0.974 -3.025 2.77 1 76.31 166 LEU B O 1
ATOM 2795 N N . LEU B 1 167 ? -3.146 -3.607 2.695 1 80.5 167 LEU B N 1
ATOM 2796 C CA . LEU B 1 167 ? -3.543 -2.605 3.68 1 80.5 167 LEU B CA 1
ATOM 2797 C C . LEU B 1 167 ? -3.531 -3.193 5.086 1 80.5 167 LEU B C 1
ATOM 2799 O O . LEU B 1 167 ? -3.572 -2.455 6.074 1 80.5 167 LEU B O 1
ATOM 2803 N N . GLN B 1 168 ? -3.373 -4.516 5.188 1 78.94 168 GLN B N 1
ATOM 2804 C CA . GLN B 1 168 ? -3.5 -5.188 6.477 1 78.94 168 GLN B CA 1
ATOM 2805 C C . GLN B 1 168 ? -2.441 -4.695 7.461 1 78.94 168 GLN B C 1
ATOM 2807 O O . GLN B 1 168 ? -2.736 -4.473 8.633 1 78.94 168 GLN B O 1
ATOM 2812 N N . PRO B 1 169 ? -1.205 -4.477 7.051 1 75.81 169 PRO B N 1
ATOM 2813 C CA . PRO B 1 169 ? -0.226 -3.971 8.016 1 75.81 169 PRO B CA 1
ATOM 2814 C C . PRO B 1 169 ? -0.611 -2.607 8.586 1 75.81 169 PRO B C 1
ATOM 2816 O O . PRO B 1 169 ? -0.386 -2.344 9.773 1 75.81 169 PRO B O 1
ATOM 2819 N N . MET B 1 170 ? -1.133 -1.819 7.703 1 80.5 170 MET B N 1
ATOM 2820 C CA . MET B 1 170 ? -1.6 -0.521 8.188 1 80.5 170 MET B CA 1
ATOM 2821 C C . MET B 1 170 ? -2.76 -0.687 9.156 1 80.5 170 MET B C 1
ATOM 2823 O O . MET B 1 170 ? -2.807 -0.019 10.195 1 80.5 170 MET B O 1
ATOM 2827 N N . VAL B 1 171 ? -3.666 -1.568 8.875 1 84.75 171 VAL B N 1
ATOM 2828 C CA . VAL B 1 171 ? -4.805 -1.842 9.742 1 84.75 171 VAL B CA 1
ATOM 2829 C C . VAL B 1 171 ? -4.312 -2.314 11.109 1 84.75 171 VAL B C 1
ATOM 2831 O O . VAL B 1 171 ? -4.777 -1.829 12.148 1 84.75 171 VAL B O 1
ATOM 2834 N N . ASP B 1 172 ? -3.371 -3.188 11.055 1 83.44 172 ASP B N 1
ATOM 2835 C CA . ASP B 1 172 ? -2.83 -3.727 12.305 1 83.44 172 ASP B CA 1
ATOM 2836 C C . ASP B 1 172 ? -2.133 -2.637 13.117 1 83.44 172 ASP B C 1
ATOM 2838 O O . ASP B 1 172 ? -2.332 -2.541 14.328 1 83.44 172 ASP B O 1
ATOM 2842 N N . ALA B 1 173 ? -1.382 -1.866 12.453 1 84.12 173 ALA B N 1
ATOM 2843 C CA . ALA B 1 173 ? -0.624 -0.814 13.125 1 84.12 173 ALA B CA 1
ATOM 2844 C C . ALA B 1 173 ? -1.555 0.218 13.75 1 84.12 173 ALA B C 1
ATOM 2846 O O . ALA B 1 173 ? -1.333 0.655 14.883 1 84.12 173 ALA B O 1
ATOM 2847 N N . VAL B 1 174 ? -2.543 0.611 13.016 1 88.69 174 VAL B N 1
ATOM 2848 C CA . VAL B 1 174 ? -3.496 1.589 13.531 1 88.69 174 VAL B CA 1
ATOM 2849 C C . VAL B 1 174 ? -4.266 0.99 14.703 1 88.69 174 VAL B C 1
ATOM 2851 O O . VAL B 1 174 ? -4.387 1.616 15.758 1 88.69 174 VAL B O 1
ATOM 2854 N N . TRP B 1 175 ? -4.723 -0.189 14.539 1 90 175 TRP B N 1
ATOM 2855 C CA . TRP B 1 175 ? -5.531 -0.829 15.578 1 90 175 TRP B CA 1
ATOM 2856 C C . TRP B 1 175 ? -4.738 -0.985 16.875 1 90 175 TRP B C 1
ATOM 2858 O O . TRP B 1 175 ? -5.262 -0.741 17.953 1 90 175 TRP B O 1
ATOM 2868 N N . ASP B 1 176 ? -3.543 -1.343 16.828 1 89.06 176 ASP B N 1
ATOM 2869 C CA . ASP B 1 176 ? -2.678 -1.518 17.984 1 89.06 176 ASP B CA 1
ATOM 2870 C C . ASP B 1 176 ? -2.553 -0.218 18.781 1 89.06 176 ASP B C 1
ATOM 2872 O O . ASP B 1 176 ? -2.35 -0.242 20 1 89.06 176 ASP B O 1
ATOM 2876 N N . ARG B 1 177 ? -2.705 0.849 18.031 1 90.62 177 ARG B N 1
ATOM 2877 C CA . ARG B 1 177 ? -2.488 2.152 18.656 1 90.62 177 ARG B CA 1
ATOM 2878 C C . ARG B 1 177 ? -3.789 2.713 19.219 1 90.62 177 ARG B C 1
ATOM 2880 O O . ARG B 1 177 ? -3.771 3.508 20.156 1 90.62 177 ARG B O 1
ATOM 2887 N N . VAL B 1 178 ? -4.859 2.193 18.625 1 93.75 178 VAL B N 1
ATOM 2888 C CA . VAL B 1 178 ? -6.078 2.906 19 1 93.75 178 VAL B CA 1
ATOM 2889 C C . VAL B 1 178 ? -7.02 1.971 19.75 1 93.75 178 VAL B C 1
ATOM 2891 O O . VAL B 1 178 ? -7.98 2.422 20.375 1 93.75 178 VAL B O 1
ATOM 2894 N N . ALA B 1 179 ? -6.812 0.682 19.609 1 92.38 179 ALA B N 1
ATOM 2895 C CA . ALA B 1 179 ? -7.711 -0.291 20.219 1 92.38 179 ALA B CA 1
ATOM 2896 C C . ALA B 1 179 ? -7.742 -0.128 21.734 1 92.38 179 ALA B C 1
ATOM 2898 O O . ALA B 1 179 ? -6.715 0.14 22.359 1 92.38 179 ALA B O 1
ATOM 2899 N N . LYS B 1 180 ? -8.883 -0.258 22.266 1 91.31 180 LYS B N 1
ATOM 2900 C CA . LYS B 1 180 ? -9.086 -0.265 23.719 1 91.31 180 LYS B CA 1
ATOM 2901 C C . LYS B 1 180 ? -9.414 -1.67 24.219 1 91.31 180 LYS B C 1
ATOM 2903 O O . LYS B 1 180 ? -9.93 -2.5 23.469 1 91.31 180 LYS B O 1
ATOM 2908 N N . PRO B 1 181 ? -9.047 -1.928 25.469 1 87.75 181 PRO B N 1
ATOM 2909 C CA . PRO B 1 181 ? -9.352 -3.248 26.016 1 87.75 181 PRO B CA 1
ATOM 2910 C C . PRO B 1 181 ? -10.828 -3.617 25.891 1 87.75 181 PRO B C 1
ATOM 2912 O O . PRO B 1 181 ? -11.164 -4.801 25.812 1 87.75 181 PRO B O 1
ATOM 2915 N N . THR B 1 182 ? -11.695 -2.615 25.812 1 87.12 182 THR B N 1
ATOM 2916 C CA . THR B 1 182 ? -13.133 -2.85 25.766 1 87.12 182 THR B CA 1
ATOM 2917 C C . THR B 1 182 ? -13.586 -3.168 24.344 1 87.12 182 THR B C 1
ATOM 2919 O O . THR B 1 182 ? -14.734 -3.557 24.141 1 87.12 182 THR B O 1
ATOM 2922 N N . ASP B 1 183 ? -12.625 -3.01 23.438 1 88.25 183 ASP B N 1
ATOM 2923 C CA . ASP B 1 183 ? -13.008 -3.275 22.062 1 88.25 183 ASP B CA 1
ATOM 2924 C C . ASP B 1 183 ? -13.18 -4.773 21.812 1 88.25 183 ASP B C 1
ATOM 2926 O O . ASP B 1 183 ? -12.406 -5.582 22.312 1 88.25 183 ASP B O 1
ATOM 2930 N N . ALA B 1 184 ? -14.258 -5.219 21.156 1 78.44 184 ALA B N 1
ATOM 2931 C CA . ALA B 1 184 ? -14.609 -6.625 20.953 1 78.44 184 ALA B CA 1
ATOM 2932 C C . ALA B 1 184 ? -13.625 -7.309 20 1 78.44 184 ALA B C 1
ATOM 2934 O O . ALA B 1 184 ? -13.086 -8.367 20.328 1 78.44 184 ALA B O 1
ATOM 2935 N N . ARG B 1 185 ? -13.562 -6.867 18.844 1 84.56 185 ARG B N 1
ATOM 2936 C CA . ARG B 1 185 ? -12.703 -7.48 17.844 1 84.56 185 ARG B CA 1
ATOM 2937 C C . ARG B 1 185 ? -12.18 -6.438 16.859 1 84.56 185 ARG B C 1
ATOM 2939 O O . ARG B 1 185 ? -12.797 -5.391 16.672 1 84.56 185 ARG B O 1
ATOM 2946 N N . LYS B 1 186 ? -11.062 -6.727 16.344 1 86.5 186 LYS B N 1
ATOM 2947 C CA . LYS B 1 186 ? -10.531 -5.879 15.281 1 86.5 186 LYS B CA 1
ATOM 2948 C C . LYS B 1 186 ? -11.406 -5.945 14.031 1 86.5 186 LYS B C 1
ATOM 2950 O O . LYS B 1 186 ? -11.734 -7.035 13.555 1 86.5 186 LYS B O 1
ATOM 2955 N N . PRO B 1 187 ? -11.766 -4.832 13.5 1 84.12 187 PRO B N 1
ATOM 2956 C CA . PRO B 1 187 ? -12.594 -4.828 12.297 1 84.12 187 PRO B CA 1
ATOM 2957 C C . PRO B 1 187 ? -11.859 -5.383 11.07 1 84.12 187 PRO B C 1
ATOM 2959 O O . PRO B 1 187 ? -10.633 -5.418 11.055 1 84.12 187 PRO B O 1
ATOM 2962 N N . ARG B 1 188 ? -12.68 -5.891 10.141 1 80.44 188 ARG B N 1
ATOM 2963 C CA . ARG B 1 188 ? -12.148 -6.414 8.883 1 80.44 188 ARG B CA 1
ATOM 2964 C C . ARG B 1 188 ? -12.32 -5.406 7.754 1 80.44 188 ARG B C 1
ATOM 2966 O O . ARG B 1 188 ? -13.242 -4.586 7.777 1 80.44 188 ARG B O 1
ATOM 2973 N N . LEU B 1 189 ? -11.375 -5.496 6.898 1 83.19 189 LEU B N 1
ATOM 2974 C CA . LEU B 1 189 ? -11.414 -4.605 5.742 1 83.19 189 LEU B CA 1
ATOM 2975 C C . LEU B 1 189 ? -12.258 -5.203 4.621 1 83.19 189 LEU B C 1
ATOM 2977 O O . LEU B 1 189 ? -12.188 -6.41 4.363 1 83.19 189 LEU B O 1
ATOM 2981 N N . ARG B 1 190 ? -13.125 -4.426 4.098 1 79.94 190 ARG B N 1
ATOM 2982 C CA . ARG B 1 190 ? -13.828 -4.746 2.857 1 79.94 190 ARG B CA 1
ATOM 2983 C C . ARG B 1 190 ? -13.516 -3.725 1.771 1 79.94 190 ARG B C 1
ATOM 2985 O O . ARG B 1 190 ? -13.711 -2.521 1.969 1 79.94 190 ARG B O 1
ATOM 2992 N N . ILE B 1 191 ? -13.023 -4.215 0.691 1 84.44 191 ILE B N 1
ATOM 2993 C CA . ILE B 1 191 ? -12.703 -3.342 -0.43 1 84.44 191 ILE B CA 1
ATOM 2994 C C . ILE B 1 191 ? -13.562 -3.703 -1.636 1 84.44 191 ILE B C 1
ATOM 2996 O O . ILE B 1 191 ? -13.617 -4.867 -2.039 1 84.44 191 ILE B O 1
ATOM 3000 N N . THR B 1 192 ? -14.242 -2.732 -2.115 1 80.25 192 THR B N 1
ATOM 3001 C CA . THR B 1 192 ? -15.094 -2.943 -3.279 1 80.25 192 THR B CA 1
ATOM 3002 C C . THR B 1 192 ? -14.781 -1.925 -4.371 1 80.25 192 THR B C 1
ATOM 3004 O O . THR B 1 192 ? -14.164 -0.895 -4.105 1 80.25 192 THR B O 1
ATOM 3007 N N . VAL B 1 193 ? -15.047 -2.312 -5.602 1 81.38 193 VAL B N 1
ATOM 3008 C CA . VAL B 1 193 ? -14.945 -1.404 -6.738 1 81.38 193 VAL B CA 1
ATOM 3009 C C . VAL B 1 193 ? -16.344 -0.969 -7.184 1 81.38 193 VAL B C 1
ATOM 3011 O O . VAL B 1 193 ? -17.25 -1.796 -7.301 1 81.38 193 VAL B O 1
ATOM 3014 N N . GLU B 1 194 ? -16.5 0.315 -7.074 1 77.56 194 GLU B N 1
ATOM 3015 C CA . GLU B 1 194 ? -17.797 0.851 -7.48 1 77.56 194 GLU B CA 1
ATOM 3016 C C . GLU B 1 194 ? -17.734 1.427 -8.891 1 77.56 194 GLU B C 1
ATOM 3018 O O . GLU B 1 194 ? -16.766 2.113 -9.25 1 77.56 194 GLU B O 1
ATOM 3023 N N . ASN B 1 195 ? -18.531 0.938 -9.781 1 68.56 195 ASN B N 1
ATOM 3024 C CA . ASN B 1 195 ? -18.656 1.413 -11.156 1 68.56 195 ASN B CA 1
ATOM 3025 C C . ASN B 1 195 ? -19.203 2.836 -11.211 1 68.56 195 ASN B C 1
ATOM 3027 O O . ASN B 1 195 ? -20.047 3.213 -10.391 1 68.56 195 ASN B O 1
#

Nearest PDB structures (foldseek):
  4x1e-assembly1_B  TM=7.024E-01  e=1.383E-04  Escherichia coli CFT073
  3dew-assembly1_A-2  TM=6.010E-01  e=4.053E-05  Geobacter sulfurreducens
  4dw6-assembly1_A  TM=6.823E-01  e=6.268E-04  Mycobacterium tuberculosis
  7eqe-assembly2_D  TM=5.340E-01  e=9.146E-04  Streptomyces griseoluteus
  2q24-assembly1_B  TM=4.664E-01  e=3.431E-03  Streptomyces coelicolor A3(2)

Secondary structure (DSSP, 8-state):
---TT--TTS--HHHHHHHHHHHHHHHH-GGG--HHHHHHHHTS-HHHHHHHH-SHHHHHHHHHHHHHHHHHHHHHTS-S-S-HHHHHHHHHHHHHHHHHH-HHHHHHHHHHHH--SGGGHHHHHHHHHHHHHHHHHHHHTTSS-SSS-HHHHHHHHHIIIIIHHHHHHHHHHHHHHH--TT--SPPEEEEEEE-/---TT--GGG--HHHHHHHHHHHHHHHH-GGG--HHHHHHHHTS-HHHHHHHH-SHHHHHHHHHHHHHHHHHHHHHTS-S-S-HHHHHHHHHHHHHHHHHH-HHHHHHHHHHHH--SGGGHHHHHHHHHHHHHHHHHHHHTTSS-SSS-HHHHHHHHHIIIIIHHHHHHHHHHHHHHH--TT--SPPEEEEEEE-

Radius of gyration: 23.2 Å; Cα contacts (8 Å, |Δi|>4): 422; chains: 2; bounding box: 53×68×51 Å

pLDDT: mean 85.97, std 12.43, range [35.88, 97.88]

Foldseek 3Di:
DALLLHDDVPDDLLSLLLVLQLQCCLVPNLVVADLCNSCVSSVHDSVVSCVNQVHSVSSVVSNLVSLLVLLVVLLVVQDPDDALVVSLVSSLVSLVVSCVVPVSSLSNVLCLVVVPPVPSCPSVVSNLVSLLVVQVVCVVVVSDDPVDDSVQSSVFSCCQNNVQSNCVVVQVVVCVVPPDPPDDDRDGDGDGDDD/DALLLHDPVPDDLLSLLLVLQLQCCLVPNLVVADLCNSCVSSVHDSVVSCVNQVHSVSSVVSNLVSLLVLLVVLLVPQDPDDALVVSLVSSLVSLVVSCVVPVSSLSNVLCLVVVPPVPSCPSVVSNLVSLLVVQVVCVVVVSDDPVDDSVQSSVFSCCQNNVQSNCVVVQVVVCVVPPDPPDDDRDGDDDGDDD

Organism: Mycolicibacterium paratuberculosis (strain ATCC BAA-968 / K-10) (NCBI:txid262316)

Sequence (390 aa):
MTNPRATNEDLTAKARIRNAALDLYAQYGEDRISLRDIASAAGVTLGLVQHHFKTKAGVRDAVDQLVVDYFAHALAQVPAEGSARHVAAARDEAVARMLRDNPPVVNYVRRAVLDPSEDRLHLLDALIELTRREITALRGSGMASTKRPESTQILGVLIRQMGELLLQPMVDAVWDRVAKPTDARKPRLRITVENMTNPRATNEDLTAKARIRNAALDLYAQYGEDRISLRDIASAAGVTLGLVQHHFKTKAGVRDAVDQLVVDYFAHALAQVPAEGSARHVAAARDEAVARMLRDNPPVVNYVRRAVLDPSEDRLHLLDALIELTRREITALRGSGMASTKRPESTQILGVLIRQMGELLLQPMVDAVWDRVAKPTDARKPRLRITVEN